Protein AF-0000000085151366 (afdb_homodimer)

Organism: Shewanella frigidimarina (strain NCIMB 400) (NCBI:txid318167)

Radius of gyration: 21.53 Å; Cα contacts (8 Å, |Δi|>4): 466; chains: 2; bounding box: 68×54×39 Å

Secondary structure (DSSP, 8-state):
--HHHHHHHHHHHHHHHHHHHH-TTT--HHHHHHHHT--HHHHHHH-SSHHHHHHHHHHHHIIIIITTS---TTS-HHHHHHHHHHHHHHHHHHHTSSSS----HHHHHHHH--TT-HHHHHHHHHHHHHHHHHHHHHHHHHHHTTSB--SS-HHHHHHHHHHHHHHHHHHHHHS--HHHHHHHHHHHHHHHB-/--HHHHHHHHHHHHHHHHHHHH-TTT--HHHHHHHHT--HHHHHHH-SSHHHHHHHHHHHHIIIIITTS---TTS-HHHHHHHHHHHHHHHHHHHTSSSS----HHHHHHHH--TT-HHHHHHHHHHHHHHHHHHHHHHHHHHHTTSB--SS-HHHHHHHHHHHHHHHHHHHTTS--HHHHHHHHHHHHHHHB-

InterPro domains:
  IPR001647 DNA-binding HTH domain, TetR-type [PF00440] (14-54)
  IPR001647 DNA-binding HTH domain, TetR-type [PR00455] (11-24)
  IPR001647 DNA-binding HTH domain, TetR-type [PR00455] (32-55)
  IPR001647 DNA-binding HTH domain, TetR-type [PS50977] (5-65)
  IPR009057 Homedomain-like superfamily [SSF46689] (4-67)
  IPR011075 Tetracyclin repressor-like, C-terminal domain [PF16925] (100-185)
  IPR036271 Tetracyclin repressor-like, C-terminal domain superfamily [SSF48498] (84-190)

Nearest PDB structures (foldseek):
  4yze-assembly1_A  TM=8.333E-01  e=7.511E-09  Escherichia coli K-12
  3bru-assembly1_B  TM=8.500E-01  e=2.120E-08  Cereibacter sphaeroides 2.4.1
  4l62-assembly1_C  TM=8.384E-01  e=2.715E-08  Pseudomonas aeruginosa PAO1
  3bhq-assembly1_B  TM=7.189E-01  e=2.827E-06  Mesorhizobium japonicum MAFF 303099
  3p9t-assembly1_B  TM=7.536E-01  e=2.253E-05  Stenotrophomonas maltophilia

Foldseek 3Di:
DDPLVVLLLLLLVLVLVCCLVPNLVRDDLVNSCVVSVHDSVSCCVVAVDSLRSLLVSVVSCCVVQPVVLFADPVDALVVSVVSNLVSVLVVLCVQLVDPARRFRSLLRNVVVDDPVRVSSVVSSVVSVVVQLVRQLVSQVRCVVVQFFDDPDRSSVLSVQLVVQLRVLSVVCNVPPDSVVSSVSNVVSVVVGTD/DDPLVVLLLLLLVLVLVCCQVPNLVRDDLVNSCVVSVHDSVSCCVVAVDSLRSLLVSVVSCCVVQPVVLFADPVDALVVSVVSNLVSVLVVLCVQQVDPARGFDSLLRNVVVDDPVRVSSVVSSVVSVVVQLVRQLVSQVRCVVVQFFDDPDRSSVLSVQLVVQLRVLSVVCNVPPDSVVSSVSNVVSVVVGTD

Structure (mmCIF, N/CA/C/O backbone):
data_AF-0000000085151366-model_v1
#
loop_
_entity.id
_entity.type
_entity.pdbx_description
1 polymer 'Transcriptional regulator, TetR family'
#
loop_
_atom_site.group_PDB
_atom_site.id
_atom_site.type_symbol
_atom_site.label_atom_id
_atom_site.label_alt_id
_atom_site.label_comp_id
_atom_site.label_asym_id
_atom_site.label_entity_id
_atom_site.label_seq_id
_atom_site.pdbx_PDB_ins_code
_atom_site.Cartn_x
_atom_site.Cartn_y
_atom_site.Cartn_z
_atom_site.occupancy
_atom_site.B_iso_or_equiv
_atom_site.auth_seq_id
_atom_site.auth_comp_id
_atom_site.auth_asym_id
_atom_site.auth_atom_id
_atom_site.pdbx_PDB_model_num
ATOM 1 N N . MET A 1 1 ? -36.375 9.797 -1.598 1 37.66 1 MET A N 1
ATOM 2 C CA . MET A 1 1 ? -34.969 9.773 -1.206 1 37.66 1 MET A CA 1
ATOM 3 C C . MET A 1 1 ? -34.656 10.898 -0.223 1 37.66 1 MET A C 1
ATOM 5 O O . MET A 1 1 ? -34.781 12.078 -0.563 1 37.66 1 MET A O 1
ATOM 9 N N . ASN A 1 2 ? -34.781 10.75 1.096 1 45.97 2 ASN A N 1
ATOM 10 C CA . ASN A 1 2 ? -34.812 11.773 2.131 1 45.97 2 ASN A CA 1
ATOM 11 C C . ASN A 1 2 ? -33.625 12.703 2.033 1 45.97 2 ASN A C 1
ATOM 13 O O . ASN A 1 2 ? -32.531 12.281 1.649 1 45.97 2 ASN A O 1
ATOM 17 N N . LYS A 1 3 ? -33.875 13.922 1.894 1 52.62 3 LYS A N 1
ATOM 18 C CA . LYS A 1 3 ? -33 15.055 1.733 1 52.62 3 LYS A CA 1
ATOM 19 C C . LYS A 1 3 ? -31.734 14.883 2.58 1 52.62 3 LYS A C 1
ATOM 21 O O . LYS A 1 3 ? -30.625 15.203 2.133 1 52.62 3 LYS A O 1
ATOM 26 N N . SER A 1 4 ? -32.031 14.297 3.771 1 59.06 4 SER A N 1
ATOM 27 C CA . SER A 1 4 ? -30.938 14.148 4.711 1 59.06 4 SER A CA 1
ATOM 28 C C . SER A 1 4 ? -29.922 13.125 4.207 1 59.06 4 SER A C 1
ATOM 30 O O . SER A 1 4 ? -28.703 13.367 4.266 1 59.06 4 SER A O 1
ATOM 32 N N . ALA A 1 5 ? -30.531 12.023 3.637 1 56.56 5 ALA A N 1
ATOM 33 C CA . ALA A 1 5 ? -29.625 10.992 3.125 1 56.56 5 ALA A CA 1
ATOM 34 C C . ALA A 1 5 ? -28.891 11.477 1.883 1 56.56 5 ALA A C 1
ATOM 36 O O . ALA A 1 5 ? -27.703 11.188 1.71 1 56.56 5 ALA A O 1
ATOM 37 N N . ALA A 1 6 ? -29.5 12.219 1.071 1 63.53 6 ALA A N 1
ATOM 38 C CA . ALA A 1 6 ? -28.906 12.781 -0.137 1 63.53 6 ALA A CA 1
ATOM 39 C C . ALA A 1 6 ? -27.781 13.758 0.21 1 63.53 6 ALA A C 1
ATOM 41 O O . ALA A 1 6 ? -26.734 13.75 -0.425 1 63.53 6 ALA A O 1
ATOM 42 N N . SER A 1 7 ? -27.984 14.305 1.433 1 78.44 7 SER A N 1
ATOM 43 C CA . SER A 1 7 ? -26.984 15.273 1.845 1 78.44 7 SER A CA 1
ATOM 44 C C . SER A 1 7 ? -25.75 14.586 2.406 1 78.44 7 SER A C 1
ATOM 46 O O . SER A 1 7 ? -24.625 14.938 2.055 1 78.44 7 SER A O 1
ATOM 48 N N . ARG A 1 8 ? -26.078 13.422 3.053 1 82.31 8 ARG A N 1
ATOM 49 C CA . ARG A 1 8 ? -24.969 12.688 3.645 1 82.31 8 ARG A CA 1
ATOM 50 C C . ARG A 1 8 ? -24.094 12.047 2.564 1 82.31 8 ARG A C 1
ATOM 52 O O . ARG A 1 8 ? -22.859 12.102 2.637 1 82.31 8 ARG A O 1
ATOM 59 N N . GLN A 1 9 ? -24.766 11.539 1.558 1 86.69 9 GLN A N 1
ATOM 60 C CA . GLN A 1 9 ? -24.047 10.906 0.455 1 86.69 9 GLN A CA 1
ATOM 61 C C . GLN A 1 9 ? -23.234 11.93 -0.325 1 86.69 9 GLN A C 1
ATOM 63 O O . GLN A 1 9 ? -22.094 11.648 -0.713 1 86.69 9 GLN A O 1
ATOM 68 N N . SER A 1 10 ? -23.812 13.016 -0.487 1 86.19 10 SER A N 1
ATOM 69 C CA . SER A 1 10 ? -23.109 14.078 -1.188 1 86.19 10 SER A CA 1
ATOM 70 C C . SER A 1 10 ? -21.875 14.531 -0.411 1 86.19 10 SER A C 1
ATOM 72 O O . SER A 1 10 ? -20.828 14.797 -1 1 86.19 10 SER A O 1
ATOM 74 N N . ILE A 1 11 ? -22.031 14.516 0.859 1 90.25 11 ILE A N 1
ATOM 75 C CA . ILE A 1 11 ? -20.922 14.922 1.711 1 90.25 11 ILE A CA 1
ATOM 76 C C . ILE A 1 11 ? -19.812 13.867 1.661 1 90.25 11 ILE A C 1
ATOM 78 O O . ILE A 1 11 ? -18.625 14.195 1.651 1 90.25 11 ILE A O 1
ATOM 82 N N . CYS A 1 12 ? -20.25 12.609 1.576 1 93.5 12 CYS A N 1
ATOM 83 C CA . CYS A 1 12 ? -19.281 11.516 1.528 1 93.5 12 CYS A CA 1
ATOM 84 C C . CYS A 1 12 ? -18.484 11.555 0.233 1 93.5 12 CYS A C 1
ATOM 86 O O . CYS A 1 12 ? -17.281 11.281 0.234 1 93.5 12 CYS A O 1
ATOM 88 N N . VAL A 1 13 ? -19.141 11.945 -0.838 1 92.44 13 VAL A N 1
ATOM 89 C CA . VAL A 1 13 ? -18.469 12.039 -2.127 1 92.44 13 VAL A CA 1
ATOM 90 C C . VAL A 1 13 ? -17.406 13.125 -2.068 1 92.44 13 VAL A C 1
ATOM 92 O O . VAL A 1 13 ? -16.281 12.938 -2.564 1 92.44 13 VAL A O 1
ATOM 95 N N . VAL A 1 14 ? -17.734 14.148 -1.452 1 92.12 14 VAL A N 1
ATOM 96 C CA . VAL A 1 14 ? -16.766 15.242 -1.273 1 92.12 14 VAL A CA 1
ATOM 97 C C . VAL A 1 14 ? -15.625 14.773 -0.376 1 92.12 14 VAL A C 1
ATOM 99 O O . VAL A 1 14 ? -14.461 15.055 -0.656 1 92.12 14 VAL A O 1
ATOM 102 N N . GLY A 1 15 ? -16 14.102 0.741 1 93.75 15 GLY A N 1
ATOM 103 C CA . GLY A 1 15 ? -14.984 13.555 1.626 1 93.75 15 GLY A CA 1
ATOM 104 C C . GLY A 1 15 ? -14.016 12.625 0.921 1 93.75 15 GLY A C 1
ATOM 105 O O . GLY A 1 15 ? -12.805 12.703 1.143 1 93.75 15 GLY A O 1
ATOM 106 N N . GLU A 1 16 ? -14.578 11.766 0.021 1 93.5 16 GLU A N 1
ATOM 107 C CA . GLU A 1 16 ? -13.734 10.867 -0.767 1 93.5 16 GLU A CA 1
ATOM 108 C C . GLU A 1 16 ? -12.703 11.641 -1.575 1 93.5 16 GLU A C 1
ATOM 110 O O . GLU A 1 16 ? -11.516 11.32 -1.539 1 93.5 16 GLU A O 1
ATOM 115 N N . LYS A 1 17 ? -13.156 12.633 -2.219 1 90.19 17 LYS A N 1
ATOM 116 C CA . LYS A 1 17 ? -12.289 13.445 -3.062 1 90.19 17 LYS A CA 1
ATOM 117 C C . LYS A 1 17 ? -11.227 14.164 -2.23 1 90.19 17 LYS A C 1
ATOM 119 O O . LYS A 1 17 ? -10.047 14.148 -2.578 1 90.19 17 LYS A O 1
ATOM 124 N N . LEU A 1 18 ? -11.609 14.766 -1.148 1 91.12 18 LEU A N 1
ATOM 125 C CA . LEU A 1 18 ? -10.703 15.547 -0.315 1 91.12 18 LEU A CA 1
ATOM 126 C C . LEU A 1 18 ? -9.648 14.656 0.326 1 91.12 18 LEU A C 1
ATOM 128 O O . LEU A 1 18 ? -8.461 15 0.336 1 91.12 18 LEU A O 1
ATOM 132 N N . PHE A 1 19 ? -10.117 13.492 0.87 1 91.75 19 PHE A N 1
ATOM 133 C CA . PHE A 1 19 ? -9.172 12.578 1.493 1 91.75 19 PHE A CA 1
ATOM 134 C C . PHE A 1 19 ? -8.219 12 0.458 1 91.75 19 PHE A C 1
ATOM 136 O O . PHE A 1 19 ? -7.043 11.766 0.756 1 91.75 19 PHE A O 1
ATOM 143 N N . ALA A 1 20 ? -8.648 11.781 -0.743 1 87.62 20 ALA A N 1
ATOM 144 C CA . ALA A 1 20 ? -7.801 11.242 -1.809 1 87.62 20 ALA A CA 1
ATOM 145 C C . ALA A 1 20 ? -6.77 12.273 -2.258 1 87.62 20 ALA A C 1
ATOM 147 O O . ALA A 1 20 ? -5.625 11.93 -2.562 1 87.62 20 ALA A O 1
ATOM 148 N N . LEU A 1 21 ? -7.082 13.516 -2.246 1 84.06 21 LEU A N 1
ATOM 149 C CA . LEU A 1 21 ? -6.234 14.57 -2.789 1 84.06 21 LEU A CA 1
ATOM 150 C C . LEU A 1 21 ? -5.262 15.086 -1.732 1 84.06 21 LEU A C 1
ATOM 152 O O . LEU A 1 21 ? -4.098 15.367 -2.039 1 84.06 21 LEU A O 1
ATOM 156 N N . HIS A 1 22 ? -5.781 15.133 -0.448 1 84.5 22 HIS A N 1
ATOM 157 C CA . HIS A 1 22 ? -4.992 15.875 0.532 1 84.5 22 HIS A CA 1
ATOM 158 C C . HIS A 1 22 ? -4.539 14.969 1.671 1 84.5 22 HIS A C 1
ATOM 160 O O . HIS A 1 22 ? -3.623 15.32 2.42 1 84.5 22 HIS A O 1
ATOM 166 N N . GLY A 1 23 ? -5.16 13.789 1.745 1 88.06 23 GLY A N 1
ATOM 167 C CA . GLY A 1 23 ? -4.91 12.961 2.912 1 88.06 23 GLY A CA 1
ATOM 168 C C . GLY A 1 23 ? -5.82 13.281 4.082 1 88.06 23 GLY A C 1
ATOM 169 O O . GLY A 1 23 ? -6.277 14.422 4.223 1 88.06 23 GLY A O 1
ATOM 170 N N . TYR A 1 24 ? -6 12.352 4.914 1 90.44 24 TYR A N 1
ATOM 171 C CA . TYR A 1 24 ? -6.891 12.469 6.066 1 90.44 24 TYR A CA 1
ATOM 172 C C . TYR A 1 24 ? -6.395 13.539 7.027 1 90.44 24 TYR A C 1
ATOM 174 O O . TYR A 1 24 ? -7.168 14.398 7.465 1 90.44 24 TYR A O 1
ATOM 182 N N . SER A 1 25 ? -5.156 13.539 7.332 1 87.12 25 SER A N 1
ATOM 183 C CA . SER A 1 25 ? -4.59 14.43 8.344 1 87.12 25 SER A CA 1
ATOM 184 C C . SER A 1 25 ? -4.703 15.891 7.918 1 87.12 25 SER A C 1
ATOM 186 O O . SER A 1 25 ? -4.988 16.766 8.742 1 87.12 25 SER A O 1
ATOM 188 N N . ALA A 1 26 ? -4.605 16.156 6.668 1 85.56 26 ALA A N 1
ATOM 189 C CA . ALA A 1 26 ? -4.547 17.531 6.168 1 85.56 26 ALA A CA 1
ATOM 190 C C . ALA A 1 26 ? -5.949 18.109 5.984 1 85.56 26 ALA A C 1
ATOM 192 O O . ALA A 1 26 ? -6.113 19.328 5.848 1 85.56 26 ALA A O 1
ATOM 193 N N . VAL A 1 27 ? -6.91 17.266 5.898 1 90.69 27 VAL A N 1
ATOM 194 C CA . VAL A 1 27 ? -8.273 17.719 5.652 1 90.69 27 VAL A CA 1
ATOM 195 C C . VAL A 1 27 ? -8.938 18.094 6.977 1 90.69 27 VAL A C 1
ATOM 197 O O . VAL A 1 27 ? -9.055 17.266 7.879 1 90.69 27 VAL A O 1
ATOM 200 N N . GLY A 1 28 ? -9.273 19.375 7.086 1 90.69 28 GLY A N 1
ATOM 201 C CA . GLY A 1 28 ? -10.023 19.844 8.242 1 90.69 28 GLY A CA 1
ATOM 202 C C . GLY A 1 28 ? -11.508 19.984 7.969 1 90.69 28 GLY A C 1
ATOM 203 O O . GLY A 1 28 ? -11.945 19.922 6.812 1 90.69 28 GLY A O 1
ATOM 204 N N . ILE A 1 29 ? -12.195 20.188 9.039 1 89.75 29 ILE A N 1
ATOM 205 C CA . ILE A 1 29 ? -13.648 20.281 8.945 1 89.75 29 ILE A CA 1
ATOM 206 C C . ILE A 1 29 ? -14.031 21.516 8.133 1 89.75 29 ILE A C 1
ATOM 208 O O . ILE A 1 29 ? -14.984 21.469 7.348 1 89.75 29 ILE A O 1
ATOM 212 N N . LYS A 1 30 ? -13.336 22.562 8.305 1 90.75 30 LYS A N 1
ATOM 213 C CA . LYS A 1 30 ? -13.625 23.781 7.57 1 90.75 30 LYS A CA 1
ATOM 214 C C . LYS A 1 30 ? -13.547 23.562 6.062 1 90.75 30 LYS A C 1
ATOM 216 O O . LYS A 1 30 ? -14.422 24 5.316 1 90.75 30 LYS A O 1
ATOM 221 N N . LEU A 1 31 ? -12.531 22.906 5.621 1 90.69 31 LEU A N 1
ATOM 222 C CA . LEU A 1 31 ? -12.367 22.625 4.199 1 90.69 31 LEU A CA 1
ATOM 223 C C . LEU A 1 31 ? -13.523 21.781 3.674 1 90.69 31 LEU A C 1
ATOM 225 O O . LEU A 1 31 ? -14.016 22.016 2.568 1 90.69 31 LEU A O 1
ATOM 229 N N . ILE A 1 32 ? -13.922 20.781 4.445 1 90.25 32 ILE A N 1
ATOM 230 C CA . ILE A 1 32 ? -15.039 19.906 4.074 1 90.25 32 ILE A CA 1
ATOM 231 C C . ILE A 1 32 ? -16.297 20.75 3.885 1 90.25 32 ILE A C 1
ATOM 233 O O . ILE A 1 32 ? -16.984 20.625 2.863 1 90.25 32 ILE A O 1
ATOM 237 N N . LEU A 1 33 ? -16.516 21.609 4.828 1 88.06 33 LEU A N 1
ATOM 238 C CA . LEU A 1 33 ? -17.719 22.438 4.812 1 88.06 33 LEU A CA 1
ATOM 239 C C . LEU A 1 33 ? -17.703 23.406 3.639 1 88.06 33 LEU A C 1
ATOM 241 O O . LEU A 1 33 ? -18.719 23.609 2.982 1 88.06 33 LEU A O 1
ATOM 245 N N . ASP A 1 34 ? -16.609 23.984 3.416 1 90.25 34 ASP A N 1
ATOM 246 C CA . ASP A 1 34 ? -16.453 24.922 2.311 1 90.25 34 ASP A CA 1
ATOM 247 C C . ASP A 1 34 ? -16.734 24.25 0.97 1 90.25 34 ASP A C 1
ATOM 249 O O . ASP A 1 34 ? -17.359 24.828 0.092 1 90.25 34 ASP A O 1
ATOM 253 N N . GLU A 1 35 ? -16.312 23.047 0.843 1 89.31 35 GLU A N 1
ATOM 254 C CA . GLU A 1 35 ? -16.453 22.328 -0.421 1 89.31 35 GLU A CA 1
ATOM 255 C C . GLU A 1 35 ? -17.891 21.844 -0.63 1 89.31 35 GLU A C 1
ATOM 257 O O . GLU A 1 35 ? -18.375 21.797 -1.763 1 89.31 35 GLU A O 1
ATOM 262 N N . VAL A 1 36 ? -18.438 21.391 0.413 1 84.19 36 VAL A N 1
ATOM 263 C CA . VAL A 1 36 ? -19.797 20.891 0.323 1 84.19 36 VAL A CA 1
ATOM 264 C C . VAL A 1 36 ? -20.781 22.062 0.206 1 84.19 36 VAL A C 1
ATOM 266 O O . VAL A 1 36 ? -21.859 21.922 -0.353 1 84.19 36 VAL A O 1
ATOM 269 N N . GLY A 1 37 ? -20.406 23.203 0.74 1 84.75 37 GLY A N 1
ATOM 270 C CA . GLY A 1 37 ? -21.25 24.375 0.703 1 84.75 37 GLY A CA 1
ATOM 271 C C . GLY A 1 37 ? -22.344 24.344 1.749 1 84.75 37 GLY A C 1
ATOM 272 O O . GLY A 1 37 ? -23.5 24.703 1.461 1 84.75 37 GLY A O 1
ATOM 273 N N . ILE A 1 38 ? -22.062 23.844 2.848 1 77.38 38 ILE A N 1
ATOM 274 C CA . ILE A 1 38 ? -23.047 23.812 3.928 1 77.38 38 ILE A CA 1
ATOM 275 C C . ILE A 1 38 ? -22.469 24.5 5.164 1 77.38 38 ILE A C 1
ATOM 277 O O . ILE A 1 38 ? -21.25 24.578 5.332 1 77.38 38 ILE A O 1
ATOM 281 N N . PRO A 1 39 ? -23.406 25.062 5.996 1 78.31 39 PRO A N 1
ATOM 282 C CA . PRO A 1 39 ? -22.938 25.688 7.234 1 78.31 39 PRO A CA 1
ATOM 283 C C . PRO A 1 39 ? -22.281 24.688 8.188 1 78.31 39 PRO A C 1
ATOM 285 O O . PRO A 1 39 ? -22.562 23.484 8.125 1 78.31 39 PRO A O 1
ATOM 288 N N . LYS A 1 40 ? -21.391 25.203 9.102 1 75.81 40 LYS A N 1
ATOM 289 C CA . LYS A 1 40 ? -20.641 24.406 10.07 1 75.81 40 LYS A CA 1
ATOM 290 C C . LYS A 1 40 ? -21.578 23.547 10.914 1 75.81 40 LYS A C 1
ATOM 292 O O . LYS A 1 40 ? -21.297 22.375 11.172 1 75.81 40 LYS A O 1
ATOM 297 N N . GLY A 1 41 ? -22.719 24.141 11.383 1 77.88 41 GLY A N 1
ATOM 298 C CA . GLY A 1 41 ? -23.672 23.406 12.203 1 77.88 41 GLY A CA 1
ATOM 299 C C . GLY A 1 41 ? -24.219 22.172 11.531 1 77.88 41 GLY A C 1
ATOM 300 O O . GLY A 1 41 ? -24.516 21.172 12.195 1 77.88 41 GLY A O 1
ATOM 301 N N . SER A 1 42 ? -24.156 22.141 10.344 1 80.88 42 SER A N 1
ATOM 302 C CA . SER A 1 42 ? -24.703 21.031 9.57 1 80.88 42 SER A CA 1
ATOM 303 C C . SER A 1 42 ? -23.781 19.812 9.633 1 80.88 42 SER A C 1
ATOM 305 O O . SER A 1 42 ? -24.266 18.672 9.711 1 80.88 42 SER A O 1
ATOM 307 N N . PHE A 1 43 ? -22.438 19.953 9.688 1 84.62 43 PHE A N 1
ATOM 308 C CA . PHE A 1 43 ? -21.5 18.844 9.758 1 84.62 43 PHE A CA 1
ATOM 309 C C . PHE A 1 43 ? -21.734 18.016 11.016 1 84.62 43 PHE A C 1
ATOM 311 O O . PHE A 1 43 ? -21.844 16.797 10.953 1 84.62 43 PHE A O 1
ATOM 318 N N . TYR A 1 44 ? -21.938 18.734 12.07 1 86.12 44 TYR A N 1
ATOM 319 C CA . TYR A 1 44 ? -22.031 18.062 13.359 1 86.12 44 TYR A CA 1
ATOM 320 C C . TYR A 1 44 ? -23.422 17.5 13.578 1 86.12 44 TYR A C 1
ATOM 322 O O . TYR A 1 44 ? -23.641 16.688 14.484 1 86.12 44 TYR A O 1
ATOM 330 N N . HIS A 1 45 ? -24.297 17.984 12.805 1 86.38 45 HIS A N 1
ATOM 331 C CA . HIS A 1 45 ? -25.609 17.344 12.773 1 86.38 45 HIS A CA 1
ATOM 332 C C . HIS A 1 45 ? -25.516 15.922 12.242 1 86.38 45 HIS A C 1
ATOM 334 O O . HIS A 1 45 ? -26.219 15.031 12.711 1 86.38 45 HIS A O 1
ATOM 340 N N . TYR A 1 46 ? -24.547 15.781 11.375 1 87.38 46 TYR A N 1
ATOM 341 C CA . TYR A 1 46 ? -24.453 14.492 10.695 1 87.38 46 TYR A CA 1
ATOM 342 C C . TYR A 1 46 ? -23.344 13.641 11.297 1 87.38 46 TYR A C 1
ATOM 344 O O . TYR A 1 46 ? -23.453 12.414 11.359 1 87.38 46 TYR A O 1
ATOM 352 N N . PHE A 1 47 ? -22.281 14.328 11.68 1 92.06 47 PHE A N 1
ATOM 353 C CA . PHE A 1 47 ? -21.094 13.602 12.117 1 92.06 47 PHE A CA 1
ATOM 354 C C . PHE A 1 47 ? -20.594 14.125 13.453 1 92.06 47 PHE A C 1
ATOM 356 O O . PHE A 1 47 ? -20.406 15.336 13.609 1 92.06 47 PHE A O 1
ATOM 363 N N . ALA A 1 48 ? -20.281 13.266 14.312 1 92.69 48 ALA A N 1
ATOM 364 C CA . ALA A 1 48 ? -19.875 13.625 15.672 1 92.69 48 ALA A CA 1
ATOM 365 C C . ALA A 1 48 ? -18.453 14.164 15.695 1 92.69 48 ALA A C 1
ATOM 367 O O . ALA A 1 48 ? -18.062 14.891 16.609 1 92.69 48 ALA A O 1
ATOM 368 N N . SER A 1 49 ? -17.719 13.773 14.711 1 93 49 SER A N 1
ATOM 369 C CA . SER A 1 49 ? -16.297 14.141 14.648 1 93 49 SER A CA 1
ATOM 370 C C . SER A 1 49 ? -15.742 13.938 13.25 1 93 49 SER A C 1
ATOM 372 O O . SER A 1 49 ? -16.391 13.344 12.391 1 93 49 SER A O 1
ATOM 374 N N . LYS A 1 50 ? -14.602 14.453 13.062 1 92.19 50 LYS A N 1
ATOM 375 C CA . LYS A 1 50 ? -13.891 14.188 11.812 1 92.19 50 LYS A CA 1
ATOM 376 C C . LYS A 1 50 ? -13.656 12.695 11.609 1 92.19 50 LYS A C 1
ATOM 378 O O . LYS A 1 50 ? -13.773 12.188 10.492 1 92.19 50 LYS A O 1
ATOM 383 N N . GLU A 1 51 ? -13.32 12.062 12.695 1 94.94 51 GLU A N 1
ATOM 384 C CA . GLU A 1 51 ? -13.094 10.625 12.641 1 94.94 51 GLU A CA 1
ATOM 385 C C . GLU A 1 51 ? -14.352 9.883 12.203 1 94.94 51 GLU A C 1
ATOM 387 O O . GLU A 1 51 ? -14.297 8.992 11.352 1 94.94 51 GLU A O 1
ATOM 392 N N . ALA A 1 52 ? -15.398 10.234 12.773 1 95.94 52 ALA A N 1
ATOM 393 C CA . ALA A 1 52 ? -16.672 9.617 12.406 1 95.94 52 ALA A CA 1
ATOM 394 C C . ALA A 1 52 ? -16.984 9.859 10.93 1 95.94 52 ALA A C 1
ATOM 396 O O . ALA A 1 52 ? -17.5 8.969 10.242 1 95.94 52 ALA A O 1
ATOM 397 N N . PHE A 1 53 ? -16.734 11.094 10.539 1 95.62 53 PHE A N 1
ATOM 398 C CA . PHE A 1 53 ? -16.922 11.438 9.133 1 95.62 53 PHE A CA 1
ATOM 399 C C . PHE A 1 53 ? -16.047 10.562 8.242 1 95.62 53 PHE A C 1
ATOM 401 O O . PHE A 1 53 ? -16.531 9.953 7.289 1 95.62 53 PHE A O 1
ATOM 408 N N . ALA A 1 54 ? -14.805 10.383 8.539 1 96.38 54 ALA A N 1
ATOM 409 C CA . ALA A 1 54 ? -13.867 9.578 7.75 1 96.38 54 ALA A CA 1
ATOM 410 C C . ALA A 1 54 ? -14.305 8.117 7.703 1 96.38 54 ALA A C 1
ATOM 412 O O . ALA A 1 54 ? -14.203 7.469 6.66 1 96.38 54 ALA A O 1
ATOM 413 N N . ALA A 1 55 ? -14.75 7.605 8.812 1 97.12 55 ALA A N 1
ATOM 414 C CA . ALA A 1 55 ? -15.258 6.238 8.859 1 97.12 55 ALA A CA 1
ATOM 415 C C . ALA A 1 55 ? -16.438 6.059 7.914 1 97.12 55 ALA A C 1
ATOM 417 O O . ALA A 1 55 ? -16.516 5.07 7.184 1 97.12 55 ALA A O 1
ATOM 418 N N . THR A 1 56 ? -17.266 7.047 7.965 1 97.19 56 THR A N 1
ATOM 419 C CA . THR A 1 56 ? -18.438 7.012 7.098 1 97.19 56 THR A CA 1
ATOM 420 C C . THR A 1 56 ? -18.031 7.086 5.629 1 97.19 56 THR A C 1
ATOM 422 O O . THR A 1 56 ? -18.594 6.387 4.785 1 97.19 56 THR A O 1
ATOM 425 N N . VAL A 1 57 ? -17.109 7.914 5.32 1 97.19 57 VAL A N 1
ATOM 426 C CA . VAL A 1 57 ? -16.594 8.047 3.965 1 97.19 57 VAL A CA 1
ATOM 427 C C . VAL A 1 57 ? -15.992 6.719 3.508 1 97.19 57 VAL A C 1
ATOM 429 O O . VAL A 1 57 ? -16.219 6.285 2.377 1 97.19 57 VAL A O 1
ATOM 432 N N . ALA A 1 58 ? -15.266 6.035 4.355 1 97.56 58 ALA A N 1
ATOM 433 C CA . ALA A 1 58 ? -14.672 4.738 4.039 1 97.56 58 ALA A CA 1
ATOM 434 C C . ALA A 1 58 ? -15.75 3.703 3.729 1 97.56 58 ALA A C 1
ATOM 436 O O . ALA A 1 58 ? -15.641 2.957 2.754 1 97.56 58 ALA A O 1
ATOM 437 N N . GLU A 1 59 ? -16.703 3.688 4.559 1 97.88 59 GLU A N 1
ATOM 438 C CA . GLU A 1 59 ? -17.812 2.762 4.348 1 97.88 59 GLU A CA 1
ATOM 439 C C . GLU A 1 59 ? -18.531 3.039 3.023 1 97.88 59 GLU A C 1
ATOM 441 O O . GLU A 1 59 ? -18.859 2.111 2.283 1 97.88 59 GLU A O 1
ATOM 446 N N . HIS A 1 60 ? -18.734 4.277 2.826 1 96.81 60 HIS A N 1
ATOM 447 C CA . HIS A 1 60 ? -19.375 4.676 1.574 1 96.81 60 HIS A CA 1
ATOM 448 C C . HIS A 1 60 ? -18.547 4.246 0.373 1 96.81 60 HIS A C 1
ATOM 450 O O . HIS A 1 60 ? -19.078 3.709 -0.6 1 96.81 60 HIS A O 1
ATOM 456 N N . TYR A 1 61 ? -17.297 4.492 0.422 1 96.5 61 TYR A N 1
ATOM 457 C CA . TYR A 1 61 ? -16.391 4.098 -0.639 1 96.5 61 TYR A CA 1
ATOM 458 C C . TYR A 1 61 ? -16.453 2.596 -0.89 1 96.5 61 TYR A C 1
ATOM 460 O O . TYR A 1 61 ? -16.578 2.156 -2.037 1 96.5 61 TYR A O 1
ATOM 468 N N . PHE A 1 62 ? -16.391 1.82 0.168 1 97.31 62 PHE A N 1
ATOM 469 C CA . PHE A 1 62 ? -16.469 0.368 0.051 1 97.31 62 PHE A CA 1
ATOM 470 C C . PHE A 1 62 ? -17.766 -0.06 -0.607 1 97.31 62 PHE A C 1
ATOM 472 O O . PHE A 1 62 ? -17.766 -0.856 -1.549 1 97.31 62 PHE A O 1
ATOM 479 N N . GLN A 1 63 ? -18.844 0.515 -0.158 1 96.5 63 GLN A N 1
ATOM 480 C CA . GLN A 1 63 ? -20.172 0.124 -0.612 1 96.5 63 GLN A CA 1
ATOM 481 C C . GLN A 1 63 ? -20.375 0.481 -2.08 1 96.5 63 GLN A C 1
ATOM 483 O O . GLN A 1 63 ? -21.031 -0.253 -2.816 1 96.5 63 GLN A O 1
ATOM 488 N N . GLN A 1 64 ? -19.781 1.56 -2.5 1 94.94 64 GLN A N 1
ATOM 489 C CA . GLN A 1 64 ? -20.047 2.062 -3.844 1 94.94 64 GLN A CA 1
ATOM 490 C C . GLN A 1 64 ? -19.047 1.507 -4.848 1 94.94 64 GLN A C 1
ATOM 492 O O . GLN A 1 64 ? -19.375 1.303 -6.02 1 94.94 64 GLN A O 1
ATOM 497 N N . ARG A 1 65 ? -17.875 1.244 -4.363 1 94.25 65 ARG A N 1
ATOM 498 C CA . ARG A 1 65 ? -16.812 0.965 -5.32 1 94.25 65 ARG A CA 1
ATOM 499 C C . ARG A 1 65 ? -16.359 -0.488 -5.227 1 94.25 65 ARG A C 1
ATOM 501 O O . ARG A 1 65 ? -15.992 -1.099 -6.234 1 94.25 65 ARG A O 1
ATOM 508 N N . ILE A 1 66 ? -16.422 -1.085 -4.078 1 95.69 66 ILE A N 1
ATOM 509 C CA . ILE A 1 66 ? -15.805 -2.393 -3.875 1 95.69 66 ILE A CA 1
ATOM 510 C C . ILE A 1 66 ? -16.891 -3.471 -3.836 1 95.69 66 ILE A C 1
ATOM 512 O O . ILE A 1 66 ? -16.812 -4.453 -4.582 1 95.69 66 ILE A O 1
ATOM 516 N N . GLN A 1 67 ? -17.859 -3.277 -3.049 1 95.31 67 GLN A N 1
ATOM 517 C CA . GLN A 1 67 ? -18.891 -4.273 -2.811 1 95.31 67 GLN A CA 1
ATOM 518 C C . GLN A 1 67 ? -19.578 -4.676 -4.113 1 95.31 67 GLN A C 1
ATOM 520 O O . GLN A 1 67 ? -19.938 -5.836 -4.297 1 95.31 67 GLN A O 1
ATOM 525 N N . PRO A 1 68 ? -19.703 -3.701 -5 1 93.81 68 PRO A N 1
ATOM 526 C CA . PRO A 1 68 ? -20.375 -4.082 -6.25 1 93.81 68 PRO A CA 1
ATOM 527 C C . PRO A 1 68 ? -19.531 -5.047 -7.086 1 93.81 68 PRO A C 1
ATOM 529 O O . PRO A 1 68 ? -20.047 -5.668 -8.023 1 93.81 68 PRO A O 1
ATOM 532 N N . ILE A 1 69 ? -18.219 -5.082 -6.836 1 92.12 69 ILE A N 1
ATOM 533 C CA . ILE A 1 69 ? -17.344 -6.035 -7.516 1 92.12 69 ILE A CA 1
ATOM 534 C C . ILE A 1 69 ? -17.422 -7.391 -6.812 1 92.12 69 ILE A C 1
ATOM 536 O O . ILE A 1 69 ? -16.531 -7.738 -6.031 1 92.12 69 ILE A O 1
ATOM 540 N N . ALA A 1 70 ? -18.531 -8.039 -6.77 1 87.88 70 ALA A N 1
ATOM 541 C CA . ALA A 1 70 ? -18.781 -9.305 -6.082 1 87.88 70 ALA A CA 1
ATOM 542 C C . ALA A 1 70 ? -19.234 -10.383 -7.066 1 87.88 70 ALA A C 1
ATOM 544 O O . ALA A 1 70 ? -19.609 -10.086 -8.203 1 87.88 70 ALA A O 1
ATOM 545 N N . ILE A 1 71 ? -19.109 -11.531 -6.551 1 89.88 71 ILE A N 1
ATOM 546 C CA . ILE A 1 71 ? -19.422 -12.648 -7.43 1 89.88 71 ILE A CA 1
ATOM 547 C C . ILE A 1 71 ? -20.922 -12.953 -7.379 1 89.88 71 ILE A C 1
ATOM 549 O O . ILE A 1 71 ? -21.594 -12.617 -6.398 1 89.88 71 ILE A O 1
ATOM 553 N N . ASP A 1 72 ? -21.391 -13.5 -8.516 1 92.19 72 ASP A N 1
ATOM 554 C CA . ASP A 1 72 ? -22.703 -14.148 -8.594 1 92.19 72 ASP A CA 1
ATOM 555 C C . ASP A 1 72 ? -22.578 -15.656 -8.43 1 92.19 72 ASP A C 1
ATOM 557 O O . ASP A 1 72 ? -22.031 -16.344 -9.305 1 92.19 72 ASP A O 1
ATOM 561 N N . PRO A 1 73 ? -23.062 -16.141 -7.32 1 87.38 73 PRO A N 1
ATOM 562 C CA . PRO A 1 73 ? -22.922 -17.578 -7.078 1 87.38 73 PRO A CA 1
ATOM 563 C C . PRO A 1 73 ? -23.578 -18.438 -8.164 1 87.38 73 PRO A C 1
ATOM 565 O O . PRO A 1 73 ? -23.281 -19.625 -8.289 1 87.38 73 PRO A O 1
ATOM 568 N N . GLY A 1 74 ? -24.516 -17.906 -8.898 1 90.44 74 GLY A N 1
ATOM 569 C CA . GLY A 1 74 ? -25.25 -18.641 -9.914 1 90.44 74 GLY A CA 1
ATOM 570 C C . GLY A 1 74 ? -24.516 -18.734 -11.234 1 90.44 74 GLY A C 1
ATOM 571 O O . GLY A 1 74 ? -24.984 -19.375 -12.172 1 90.44 74 GLY A O 1
ATOM 572 N N . VAL A 1 75 ? -23.469 -18.125 -11.328 1 93.75 75 VAL A N 1
ATOM 573 C CA . VAL A 1 75 ? -22.672 -18.094 -12.555 1 93.75 75 VAL A CA 1
ATOM 574 C C . VAL A 1 75 ? -21.359 -18.812 -12.352 1 93.75 75 VAL A C 1
ATOM 576 O O . VAL A 1 75 ? -20.906 -19 -11.211 1 93.75 75 VAL A O 1
ATOM 579 N N . ASN A 1 76 ? -20.797 -19.438 -13.438 1 94.81 76 ASN A N 1
ATOM 580 C CA . ASN A 1 76 ? -19.562 -20.203 -13.281 1 94.81 76 ASN A CA 1
ATOM 581 C C . ASN A 1 76 ? -18.375 -19.281 -13.016 1 94.81 76 ASN A C 1
ATOM 583 O O . ASN A 1 76 ? -18.469 -18.062 -13.164 1 94.81 76 ASN A O 1
ATOM 587 N N . PHE A 1 77 ? -17.234 -19.891 -12.656 1 95.88 77 PHE A N 1
ATOM 588 C CA . PHE A 1 77 ? -16.031 -19.172 -12.227 1 95.88 77 PHE A CA 1
ATOM 589 C C . PHE A 1 77 ? -15.531 -18.25 -13.328 1 95.88 77 PHE A C 1
ATOM 591 O O . PHE A 1 77 ? -15.227 -17.078 -13.07 1 95.88 77 PHE A O 1
ATOM 598 N N . LYS A 1 78 ? -15.469 -18.75 -14.516 1 95.75 78 LYS A N 1
ATOM 599 C CA . LYS A 1 78 ? -14.914 -17.969 -15.609 1 95.75 78 LYS A CA 1
ATOM 600 C C . LYS A 1 78 ? -15.711 -16.688 -15.828 1 95.75 78 LYS A C 1
ATOM 602 O O . LYS A 1 78 ? -15.141 -15.617 -16.031 1 95.75 78 LYS A O 1
ATOM 607 N N . ALA A 1 79 ? -16.984 -16.844 -15.781 1 96.81 79 ALA A N 1
ATOM 608 C CA . ALA A 1 79 ? -17.859 -15.68 -15.93 1 96.81 79 ALA A CA 1
ATOM 609 C C . ALA A 1 79 ? -17.703 -14.719 -14.758 1 96.81 79 ALA A C 1
ATOM 611 O O . ALA A 1 79 ? -17.609 -13.5 -14.945 1 96.81 79 ALA A O 1
ATOM 612 N N . ASN A 1 80 ? -17.672 -15.234 -13.562 1 97.31 80 ASN A N 1
ATOM 613 C CA . ASN A 1 80 ? -17.469 -14.406 -12.375 1 97.31 80 ASN A CA 1
ATOM 614 C C . ASN A 1 80 ? -16.125 -13.703 -12.398 1 97.31 80 ASN A C 1
ATOM 616 O O . ASN A 1 80 ? -16.016 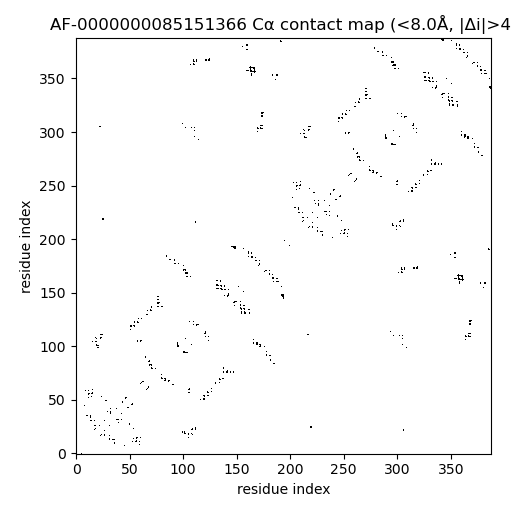-12.531 -12.055 1 97.31 80 ASN A O 1
ATOM 620 N N . LEU A 1 81 ? -15.109 -14.445 -12.812 1 96.75 81 LEU A N 1
ATOM 621 C CA . LEU A 1 81 ? -13.781 -13.852 -12.891 1 96.75 81 LEU A CA 1
ATOM 622 C C . LEU A 1 81 ? -13.773 -12.672 -13.859 1 96.75 81 LEU A C 1
ATOM 624 O O . LEU A 1 81 ? -13.219 -11.617 -13.547 1 96.75 81 LEU A O 1
ATOM 628 N N . SER A 1 82 ? -14.359 -12.875 -15 1 97 82 SER A N 1
ATOM 629 C CA . SER A 1 82 ? -14.445 -11.805 -15.984 1 97 82 SER A CA 1
ATOM 630 C C . SER A 1 82 ? -15.172 -10.586 -15.406 1 97 82 SER A C 1
ATOM 632 O O . SER A 1 82 ? -14.719 -9.453 -15.594 1 97 82 SER A O 1
ATOM 634 N N . THR A 1 83 ? -16.234 -10.836 -14.742 1 96.5 83 THR A N 1
ATOM 635 C CA . THR A 1 83 ? -17.016 -9.758 -14.141 1 96.5 83 THR A CA 1
ATOM 636 C C . THR A 1 83 ? -16.203 -9.016 -13.086 1 96.5 83 THR A C 1
ATOM 638 O O . THR A 1 83 ? -16.188 -7.785 -13.055 1 96.5 83 THR A O 1
ATOM 641 N N . VAL A 1 84 ? -15.508 -9.719 -12.258 1 96.94 84 VAL A N 1
ATOM 642 C CA . VAL A 1 84 ? -14.711 -9.141 -11.18 1 96.94 84 VAL A CA 1
ATOM 643 C C . VAL A 1 84 ? -13.562 -8.328 -11.766 1 96.94 84 VAL A C 1
ATOM 645 O O . VAL A 1 84 ? -13.352 -7.172 -11.383 1 96.94 84 VAL A O 1
ATOM 648 N N . LEU A 1 85 ? -12.82 -8.883 -12.719 1 97.44 85 LEU A N 1
ATOM 649 C CA . LEU A 1 85 ? -11.695 -8.172 -13.328 1 97.44 85 LEU A CA 1
ATOM 650 C C . LEU A 1 85 ? -12.18 -6.918 -14.055 1 97.44 85 LEU A C 1
ATOM 652 O O . LEU A 1 85 ? -11.539 -5.867 -13.984 1 97.44 85 LEU A O 1
ATOM 656 N N . ASN A 1 86 ? -13.312 -7.02 -14.719 1 97.62 86 ASN A N 1
ATOM 657 C CA . ASN A 1 86 ? -13.891 -5.852 -15.383 1 97.62 86 ASN A CA 1
ATOM 658 C C . ASN A 1 86 ? -14.273 -4.773 -14.375 1 97.62 86 ASN A C 1
ATOM 660 O O . ASN A 1 86 ? -14.109 -3.58 -14.641 1 97.62 86 ASN A O 1
ATOM 664 N N . GLY A 1 87 ? -14.812 -5.203 -13.281 1 97.62 87 GLY A N 1
ATOM 665 C CA . GLY A 1 87 ? -15.133 -4.262 -12.219 1 97.62 87 GLY A CA 1
ATOM 666 C C . GLY A 1 87 ? -13.922 -3.49 -11.719 1 97.62 87 GLY A C 1
ATOM 667 O O . GLY A 1 87 ? -13.969 -2.268 -11.586 1 97.62 87 GLY A O 1
ATOM 668 N N . TYR A 1 88 ? -12.836 -4.176 -11.508 1 97.69 88 TYR A N 1
ATOM 669 C CA . TYR A 1 88 ? -11.617 -3.52 -11.062 1 97.69 88 TYR A CA 1
ATOM 670 C C . TYR A 1 88 ? -11.039 -2.641 -12.164 1 97.69 88 TYR A C 1
ATOM 672 O O . TYR A 1 88 ? -10.477 -1.577 -11.891 1 97.69 88 TYR A O 1
ATOM 680 N N . HIS A 1 89 ? -11.125 -3.109 -13.383 1 97.81 89 HIS A N 1
ATOM 681 C CA . HIS A 1 89 ? -10.672 -2.283 -14.5 1 97.81 89 HIS A CA 1
ATOM 682 C C . HIS A 1 89 ? -11.461 -0.979 -14.57 1 97.81 89 HIS A C 1
ATOM 684 O O . HIS A 1 89 ? -10.883 0.086 -14.805 1 97.81 89 HIS A O 1
ATOM 690 N N . GLN A 1 90 ? -12.734 -1.031 -14.359 1 96.81 90 GLN A N 1
ATOM 691 C CA . GLN A 1 90 ? -13.555 0.172 -14.336 1 96.81 90 GLN A CA 1
ATOM 692 C C . GLN A 1 90 ? -13.164 1.082 -13.172 1 96.81 90 GLN A C 1
ATOM 694 O O . GLN A 1 90 ? -13.148 2.307 -13.32 1 96.81 90 GLN A O 1
ATOM 699 N N . LEU A 1 91 ? -12.945 0.468 -12.047 1 95.5 91 LEU A N 1
ATOM 700 C CA . LEU A 1 91 ? -12.492 1.241 -10.898 1 95.5 91 LEU A CA 1
ATOM 701 C C . LEU A 1 91 ? -11.188 1.969 -11.219 1 95.5 91 LEU A C 1
ATOM 703 O O . LEU A 1 91 ? -11.047 3.152 -10.906 1 95.5 91 LEU A O 1
ATOM 707 N N . ILE A 1 92 ? -10.266 1.304 -11.867 1 95.69 92 ILE A N 1
ATOM 708 C CA . ILE A 1 92 ? -9 1.91 -12.281 1 95.69 92 ILE A CA 1
ATOM 709 C C . ILE A 1 92 ? -9.273 3.078 -13.227 1 95.69 92 ILE A C 1
ATOM 711 O O . ILE A 1 92 ? -8.688 4.152 -13.078 1 95.69 92 ILE A O 1
ATOM 715 N N . ASP A 1 93 ? -10.188 2.867 -14.164 1 94.94 93 ASP A N 1
ATOM 716 C CA . ASP A 1 93 ? -10.555 3.945 -15.078 1 94.94 93 ASP A CA 1
ATOM 717 C C . ASP A 1 93 ? -11.039 5.176 -14.312 1 94.94 93 ASP A C 1
ATOM 719 O O . ASP A 1 93 ? -10.672 6.305 -14.641 1 94.94 93 ASP A O 1
ATOM 723 N N . GLU A 1 94 ? -11.773 4.945 -13.305 1 91.69 94 GLU A N 1
ATOM 724 C CA . GLU A 1 94 ? -12.32 6.039 -12.508 1 91.69 94 GLU A CA 1
ATOM 725 C C . GLU A 1 94 ? -11.227 6.727 -11.688 1 91.69 94 GLU A C 1
ATOM 727 O O . GLU A 1 94 ? -11.18 7.953 -11.617 1 91.69 94 GLU A O 1
ATOM 732 N N . LEU A 1 95 ? -10.398 5.941 -11.125 1 90 95 LEU A N 1
ATOM 733 C CA . LEU A 1 95 ? -9.352 6.465 -10.258 1 90 95 LEU A CA 1
ATOM 734 C C . LEU A 1 95 ? -8.32 7.25 -11.07 1 90 95 LEU A C 1
ATOM 736 O O . LEU A 1 95 ? -7.633 8.117 -10.531 1 90 95 LEU A O 1
ATOM 740 N N . PHE A 1 96 ? -8.234 6.984 -12.359 1 89.38 96 PHE A N 1
ATOM 741 C CA . PHE A 1 96 ? -7.262 7.633 -13.227 1 89.38 96 PHE A CA 1
ATOM 742 C C . PHE A 1 96 ? -7.918 8.727 -14.055 1 89.38 96 PHE A C 1
ATOM 744 O O . PHE A 1 96 ? -7.273 9.336 -14.914 1 89.38 96 PHE A O 1
ATOM 751 N N . SER A 1 97 ? -9.18 8.938 -13.922 1 85.75 97 SER A N 1
ATOM 752 C CA . SER A 1 97 ? -9.906 9.883 -14.758 1 85.75 97 SER A CA 1
ATOM 753 C C . SER A 1 97 ? -9.562 11.32 -14.406 1 85.75 97 SER A C 1
ATOM 755 O O . SER A 1 97 ? -9.688 12.219 -15.242 1 85.75 97 SER A O 1
ATOM 757 N N . GLY A 1 98 ? -9.117 11.625 -13.344 1 75.75 98 GLY A N 1
ATOM 758 C CA . GLY A 1 98 ? -8.773 12.984 -12.969 1 75.75 98 GLY A CA 1
ATOM 759 C C . GLY A 1 98 ? -7.324 13.344 -13.25 1 75.75 98 GLY A C 1
ATOM 760 O O . GLY A 1 98 ? -6.617 12.586 -13.93 1 75.75 98 GLY A O 1
ATOM 761 N N . SER A 1 99 ? -6.992 14.578 -12.922 1 66.62 99 SER A N 1
ATOM 762 C CA . SER A 1 99 ? -5.656 15.117 -13.164 1 66.62 99 SER A CA 1
ATOM 763 C C . SER A 1 99 ? -4.617 14.445 -12.281 1 66.62 99 SER A C 1
ATOM 765 O O . SER A 1 99 ? -3.432 14.414 -12.609 1 66.62 99 SER A O 1
ATOM 767 N N . GLU A 1 100 ? -5.113 13.961 -11.203 1 70.94 100 GLU A N 1
ATOM 768 C CA . GLU A 1 100 ? -4.137 13.281 -10.359 1 70.94 100 GLU A CA 1
ATOM 769 C C . GLU A 1 100 ? -4.652 11.922 -9.891 1 70.94 100 GLU A C 1
ATOM 771 O O . GLU A 1 100 ? -5.727 11.836 -9.297 1 70.94 100 GLU A O 1
ATOM 776 N N . PRO A 1 101 ? -3.869 10.961 -10.281 1 69.38 101 PRO A N 1
ATOM 777 C CA . PRO A 1 101 ? -4.273 9.648 -9.781 1 69.38 101 PRO A CA 1
ATOM 778 C C . PRO A 1 101 ? -4.32 9.586 -8.25 1 69.38 101 PRO A C 1
ATOM 780 O O . PRO A 1 101 ? -3.5 10.219 -7.582 1 69.38 101 PRO A O 1
ATOM 783 N N . ARG A 1 102 ? -5.363 9.008 -7.559 1 74.38 102 ARG A N 1
ATOM 784 C CA . ARG A 1 102 ? -5.691 9.07 -6.137 1 74.38 102 ARG A CA 1
ATOM 785 C C . ARG A 1 102 ? -5.41 7.734 -5.453 1 74.38 102 ARG A C 1
ATOM 787 O O . ARG A 1 102 ? -5.621 7.59 -4.246 1 74.38 102 ARG A O 1
ATOM 794 N N . GLY A 1 103 ? -4.793 6.852 -6.027 1 88.56 103 GLY A N 1
ATOM 795 C CA . GLY A 1 103 ? -4.68 5.527 -5.434 1 88.56 103 GLY A CA 1
ATOM 796 C C . GLY A 1 103 ? -5.992 5.012 -4.867 1 88.56 103 GLY A C 1
ATOM 797 O O . GLY A 1 103 ? -7.062 5.527 -5.199 1 88.56 103 GLY A O 1
ATOM 798 N N . CYS A 1 104 ? -6.027 3.943 -4.105 1 94.5 104 CYS A N 1
ATOM 799 C CA . CYS A 1 104 ? -7.195 3.398 -3.424 1 94.5 104 CYS A CA 1
ATOM 800 C C . CYS A 1 104 ? -7.438 4.121 -2.104 1 94.5 104 CYS A C 1
ATOM 802 O O . CYS A 1 104 ? -6.574 4.129 -1.226 1 94.5 104 CYS A O 1
ATOM 804 N N . LEU A 1 105 ? -8.594 4.723 -1.885 1 95 105 LEU A N 1
ATOM 805 C CA . LEU A 1 105 ? -8.891 5.52 -0.7 1 95 105 LEU A CA 1
ATOM 806 C C . LEU A 1 105 ? -8.703 4.699 0.57 1 95 105 LEU A C 1
ATOM 808 O O . LEU A 1 105 ? -8.172 5.199 1.565 1 95 105 LEU A O 1
ATOM 812 N N . MET A 1 106 ? -9.141 3.432 0.514 1 94.56 106 MET A N 1
ATOM 813 C CA . MET A 1 106 ? -9.008 2.584 1.696 1 94.56 106 MET A CA 1
ATOM 814 C C . MET A 1 106 ? -7.547 2.414 2.09 1 94.56 106 MET A C 1
ATOM 816 O O . MET A 1 106 ? -7.191 2.582 3.258 1 94.56 106 MET A O 1
ATOM 820 N N . GLY A 1 107 ? -6.715 2.121 1.104 1 94.69 107 GLY A N 1
ATOM 821 C CA . GLY A 1 107 ? -5.289 2.025 1.369 1 94.69 107 GLY A CA 1
ATOM 822 C C . GLY A 1 107 ? -4.691 3.316 1.897 1 94.69 107 GLY A C 1
ATOM 823 O O . GLY A 1 107 ? -3.889 3.297 2.834 1 94.69 107 GLY A O 1
ATOM 824 N N . ASN A 1 108 ? -5.137 4.434 1.348 1 93.5 108 ASN A N 1
ATOM 825 C CA . ASN A 1 108 ? -4.656 5.742 1.779 1 93.5 108 ASN A CA 1
ATOM 826 C C . ASN A 1 108 ? -5.008 6.016 3.24 1 93.5 108 ASN A C 1
ATOM 828 O O . ASN A 1 108 ? -4.184 6.527 3.996 1 93.5 108 ASN A O 1
ATOM 832 N N . LEU A 1 109 ? -6.227 5.699 3.633 1 94.06 109 LEU A N 1
ATOM 833 C CA . LEU A 1 109 ? -6.672 5.938 5 1 94.06 109 LEU A CA 1
ATOM 834 C C . LEU A 1 109 ? -5.938 5.023 5.98 1 94.06 109 LEU A C 1
ATOM 836 O O . LEU A 1 109 ? -5.68 5.41 7.121 1 94.06 109 LEU A O 1
ATOM 840 N N . MET A 1 110 ? -5.582 3.811 5.527 1 93 110 MET A N 1
ATOM 841 C CA . MET A 1 110 ? -4.871 2.867 6.391 1 93 110 MET A CA 1
ATOM 842 C C . MET A 1 110 ? -3.49 3.396 6.754 1 93 110 MET A C 1
ATOM 844 O O . MET A 1 110 ? -2.996 3.15 7.855 1 93 110 MET A O 1
ATOM 848 N N . VAL A 1 111 ? -2.869 4.102 5.863 1 89.69 111 VAL A N 1
ATOM 849 C CA . VAL A 1 111 ? -1.551 4.676 6.113 1 89.69 111 VAL A CA 1
ATOM 850 C C . VAL A 1 111 ? -1.645 5.727 7.215 1 89.69 111 VAL A C 1
ATOM 852 O O . VAL A 1 111 ? -0.739 5.848 8.047 1 89.69 111 VAL A O 1
ATOM 855 N N . GLU A 1 112 ? -2.742 6.43 7.242 1 84.94 112 GLU A N 1
ATOM 856 C CA . GLU A 1 112 ? -2.8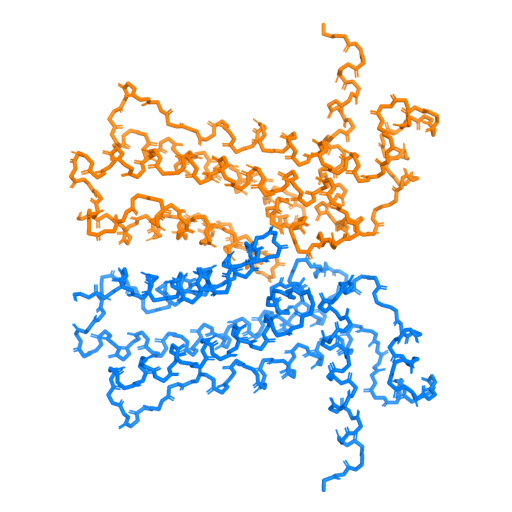46 7.598 8.109 1 84.94 112 GLU A CA 1
ATOM 857 C C . GLU A 1 112 ? -3.574 7.266 9.406 1 84.94 112 GLU A C 1
ATOM 859 O O . GLU A 1 112 ? -3.631 8.086 10.32 1 84.94 112 GLU A O 1
ATOM 864 N N . VAL A 1 113 ? -4.121 6.086 9.445 1 84.12 113 VAL A N 1
ATOM 865 C CA . VAL A 1 113 ? -4.879 5.734 10.641 1 84.12 113 VAL A CA 1
ATOM 866 C C . VAL A 1 113 ? -3.932 5.559 11.82 1 84.12 113 VAL A C 1
ATOM 868 O O . VAL A 1 113 ? -2.793 5.113 11.648 1 84.12 113 VAL A O 1
ATOM 871 N N . SER A 1 114 ? -4.227 6.199 12.945 1 73.44 114 SER A N 1
ATOM 872 C CA . SER A 1 114 ? -3.4 6.102 14.148 1 73.44 114 SER A CA 1
ATOM 873 C C . SER A 1 114 ? -4.199 5.551 15.328 1 73.44 114 SER A C 1
ATOM 875 O O . SER A 1 114 ? -5.402 5.305 15.203 1 73.44 114 SER A O 1
ATOM 877 N N . SER A 1 115 ? -3.393 5.176 16.297 1 69.12 115 SER A N 1
ATOM 878 C CA . SER A 1 115 ? -4.016 4.703 17.531 1 69.12 115 SER A CA 1
ATOM 879 C C . SER A 1 115 ? -4.938 5.762 18.125 1 69.12 115 SER A C 1
ATOM 881 O O . SER A 1 115 ? -5.77 5.453 18.984 1 69.12 115 SER A O 1
ATOM 883 N N . LEU A 1 116 ? -4.883 6.938 17.609 1 71.06 116 LEU A N 1
ATOM 884 C CA . LEU A 1 116 ? -5.723 8.016 18.109 1 71.06 116 LEU A CA 1
ATOM 885 C C . LEU A 1 116 ? -7.059 8.062 17.375 1 71.06 116 LEU A C 1
ATOM 887 O O . LEU A 1 116 ? -7.953 8.82 17.75 1 71.06 116 LEU A O 1
ATOM 891 N N . SER A 1 117 ? -7.223 7.215 16.469 1 87.38 117 SER A N 1
ATOM 892 C CA . SER A 1 117 ? -8.469 7.141 15.719 1 87.38 117 SER A CA 1
ATOM 893 C C . SER A 1 117 ? -9.062 5.734 15.773 1 87.38 117 SER A C 1
ATOM 895 O O . SER A 1 117 ? -9.18 5.07 14.734 1 87.38 117 SER A O 1
ATOM 897 N N . PRO A 1 118 ? -9.562 5.367 16.953 1 91.94 118 PRO A N 1
ATOM 898 C CA . PRO A 1 118 ? -9.977 3.971 17.125 1 91.94 118 PRO A CA 1
ATOM 899 C C . PRO A 1 118 ? -11.18 3.6 16.266 1 91.94 118 PRO A C 1
ATOM 901 O O . PRO A 1 118 ? -11.289 2.459 15.805 1 91.94 118 PRO A O 1
ATOM 904 N N . LEU A 1 119 ? -12.086 4.562 16.109 1 95.69 119 LEU A N 1
ATOM 905 C CA . LEU A 1 119 ? -13.266 4.277 15.289 1 95.69 119 LEU A CA 1
ATOM 906 C C . LEU A 1 119 ? -12.875 4.035 13.836 1 95.69 119 LEU A C 1
ATOM 908 O O . LEU A 1 119 ? -13.32 3.062 13.227 1 95.69 119 LEU A O 1
ATOM 912 N N . LEU A 1 120 ? -12.109 4.906 13.297 1 95.56 120 LEU A N 1
ATOM 913 C CA . LEU A 1 120 ? -11.641 4.746 11.922 1 95.56 120 LEU A CA 1
ATOM 914 C C . LEU A 1 120 ? -10.828 3.467 11.773 1 95.56 120 LEU A C 1
ATOM 916 O O . LEU A 1 120 ? -10.992 2.73 10.797 1 95.56 120 LEU A O 1
ATOM 920 N N . HIS A 1 121 ? -10 3.232 12.758 1 93.75 121 HIS A N 1
ATOM 921 C CA . HIS A 1 121 ? -9.195 2.012 12.781 1 93.75 121 HIS A CA 1
ATOM 922 C C . HIS A 1 121 ? -10.078 0.771 12.711 1 93.75 121 HIS A C 1
ATOM 924 O O . HIS A 1 121 ? -9.875 -0.097 11.859 1 93.75 121 HIS A O 1
ATOM 930 N N . GLN A 1 122 ? -11.031 0.677 13.5 1 95.81 122 GLN A N 1
ATOM 931 C CA . GLN A 1 122 ? -11.953 -0.455 13.555 1 95.81 122 GLN A CA 1
ATOM 932 C C . GLN A 1 122 ? -12.727 -0.591 12.242 1 95.81 122 GLN A C 1
ATOM 934 O O . GLN A 1 122 ? -12.898 -1.699 11.727 1 95.81 122 GLN A O 1
ATOM 939 N N . THR A 1 123 ? -13.164 0.524 11.742 1 97.44 123 THR A N 1
ATOM 940 C CA . THR A 1 123 ? -13.914 0.523 10.492 1 97.44 123 THR A CA 1
ATOM 941 C C . THR A 1 123 ? -13.07 -0.022 9.344 1 97.44 123 THR A C 1
ATOM 943 O O . THR A 1 123 ? -13.516 -0.895 8.594 1 97.44 123 THR A O 1
ATOM 946 N N . LEU A 1 124 ? -11.898 0.401 9.25 1 96.94 124 LEU A N 1
ATOM 947 C CA . LEU A 1 124 ? -11.008 -0.038 8.18 1 96.94 124 LEU A CA 1
ATOM 948 C C . LEU A 1 124 ? -10.695 -1.525 8.305 1 96.94 124 LEU A C 1
ATOM 950 O O . LEU A 1 124 ? -10.625 -2.238 7.301 1 96.94 124 LEU A O 1
ATOM 954 N N . ASN A 1 125 ? -10.523 -1.954 9.523 1 95.81 125 ASN A N 1
ATOM 955 C CA . ASN A 1 125 ? -10.281 -3.373 9.75 1 95.81 125 ASN A CA 1
ATOM 956 C C . ASN A 1 125 ? -11.477 -4.223 9.336 1 95.81 125 ASN A C 1
ATOM 958 O O . ASN A 1 125 ? -11.32 -5.266 8.703 1 95.81 125 ASN A O 1
ATOM 962 N N . GLN A 1 126 ? -12.602 -3.785 9.672 1 97.75 126 GLN A N 1
ATOM 963 C CA . GLN A 1 126 ? -13.82 -4.496 9.305 1 97.75 126 GLN A CA 1
ATOM 964 C C . GLN A 1 126 ? -13.992 -4.527 7.785 1 97.75 126 GLN A C 1
ATOM 966 O O . GLN A 1 126 ? -14.383 -5.551 7.223 1 97.75 126 GLN A O 1
ATOM 971 N N . LEU A 1 127 ? -13.773 -3.426 7.164 1 97.94 127 LEU A N 1
ATOM 972 C CA . LEU A 1 127 ? -13.898 -3.346 5.711 1 97.94 127 LEU A CA 1
ATOM 973 C C . LEU A 1 127 ? -12.859 -4.23 5.027 1 97.94 127 LEU A C 1
ATOM 975 O O . LEU A 1 127 ? -13.148 -4.836 3.992 1 97.94 127 LEU A O 1
ATOM 979 N N . TYR A 1 128 ? -11.695 -4.293 5.59 1 97.25 128 TYR A N 1
ATOM 980 C CA . TYR A 1 128 ? -10.695 -5.227 5.094 1 97.25 128 TYR A CA 1
ATOM 981 C C . TYR A 1 128 ? -11.211 -6.66 5.137 1 97.25 128 TYR A C 1
ATOM 983 O O . TYR A 1 128 ? -11.102 -7.391 4.152 1 97.25 128 TYR A O 1
ATOM 991 N N . ASP A 1 129 ? -11.766 -7.07 6.238 1 98 129 ASP A N 1
ATOM 992 C CA . ASP A 1 129 ? -12.281 -8.43 6.387 1 98 129 ASP A CA 1
ATOM 993 C C . ASP A 1 129 ? -13.367 -8.719 5.359 1 98 129 ASP A C 1
ATOM 995 O O . ASP A 1 129 ? -13.43 -9.812 4.797 1 98 129 ASP A O 1
ATOM 999 N N . GLN A 1 130 ? -14.164 -7.773 5.145 1 97.81 130 GLN A N 1
ATOM 1000 C CA . GLN A 1 130 ? -15.211 -7.934 4.145 1 97.81 130 GLN A CA 1
ATOM 1001 C C . GLN A 1 130 ? -14.625 -8.078 2.742 1 97.81 130 GLN A C 1
ATOM 1003 O O . GLN A 1 130 ? -15.094 -8.883 1.943 1 97.81 130 GLN A O 1
ATOM 1008 N N . TRP A 1 13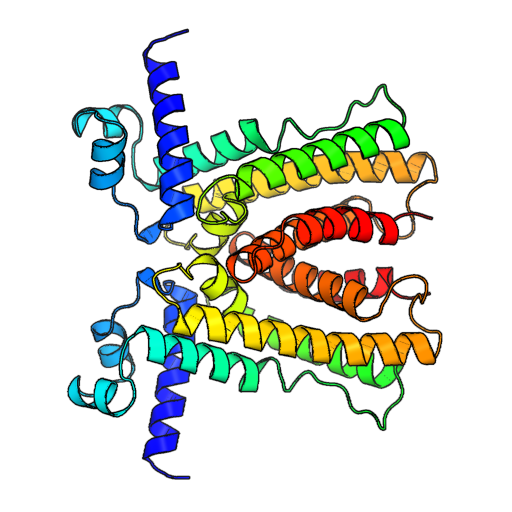1 ? -13.664 -7.273 2.441 1 97.81 131 TRP A N 1
ATOM 1009 C CA . TRP A 1 131 ? -12.977 -7.34 1.155 1 97.81 131 TRP A CA 1
ATOM 1010 C C . TRP A 1 131 ? -12.359 -8.719 0.941 1 97.81 131 TRP A C 1
ATOM 1012 O O . TRP A 1 131 ? -12.539 -9.328 -0.114 1 97.81 131 TRP A O 1
ATOM 1022 N N . ILE A 1 132 ? -11.734 -9.219 1.938 1 97.62 132 ILE A N 1
ATOM 1023 C CA . ILE A 1 132 ? -11.109 -10.539 1.867 1 97.62 132 ILE A CA 1
ATOM 1024 C C . ILE A 1 132 ? -12.172 -11.609 1.681 1 97.62 132 ILE A C 1
ATOM 1026 O O . ILE A 1 132 ? -11.977 -12.562 0.919 1 97.62 132 ILE A O 1
ATOM 1030 N N . ALA A 1 133 ? -13.25 -11.477 2.346 1 97.81 133 ALA A N 1
ATOM 1031 C CA . ALA A 1 133 ? -14.328 -12.445 2.205 1 97.81 133 ALA A CA 1
ATOM 1032 C C . ALA A 1 133 ? -14.844 -12.5 0.768 1 97.81 133 ALA A C 1
ATOM 1034 O O . ALA A 1 133 ? -15.07 -13.578 0.224 1 97.81 133 ALA A O 1
ATOM 1035 N N . LEU A 1 134 ? -15.031 -11.375 0.149 1 96.75 134 LEU A N 1
ATOM 1036 C CA . LEU A 1 134 ? -15.492 -11.305 -1.233 1 96.75 134 LEU A CA 1
ATOM 1037 C C . LEU A 1 134 ? -14.508 -11.992 -2.172 1 96.75 134 LEU A C 1
ATOM 1039 O O . LEU A 1 134 ? -14.898 -12.805 -3.008 1 96.75 134 LEU A O 1
ATOM 1043 N N . LEU A 1 135 ? -13.266 -11.688 -2.047 1 97.12 135 LEU A N 1
ATOM 1044 C CA . LEU A 1 135 ? -12.227 -12.25 -2.904 1 97.12 135 LEU A CA 1
ATOM 1045 C C . LEU A 1 135 ? -12.062 -13.742 -2.652 1 97.12 135 LEU A C 1
ATOM 1047 O O . LEU A 1 135 ? -11.828 -14.516 -3.586 1 97.12 135 LEU A O 1
ATOM 1051 N N . SER A 1 136 ? -12.172 -14.117 -1.366 1 97.94 136 SER A N 1
ATOM 1052 C CA . SER A 1 136 ? -12.078 -15.531 -1.015 1 97.94 136 SER A CA 1
ATOM 1053 C C . SER A 1 136 ? -13.188 -16.344 -1.677 1 97.94 136 SER A C 1
ATOM 1055 O O . SER A 1 136 ? -12.969 -17.469 -2.113 1 97.94 136 SER A O 1
ATOM 1057 N N . ALA A 1 137 ? -14.352 -15.797 -1.682 1 97.12 137 ALA A N 1
ATOM 1058 C CA . ALA A 1 137 ? -15.477 -16.484 -2.311 1 97.12 137 ALA A CA 1
ATOM 1059 C C . ALA A 1 137 ? -15.188 -16.766 -3.785 1 97.12 137 ALA A C 1
ATOM 1061 O O . ALA A 1 137 ? -15.461 -17.859 -4.281 1 97.12 137 ALA A O 1
ATOM 1062 N N . LEU A 1 138 ? -14.672 -15.766 -4.516 1 96.81 138 LEU A N 1
ATOM 1063 C CA . LEU A 1 138 ? -14.312 -15.945 -5.918 1 96.81 138 LEU A CA 1
ATOM 1064 C C . LEU A 1 138 ? -13.273 -17.047 -6.074 1 96.81 138 LEU A C 1
ATOM 1066 O O . LEU A 1 138 ? -13.43 -17.938 -6.914 1 96.81 138 LEU A O 1
ATOM 1070 N N . ILE A 1 139 ? -12.266 -17 -5.266 1 97.31 139 ILE A N 1
ATOM 1071 C CA . ILE A 1 139 ? -11.148 -17.938 -5.371 1 97.31 139 ILE A CA 1
ATOM 1072 C C . ILE A 1 139 ? -11.625 -19.344 -5.012 1 97.31 139 ILE A C 1
ATOM 1074 O O . ILE A 1 139 ? -11.25 -20.328 -5.668 1 97.31 139 ILE A O 1
ATOM 1078 N N . GLN A 1 140 ? -12.445 -19.391 -3.973 1 97.38 140 GLN A N 1
ATOM 1079 C CA . GLN A 1 140 ? -13 -20.688 -3.578 1 97.38 140 GLN A CA 1
ATOM 1080 C C . GLN A 1 140 ? -13.797 -21.312 -4.719 1 97.38 140 GLN A C 1
ATOM 1082 O O . GLN A 1 140 ? -13.695 -22.516 -4.961 1 97.38 140 GLN A O 1
ATOM 1087 N N . GLN A 1 141 ? -14.602 -20.562 -5.344 1 96.94 141 GLN A N 1
ATOM 1088 C CA . GLN A 1 141 ? -15.328 -21.047 -6.516 1 96.94 141 GLN A CA 1
ATOM 1089 C C . GLN A 1 141 ? -14.367 -21.594 -7.566 1 96.94 141 GLN A C 1
ATOM 1091 O O . GLN A 1 141 ? -14.594 -22.688 -8.117 1 96.94 141 GLN A O 1
ATOM 1096 N N . GLY A 1 142 ? -13.344 -20.812 -7.867 1 97.12 142 GLY A N 1
ATOM 1097 C CA . GLY A 1 142 ? -12.336 -21.25 -8.82 1 97.12 142 GLY A CA 1
ATOM 1098 C C . GLY A 1 142 ? -11.633 -22.531 -8.406 1 97.12 142 GLY A C 1
ATOM 1099 O O . GLY A 1 142 ? -11.305 -23.375 -9.258 1 97.12 142 GLY A O 1
ATOM 1100 N N . GLN A 1 143 ? -11.375 -22.688 -7.121 1 97.62 143 GLN A N 1
ATOM 1101 C CA . GLN A 1 143 ? -10.758 -23.906 -6.609 1 97.62 143 GLN A CA 1
ATOM 1102 C C . GLN A 1 143 ? -11.695 -25.109 -6.754 1 97.62 143 GLN A C 1
ATOM 1104 O O . GLN A 1 143 ? -11.281 -26.172 -7.195 1 97.62 143 GLN A O 1
ATOM 1109 N N . GLN A 1 144 ? -12.906 -24.891 -6.434 1 96.38 144 GLN A N 1
ATOM 1110 C CA . GLN A 1 144 ? -13.906 -25.953 -6.52 1 96.38 144 GLN A CA 1
ATOM 1111 C C . GLN A 1 144 ? -14.078 -26.438 -7.961 1 96.38 144 GLN A C 1
ATOM 1113 O O . GLN A 1 144 ? -14.328 -27.609 -8.203 1 96.38 144 GLN A O 1
ATOM 1118 N N . GLN A 1 145 ? -13.93 -25.578 -8.875 1 95.62 145 GLN A N 1
ATOM 1119 C CA . GLN A 1 145 ? -14.148 -25.891 -10.281 1 95.62 145 GLN A CA 1
ATOM 1120 C C . GLN A 1 145 ? -12.836 -26.266 -10.977 1 95.62 145 GLN A C 1
ATOM 1122 O O . GLN A 1 145 ? -12.805 -26.453 -12.188 1 95.62 145 GLN A O 1
ATOM 1127 N N . GLY A 1 146 ? -11.742 -26.25 -10.266 1 96.06 146 GLY A N 1
ATOM 1128 C CA . GLY A 1 146 ? -10.469 -26.75 -10.742 1 96.06 146 GLY A CA 1
ATOM 1129 C C . GLY A 1 146 ? -9.672 -25.734 -11.531 1 96.06 146 GLY A C 1
ATOM 1130 O O . GLY A 1 146 ? -8.703 -26.094 -12.211 1 96.06 146 GLY A O 1
ATOM 1131 N N . HIS A 1 147 ? -10.07 -24.453 -11.461 1 96.62 147 HIS A N 1
ATOM 1132 C CA . HIS A 1 147 ? -9.43 -23.406 -12.25 1 96.62 147 HIS A CA 1
ATOM 1133 C C . HIS A 1 147 ? -8.312 -22.719 -11.469 1 96.62 147 HIS A C 1
ATOM 1135 O O . HIS A 1 147 ? -7.445 -22.078 -12.055 1 96.62 147 HIS A O 1
ATOM 1141 N N . ILE A 1 148 ? -8.367 -22.828 -10.164 1 96.81 148 ILE A N 1
ATOM 1142 C CA . ILE A 1 148 ? -7.391 -22.188 -9.289 1 96.81 148 ILE A CA 1
ATOM 1143 C C . ILE A 1 148 ? -6.664 -23.234 -8.461 1 96.81 148 ILE A C 1
ATOM 1145 O O . ILE A 1 148 ? -7.262 -24.234 -8.047 1 96.81 148 ILE A O 1
ATOM 1149 N N . ARG A 1 149 ? -5.363 -22.969 -8.242 1 95.06 149 ARG A N 1
ATOM 1150 C CA . ARG A 1 149 ? -4.59 -23.875 -7.402 1 95.06 149 ARG A CA 1
ATOM 1151 C C . ARG A 1 149 ? -5.266 -24.078 -6.051 1 95.06 149 ARG A C 1
ATOM 1153 O O . ARG A 1 149 ? -5.863 -23.156 -5.5 1 95.06 149 ARG A O 1
ATOM 1160 N N . ALA A 1 150 ? -5.168 -25.344 -5.488 1 95.31 150 ALA A N 1
ATOM 1161 C CA . ALA A 1 150 ? -5.883 -25.672 -4.258 1 95.31 150 ALA A CA 1
ATOM 1162 C C . ALA A 1 150 ? -4.91 -26.062 -3.146 1 95.31 150 ALA A C 1
ATOM 1164 O O . ALA A 1 150 ? -5.332 -26.484 -2.064 1 95.31 150 ALA A O 1
ATOM 1165 N N . ASP A 1 151 ? -3.627 -25.859 -3.387 1 94.06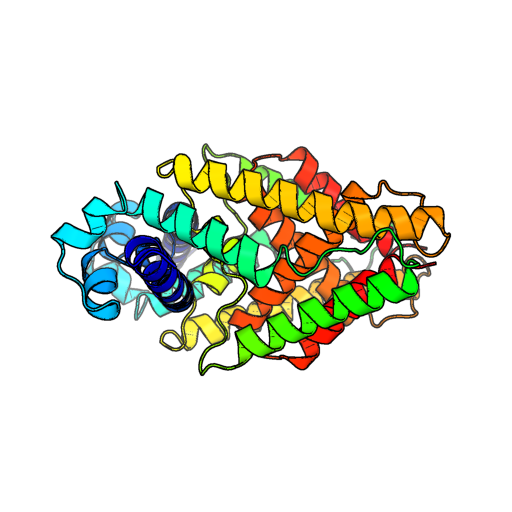 151 ASP A N 1
ATOM 1166 C CA . ASP A 1 151 ? -2.633 -26.219 -2.377 1 94.06 151 ASP A CA 1
ATOM 1167 C C . ASP A 1 151 ? -2.531 -25.125 -1.306 1 94.06 151 ASP A C 1
ATOM 1169 O O . ASP A 1 151 ? -1.923 -25.344 -0.255 1 94.06 151 ASP A O 1
ATOM 1173 N N . LEU A 1 152 ? -3.123 -23.984 -1.529 1 95.06 152 LEU A N 1
ATOM 1174 C CA . LEU A 1 152 ? -3.234 -22.906 -0.549 1 95.06 152 LEU A CA 1
ATOM 1175 C C . LEU A 1 152 ? -4.695 -22.562 -0.287 1 95.06 152 LEU A C 1
ATOM 1177 O O . LEU A 1 152 ? -5.527 -22.625 -1.194 1 95.06 152 LEU A O 1
ATOM 1181 N N . PRO A 1 153 ? -4.98 -22.172 0.992 1 96.75 153 PRO A N 1
ATOM 1182 C CA . PRO A 1 153 ? -6.355 -21.781 1.288 1 96.75 153 PRO A CA 1
ATOM 1183 C C . PRO A 1 153 ? -6.82 -20.578 0.455 1 96.75 153 PRO A C 1
ATOM 1185 O O . PRO A 1 153 ? -6.012 -19.703 0.123 1 96.75 153 PRO A O 1
ATOM 1188 N N . ALA A 1 154 ? -8.141 -20.547 0.164 1 97.88 154 ALA A N 1
ATOM 1189 C CA . ALA A 1 154 ? -8.719 -19.453 -0.611 1 97.88 154 ALA A CA 1
ATOM 1190 C C . ALA A 1 154 ? -8.445 -18.094 0.049 1 97.88 154 ALA A C 1
ATOM 1192 O O . ALA A 1 154 ? -8.164 -17.109 -0.635 1 97.88 154 ALA A O 1
ATOM 1193 N N . SER A 1 155 ? -8.469 -18.016 1.347 1 97.44 155 SER A N 1
ATOM 1194 C CA . SER A 1 155 ? -8.25 -16.781 2.078 1 97.44 155 SER A CA 1
ATOM 1195 C C . SER A 1 155 ? -6.82 -16.281 1.905 1 97.44 155 SER A C 1
ATOM 1197 O O . SER A 1 155 ? -6.582 -15.07 1.86 1 97.44 155 SER A O 1
ATOM 1199 N N . THR A 1 156 ? -5.895 -17.203 1.791 1 96.56 156 THR A N 1
ATOM 1200 C CA . THR A 1 156 ? -4.496 -16.844 1.563 1 96.56 156 THR A CA 1
ATOM 1201 C C . THR A 1 156 ? -4.316 -16.234 0.178 1 96.56 156 THR A C 1
ATOM 1203 O O . THR A 1 156 ? -3.707 -15.164 0.038 1 96.56 156 THR A O 1
ATOM 1206 N N . LEU A 1 157 ? -4.875 -16.891 -0.798 1 97.25 157 LEU A N 1
ATOM 1207 C CA . LEU A 1 157 ? -4.789 -16.391 -2.164 1 97.25 157 LEU A CA 1
ATOM 1208 C C . LEU A 1 157 ? -5.527 -15.062 -2.299 1 97.25 157 LEU A C 1
ATOM 1210 O O . LEU A 1 157 ? -5.082 -14.172 -3.023 1 97.25 157 LEU A O 1
ATOM 1214 N N . ALA A 1 158 ? -6.633 -14.914 -1.579 1 97.56 158 ALA A N 1
ATOM 1215 C CA . ALA A 1 158 ? -7.375 -13.656 -1.551 1 97.56 158 ALA A CA 1
ATOM 1216 C C . ALA A 1 158 ? -6.523 -12.531 -0.97 1 97.56 158 ALA A C 1
ATOM 1218 O O . ALA A 1 158 ? -6.531 -11.406 -1.484 1 97.56 158 ALA A O 1
ATOM 1219 N N . SER A 1 159 ? -5.785 -12.82 0.049 1 96.81 159 SER A N 1
ATOM 1220 C CA . SER A 1 159 ? -4.906 -11.844 0.671 1 96.81 159 SER A CA 1
ATOM 1221 C C . SER A 1 159 ? -3.803 -11.406 -0.288 1 96.81 159 SER A C 1
ATOM 1223 O O . SER A 1 159 ? -3.434 -10.227 -0.321 1 96.81 159 SER A O 1
ATOM 1225 N N . VAL A 1 160 ? -3.303 -12.32 -1.048 1 96.69 160 VAL A N 1
ATOM 1226 C CA . VAL A 1 160 ? -2.283 -11.992 -2.039 1 96.69 160 VAL A CA 1
ATOM 1227 C C . VAL A 1 160 ? -2.873 -11.07 -3.098 1 96.69 160 VAL A C 1
ATOM 1229 O O . VAL A 1 160 ? -2.25 -10.07 -3.479 1 96.69 160 VAL A O 1
ATOM 1232 N N . PHE A 1 161 ? -4.059 -11.391 -3.553 1 97.38 161 PHE A N 1
ATOM 1233 C CA . PHE A 1 161 ? -4.707 -10.555 -4.555 1 97.38 161 PHE A CA 1
ATOM 1234 C C . PHE A 1 161 ? -4.957 -9.156 -4.008 1 97.38 161 PHE A C 1
ATOM 1236 O O . PHE A 1 161 ? -4.676 -8.156 -4.68 1 97.38 161 PHE A O 1
ATOM 1243 N N . TRP A 1 162 ? -5.457 -9.086 -2.811 1 97.94 162 TRP A N 1
ATOM 1244 C CA . TRP A 1 162 ? -5.703 -7.801 -2.168 1 97.94 162 TRP A CA 1
ATOM 1245 C C . TRP A 1 162 ? -4.414 -7 -2.041 1 97.94 162 TRP A C 1
ATOM 1247 O O . TRP A 1 162 ? -4.383 -5.809 -2.369 1 97.94 162 TRP A O 1
ATOM 1257 N N . SER A 1 163 ? -3.396 -7.633 -1.55 1 97.69 163 SER A N 1
ATOM 1258 C CA . SER A 1 163 ? -2.107 -6.969 -1.385 1 97.69 163 SER A CA 1
ATOM 1259 C C . SER A 1 163 ? -1.571 -6.465 -2.721 1 97.69 163 SER A C 1
ATOM 1261 O O . SER A 1 163 ? -1.029 -5.359 -2.799 1 97.69 163 SER A O 1
ATOM 1263 N N . ASN A 1 164 ? -1.723 -7.258 -3.691 1 97.62 164 ASN A N 1
ATOM 1264 C CA . ASN A 1 164 ? -1.276 -6.844 -5.016 1 97.62 164 ASN A CA 1
ATOM 1265 C C . ASN A 1 164 ? -2.057 -5.633 -5.516 1 97.62 164 ASN A C 1
ATOM 1267 O O . ASN A 1 164 ? -1.478 -4.719 -6.105 1 97.62 164 ASN A O 1
ATOM 1271 N N . TRP A 1 165 ? -3.354 -5.633 -5.324 1 97.81 165 TRP A N 1
ATOM 1272 C CA . TRP A 1 165 ? -4.176 -4.48 -5.68 1 97.81 165 TRP A CA 1
ATOM 1273 C C . TRP A 1 165 ? -3.686 -3.223 -4.973 1 97.81 165 TRP A C 1
ATOM 1275 O O . TRP A 1 165 ? -3.459 -2.193 -5.609 1 97.81 165 TRP A O 1
ATOM 1285 N N . GLN A 1 166 ? -3.5 -3.328 -3.719 1 97.25 166 GLN A N 1
ATOM 1286 C CA . GLN A 1 166 ? -3.076 -2.164 -2.949 1 97.25 166 GLN A CA 1
ATOM 1287 C C . GLN A 1 166 ? -1.688 -1.698 -3.377 1 97.25 166 GLN A C 1
ATOM 1289 O O . GLN A 1 166 ? -1.448 -0.498 -3.527 1 97.25 166 GLN A O 1
ATOM 1294 N N . GLY A 1 167 ? -0.782 -2.656 -3.521 1 97 167 GLY A N 1
ATOM 1295 C CA . GLY A 1 167 ? 0.544 -2.291 -3.992 1 97 167 GLY A CA 1
ATOM 1296 C C . GLY A 1 167 ? 0.532 -1.635 -5.359 1 97 167 GLY A C 1
ATOM 1297 O O . GLY A 1 167 ? 1.287 -0.693 -5.609 1 97 167 GLY A O 1
ATOM 1298 N N . THR A 1 168 ? -0.293 -2.121 -6.246 1 96.44 168 THR A N 1
ATOM 1299 C CA . THR A 1 168 ? -0.452 -1.538 -7.574 1 96.44 168 THR A CA 1
ATOM 1300 C C . THR A 1 168 ? -0.956 -0.101 -7.477 1 96.44 168 THR A C 1
ATOM 1302 O O . THR A 1 168 ? -0.458 0.785 -8.172 1 96.44 168 THR A O 1
ATOM 1305 N N . MET A 1 169 ? -1.918 0.126 -6.633 1 95 169 MET A N 1
ATOM 1306 C CA . MET A 1 169 ? -2.449 1.472 -6.438 1 95 169 MET A CA 1
ATOM 1307 C C . MET A 1 169 ? -1.385 2.398 -5.859 1 95 169 MET A C 1
ATOM 1309 O O . MET A 1 169 ? -1.298 3.566 -6.238 1 95 169 MET A O 1
ATOM 1313 N N . LEU A 1 170 ? -0.624 1.896 -4.953 1 93.44 170 LEU A N 1
ATOM 1314 C CA . LEU A 1 170 ? 0.473 2.674 -4.387 1 93.44 170 LEU A CA 1
ATOM 1315 C C . LEU A 1 170 ? 1.475 3.066 -5.469 1 93.44 170 LEU A C 1
ATOM 1317 O O . LEU A 1 170 ? 1.894 4.223 -5.539 1 93.44 170 LEU A O 1
ATOM 1321 N N . ARG A 1 171 ? 1.845 2.113 -6.277 1 93.06 171 ARG A N 1
ATOM 1322 C CA . ARG A 1 171 ? 2.77 2.391 -7.371 1 93.06 171 ARG A CA 1
ATOM 1323 C C . ARG A 1 171 ? 2.225 3.486 -8.281 1 93.06 171 ARG A C 1
ATOM 1325 O O . ARG A 1 171 ? 2.979 4.344 -8.75 1 93.06 171 ARG A O 1
ATOM 1332 N N . CYS A 1 172 ? 0.956 3.5 -8.5 1 91.19 172 CYS A N 1
ATOM 1333 C CA . CYS A 1 172 ? 0.328 4.434 -9.43 1 91.19 172 CYS A CA 1
ATOM 1334 C C . CYS A 1 172 ? 0.399 5.859 -8.898 1 91.19 172 CYS A C 1
ATOM 1336 O O . CYS A 1 172 ? 0.221 6.816 -9.656 1 91.19 172 CYS A O 1
ATOM 1338 N N . GLN A 1 173 ? 0.631 5.977 -7.648 1 88.69 173 GLN A N 1
ATOM 1339 C CA . GLN A 1 173 ? 0.757 7.312 -7.078 1 88.69 173 GLN A CA 1
ATOM 1340 C C . GLN A 1 173 ? 2.062 7.977 -7.508 1 88.69 173 GLN A C 1
ATOM 1342 O O . GLN A 1 173 ? 2.166 9.203 -7.523 1 88.69 173 GLN A O 1
ATOM 1347 N N . ILE A 1 174 ? 3.012 7.164 -7.852 1 90.5 174 ILE A N 1
ATOM 1348 C CA . ILE A 1 174 ? 4.285 7.766 -8.234 1 90.5 174 ILE A CA 1
ATOM 1349 C C . ILE A 1 174 ? 4.543 7.516 -9.719 1 90.5 174 ILE A C 1
ATOM 1351 O O . ILE A 1 174 ? 5.406 8.156 -10.32 1 90.5 174 ILE A O 1
ATOM 1355 N N . LYS A 1 175 ? 3.908 6.586 -10.266 1 88.69 175 LYS A N 1
ATOM 1356 C CA . LYS A 1 175 ? 3.992 6.285 -11.688 1 88.69 175 LYS A CA 1
ATOM 1357 C C . LYS A 1 175 ? 2.617 5.969 -12.266 1 88.69 175 LYS A C 1
ATOM 1359 O O . LYS A 1 175 ? 2.141 4.836 -12.172 1 88.69 175 LYS A O 1
ATOM 1364 N N . VAL A 1 176 ? 2.094 7 -12.922 1 87.12 176 VAL A N 1
ATOM 1365 C CA . VAL A 1 176 ? 0.746 6.852 -13.461 1 87.12 176 VAL A CA 1
ATOM 1366 C C . VAL A 1 176 ? 0.785 5.996 -14.727 1 87.12 176 VAL A C 1
ATOM 1368 O O . VAL A 1 176 ? 1.27 6.441 -15.773 1 87.12 176 VAL A O 1
ATOM 1371 N N . ASP A 1 177 ? 0.323 4.848 -14.594 1 90.44 177 ASP A N 1
ATOM 1372 C CA . ASP A 1 177 ? 0.251 3.898 -15.703 1 90.44 177 ASP A CA 1
ATOM 1373 C C . ASP A 1 177 ? -0.985 3.01 -15.586 1 90.44 177 ASP A C 1
ATOM 1375 O O . ASP A 1 177 ? -0.923 1.925 -15 1 90.44 177 ASP A O 1
ATOM 1379 N N . LYS A 1 178 ? -2.031 3.568 -16.203 1 92.94 178 LYS A N 1
ATOM 1380 C CA . LYS A 1 178 ? -3.338 2.92 -16.125 1 92.94 178 LYS A CA 1
ATOM 1381 C C . LYS A 1 178 ? -3.279 1.5 -16.688 1 92.94 178 LYS A C 1
ATOM 1383 O O . LYS A 1 178 ? -3.803 0.567 -16.078 1 92.94 178 LYS A O 1
ATOM 1388 N N . MET A 1 179 ? -2.668 1.293 -17.766 1 95 179 MET A N 1
ATOM 1389 C CA . MET A 1 179 ? -2.604 -0.012 -18.422 1 95 179 MET A CA 1
ATOM 1390 C C . MET A 1 179 ? -1.771 -0.99 -17.594 1 95 179 MET A C 1
ATOM 1392 O O . MET A 1 179 ? -2.115 -2.168 -17.484 1 95 179 MET A O 1
ATOM 1396 N N . ALA A 1 180 ? -0.712 -0.503 -17.047 1 94.62 180 ALA A N 1
ATOM 1397 C CA . ALA A 1 180 ? 0.097 -1.355 -16.172 1 94.62 180 ALA A CA 1
ATOM 1398 C C . ALA A 1 180 ? -0.704 -1.818 -14.961 1 94.62 180 ALA A C 1
ATOM 1400 O O . ALA A 1 180 ? -0.564 -2.961 -14.516 1 94.62 180 ALA A O 1
ATOM 1401 N N . ALA A 1 181 ? -1.537 -0.933 -14.438 1 96.06 181 ALA A N 1
ATOM 1402 C CA . ALA A 1 181 ? -2.373 -1.293 -13.289 1 96.06 181 ALA A CA 1
ATOM 1403 C C . ALA A 1 181 ? -3.359 -2.398 -13.664 1 96.06 181 ALA A C 1
ATOM 1405 O O . ALA A 1 181 ? -3.521 -3.367 -12.914 1 96.06 181 ALA A O 1
ATOM 1406 N N . LYS A 1 182 ? -3.973 -2.242 -14.789 1 97.5 182 LYS A N 1
ATOM 1407 C CA . LYS A 1 182 ? -4.922 -3.248 -15.266 1 97.5 182 LYS A CA 1
ATOM 1408 C C . LYS A 1 182 ? -4.227 -4.582 -15.516 1 97.5 182 LYS A C 1
ATOM 1410 O O . LYS A 1 182 ? -4.734 -5.637 -15.125 1 97.5 182 LYS A O 1
ATOM 1415 N N . ARG A 1 183 ? -3.051 -4.566 -16.047 1 96.94 183 ARG A N 1
ATOM 1416 C CA . ARG A 1 183 ? -2.291 -5.781 -16.328 1 96.94 183 ARG A CA 1
ATOM 1417 C C . ARG A 1 183 ? -1.893 -6.484 -15.031 1 96.94 183 ARG A C 1
ATOM 1419 O O . ARG A 1 183 ? -1.871 -7.715 -14.977 1 96.94 183 ARG A O 1
ATOM 1426 N N . ALA A 1 184 ? -1.576 -5.691 -14.07 1 96.62 184 ALA A N 1
ATOM 1427 C CA . ALA A 1 184 ? -1.134 -6.254 -12.797 1 96.62 184 ALA A CA 1
ATOM 1428 C C . ALA A 1 184 ? -2.201 -7.164 -12.195 1 96.62 184 ALA A C 1
ATOM 1430 O O . ALA A 1 184 ? -1.884 -8.219 -11.641 1 96.62 184 ALA A O 1
ATOM 1431 N N . LEU A 1 185 ? -3.441 -6.82 -12.305 1 96.5 185 LEU A N 1
ATOM 1432 C CA . LEU A 1 185 ? -4.531 -7.621 -11.758 1 96.5 185 LEU A CA 1
ATOM 1433 C C . LEU A 1 185 ? -4.645 -8.953 -12.492 1 96.5 185 LEU A C 1
ATOM 1435 O O . LEU A 1 185 ? -4.793 -10.008 -11.859 1 96.5 185 LEU A O 1
ATOM 1439 N N . VAL A 1 186 ? -4.559 -8.867 -13.773 1 96.25 186 VAL A N 1
ATOM 1440 C CA . VAL A 1 186 ? -4.66 -10.062 -14.602 1 96.25 186 VAL A CA 1
ATOM 1441 C C . VAL A 1 186 ? -3.484 -10.992 -14.312 1 96.25 186 VAL A C 1
ATOM 1443 O O . VAL A 1 186 ? -3.664 -12.203 -14.148 1 96.25 186 VAL A O 1
ATOM 1446 N N . GLN A 1 187 ? -2.342 -10.422 -14.219 1 95.31 187 GLN A N 1
ATOM 1447 C CA . GLN A 1 187 ? -1.134 -11.203 -13.984 1 95.31 187 GLN A CA 1
ATOM 1448 C C . GLN A 1 187 ? -1.158 -11.859 -12.602 1 95.31 187 GLN A C 1
ATOM 1450 O O . GLN A 1 187 ? -0.717 -12.992 -12.445 1 95.31 187 GLN A O 1
ATOM 1455 N N . CYS A 1 188 ? -1.627 -11.125 -11.609 1 96.12 188 CYS A N 1
ATOM 1456 C CA . CYS A 1 188 ? -1.771 -11.711 -10.289 1 96.12 188 CYS A CA 1
ATOM 1457 C C . CYS A 1 188 ? -2.689 -12.93 -10.32 1 96.12 188 CYS A C 1
ATOM 1459 O O . CYS A 1 188 ? -2.357 -13.984 -9.773 1 96.12 188 CYS A O 1
ATOM 1461 N N . MET A 1 189 ? -3.807 -12.797 -11 1 95.12 189 MET A N 1
ATOM 1462 C CA . MET A 1 189 ? -4.742 -13.906 -11.117 1 95.12 189 MET A CA 1
ATOM 1463 C C . MET A 1 189 ? -4.125 -15.062 -11.898 1 95.12 189 MET A C 1
ATOM 1465 O O . MET A 1 189 ? -4.328 -16.234 -11.555 1 95.12 189 MET A O 1
ATOM 1469 N N . GLN A 1 190 ? -3.365 -14.758 -12.883 1 93 190 GLN A N 1
ATOM 1470 C CA . GLN A 1 190 ? -2.703 -15.773 -13.688 1 93 190 GLN A CA 1
ATOM 1471 C C . GLN A 1 190 ? -1.788 -16.641 -12.828 1 93 190 GLN A C 1
ATOM 1473 O O . GLN A 1 190 ? -1.652 -17.844 -13.07 1 93 190 GLN A O 1
ATOM 1478 N N . MET A 1 191 ? -1.238 -16.078 -11.844 1 92.69 191 MET A N 1
ATOM 1479 C CA . MET A 1 191 ? -0.318 -16.812 -10.977 1 92.69 191 MET A CA 1
ATOM 1480 C C . MET A 1 191 ? -1.07 -17.797 -10.094 1 92.69 191 MET A C 1
ATOM 1482 O O . MET A 1 191 ? -0.473 -18.719 -9.539 1 92.69 191 MET A O 1
ATOM 1486 N N . MET A 1 192 ? -2.326 -17.594 -9.953 1 94.19 192 MET A N 1
ATOM 1487 C CA . MET A 1 192 ? -3.135 -18.453 -9.094 1 94.19 192 MET A CA 1
ATOM 1488 C C . MET A 1 192 ? -3.812 -19.562 -9.906 1 94.19 192 MET A C 1
ATOM 1490 O O . MET A 1 192 ? -4.293 -20.547 -9.344 1 94.19 192 MET A O 1
ATOM 1494 N N . THR A 1 193 ? -3.906 -19.281 -11.172 1 88.56 193 THR A N 1
ATOM 1495 C CA . THR A 1 193 ? -4.641 -20.219 -12.023 1 88.56 193 THR A CA 1
ATOM 1496 C C . THR A 1 193 ? -3.775 -21.422 -12.391 1 88.56 193 THR A C 1
ATOM 1498 O O . THR A 1 193 ? -2.545 -21.328 -12.383 1 88.56 193 THR A O 1
ATOM 1501 N N . ARG A 1 194 ? -4.426 -22.609 -12.664 1 79.5 194 ARG A N 1
ATOM 1502 C CA . ARG A 1 194 ? -3.775 -23.844 -13.078 1 79.5 194 ARG A CA 1
ATOM 1503 C C . ARG A 1 194 ? -3.65 -23.922 -14.594 1 79.5 194 ARG A C 1
ATOM 1505 O O . ARG A 1 194 ? -4.477 -23.359 -15.32 1 79.5 194 ARG A O 1
ATOM 1512 N N . MET B 1 1 ? 34.938 9.906 10.586 1 38 1 MET B N 1
ATOM 1513 C CA . MET B 1 1 ? 33.5 9.961 10.219 1 38 1 MET B CA 1
ATOM 1514 C C . MET B 1 1 ? 32.969 11.375 10.398 1 38 1 MET B C 1
ATOM 1516 O O . MET B 1 1 ? 32.938 11.898 11.516 1 38 1 MET B O 1
ATOM 1520 N N . ASN B 1 2 ? 33 12.305 9.438 1 46.22 2 ASN B N 1
ATOM 1521 C CA . ASN B 1 2 ? 32.812 13.75 9.531 1 46.22 2 ASN B CA 1
ATOM 1522 C C . ASN B 1 2 ? 31.5 14.102 10.211 1 46.22 2 ASN B C 1
ATOM 1524 O O . ASN B 1 2 ? 30.5 13.406 10.023 1 46.22 2 ASN B O 1
ATOM 1528 N N . LYS B 1 3 ? 31.625 14.781 11.25 1 52.16 3 LYS B N 1
ATOM 1529 C CA . LYS B 1 3 ? 30.594 15.266 12.156 1 52.16 3 LYS B CA 1
ATOM 1530 C C . LYS B 1 3 ? 29.312 15.641 11.398 1 52.16 3 LYS B C 1
ATOM 1532 O O . LYS B 1 3 ? 28.203 15.352 11.852 1 52.16 3 LYS B O 1
ATOM 1537 N N . SER B 1 4 ? 29.625 16.203 10.203 1 59.28 4 SER B N 1
ATOM 1538 C CA . SER B 1 4 ? 28.5 16.672 9.406 1 59.28 4 SER B CA 1
ATOM 1539 C C . SER B 1 4 ? 27.656 15.508 8.891 1 59.28 4 SER B C 1
ATOM 1541 O O . SER B 1 4 ? 26.438 15.539 8.961 1 59.28 4 SER B O 1
ATOM 1543 N N . ALA B 1 5 ? 28.453 14.453 8.438 1 56.84 5 ALA B N 1
ATOM 1544 C CA . ALA B 1 5 ? 27.734 13.289 7.926 1 56.84 5 ALA B CA 1
ATOM 1545 C C . ALA B 1 5 ? 27.016 12.547 9.047 1 56.84 5 ALA B C 1
ATOM 1547 O O . ALA B 1 5 ? 25.891 12.078 8.867 1 56.84 5 ALA B O 1
ATOM 1548 N N . ALA B 1 6 ? 27.562 12.477 10.164 1 63.94 6 ALA B N 1
ATOM 1549 C CA . ALA B 1 6 ? 26.984 11.836 11.328 1 63.94 6 ALA B CA 1
ATOM 1550 C C . ALA B 1 6 ? 25.719 12.562 11.789 1 63.94 6 ALA B C 1
ATOM 1552 O O . ALA B 1 6 ? 24.719 11.938 12.125 1 63.94 6 ALA B O 1
ATOM 1553 N N . SER B 1 7 ? 25.781 13.875 11.43 1 79.06 7 SER B N 1
ATOM 1554 C CA . SER B 1 7 ? 24.625 14.672 11.844 1 79.06 7 SER B CA 1
ATOM 1555 C C . SER B 1 7 ? 23.453 14.492 10.883 1 79.06 7 SER B C 1
ATOM 1557 O O . SER B 1 7 ? 22.312 14.305 11.312 1 79.06 7 SER B O 1
ATOM 1559 N N . ARG B 1 8 ? 23.906 14.305 9.609 1 82.75 8 ARG B N 1
ATOM 1560 C CA . ARG B 1 8 ? 22.859 14.141 8.594 1 82.75 8 ARG B CA 1
ATOM 1561 C C . ARG B 1 8 ? 22.156 12.797 8.758 1 82.75 8 ARG B C 1
ATOM 1563 O O . ARG B 1 8 ? 20.922 12.727 8.672 1 82.75 8 ARG B O 1
ATOM 1570 N N . GLN B 1 9 ? 22.953 11.789 9.055 1 87.19 9 GLN B N 1
ATOM 1571 C CA . GLN B 1 9 ? 22.391 10.453 9.242 1 87.19 9 GLN B CA 1
ATOM 1572 C C . GLN B 1 9 ? 21.5 10.406 10.477 1 87.19 9 GLN B C 1
ATOM 1574 O O . GLN B 1 9 ? 20.422 9.781 10.445 1 87.19 9 GLN B O 1
ATOM 1579 N N . SER B 1 10 ? 21.938 11.039 11.438 1 86.62 10 SER B N 1
ATOM 1580 C CA . SER B 1 10 ? 21.141 11.094 12.664 1 86.62 10 SER B CA 1
ATOM 1581 C C . SER B 1 10 ? 19.812 11.805 12.422 1 86.62 10 SER B C 1
ATOM 1583 O O . SER B 1 10 ? 18.781 11.383 12.945 1 86.62 10 SER B O 1
ATOM 1585 N N . ILE B 1 11 ? 19.891 12.789 11.602 1 90.44 11 ILE B N 1
ATOM 1586 C CA . ILE B 1 11 ? 18.688 13.547 11.289 1 90.44 11 ILE B CA 1
ATOM 1587 C C . ILE B 1 11 ? 17.734 12.688 10.453 1 90.44 11 ILE B C 1
ATOM 1589 O O . ILE B 1 11 ? 16.516 12.727 10.648 1 90.44 11 ILE B O 1
ATOM 1593 N N . CYS B 1 12 ? 18.328 11.883 9.586 1 93.56 12 CYS B N 1
ATOM 1594 C CA . CYS B 1 12 ? 17.516 11.023 8.734 1 93.56 12 CYS B CA 1
ATOM 1595 C C . CYS B 1 12 ? 16.797 9.953 9.555 1 93.56 12 CYS B C 1
ATOM 1597 O O . CYS B 1 12 ? 15.648 9.625 9.273 1 93.56 12 CYS B O 1
ATOM 1599 N N . VAL B 1 13 ? 17.484 9.477 10.578 1 92.56 13 VAL B N 1
ATOM 1600 C CA . VAL B 1 13 ? 16.875 8.469 11.438 1 92.56 13 VAL B CA 1
ATOM 1601 C C . VAL B 1 13 ? 15.68 9.055 12.172 1 92.56 13 VAL B C 1
ATOM 1603 O O . VAL B 1 13 ? 14.633 8.414 12.281 1 92.56 13 VAL B O 1
ATOM 1606 N N . VAL B 1 14 ? 15.828 10.227 12.57 1 92.38 14 VAL B N 1
ATOM 1607 C CA . VAL B 1 14 ? 14.734 10.93 13.234 1 92.38 14 VAL B CA 1
ATOM 1608 C C . VAL B 1 14 ? 13.602 11.172 12.234 1 92.38 14 VAL B C 1
ATOM 1610 O O . VAL B 1 14 ? 12.43 10.977 12.562 1 92.38 14 VAL B O 1
ATOM 1613 N N . GLY B 1 15 ? 13.984 11.633 11.016 1 93.94 15 GLY B N 1
ATOM 1614 C CA . GLY B 1 15 ? 12.992 11.828 9.969 1 93.94 15 GLY B CA 1
ATOM 1615 C C . GLY B 1 15 ? 12.195 10.578 9.664 1 93.94 15 GLY B C 1
ATOM 1616 O O . GLY B 1 15 ? 10.977 10.633 9.516 1 93.94 15 GLY B O 1
ATOM 1617 N N . GLU B 1 16 ? 12.914 9.422 9.625 1 93.62 16 GLU B N 1
ATOM 1618 C CA . GLU B 1 16 ? 12.25 8.141 9.398 1 93.62 16 GLU B CA 1
ATOM 1619 C C . GLU B 1 16 ? 11.172 7.879 10.453 1 93.62 16 GLU B C 1
ATOM 1621 O O . GLU B 1 16 ? 10.031 7.551 10.117 1 93.62 16 GLU B O 1
ATOM 1626 N N . LYS B 1 17 ? 11.547 8.078 11.648 1 90.19 17 LYS B N 1
ATOM 1627 C CA . LYS B 1 17 ? 10.625 7.836 12.766 1 90.19 17 LYS B CA 1
ATOM 1628 C C . LYS B 1 17 ? 9.438 8.789 12.711 1 90.19 17 LYS B C 1
ATOM 1630 O O . LYS B 1 17 ? 8.289 8.367 12.867 1 90.19 17 LYS B O 1
ATOM 1635 N N . LEU B 1 18 ? 9.68 10.047 12.492 1 91.25 18 LEU B N 1
ATOM 1636 C CA . LEU B 1 18 ? 8.633 11.062 12.5 1 91.25 18 LEU B CA 1
ATOM 1637 C C . LEU B 1 18 ? 7.656 10.852 11.344 1 91.25 18 LEU B C 1
ATOM 1639 O O . LEU B 1 18 ? 6.441 10.922 11.531 1 91.25 18 LEU B O 1
ATOM 1643 N N . PHE B 1 19 ? 8.242 10.586 10.148 1 91.81 19 PHE B N 1
ATOM 1644 C CA . PHE B 1 19 ? 7.383 10.359 8.992 1 91.81 19 PHE B CA 1
ATOM 1645 C C . PHE B 1 19 ? 6.57 9.086 9.164 1 91.81 19 PHE B C 1
ATOM 1647 O O . PHE B 1 19 ? 5.418 9.008 8.727 1 91.81 19 PHE B O 1
ATOM 1654 N N . ALA B 1 20 ? 7.098 8.078 9.797 1 87.69 20 ALA B N 1
ATOM 1655 C CA . ALA B 1 20 ? 6.391 6.82 10.031 1 87.69 20 ALA B CA 1
ATOM 1656 C C . ALA B 1 20 ? 5.266 7.004 11.047 1 87.69 20 ALA B C 1
ATOM 1658 O O . ALA B 1 20 ? 4.195 6.402 10.914 1 87.69 20 ALA B O 1
ATOM 1659 N N . LEU B 1 21 ? 5.414 7.844 12 1 84.06 21 LEU B N 1
ATOM 1660 C CA . LEU B 1 21 ? 4.473 7.996 13.102 1 84.06 21 LEU B CA 1
ATOM 1661 C C . LEU B 1 21 ? 3.381 9 12.75 1 84.06 21 LEU B C 1
ATOM 1663 O O . LEU B 1 21 ? 2.215 8.805 13.102 1 84.06 21 LEU B O 1
ATOM 1667 N N . HIS B 1 22 ? 3.816 10.078 12 1 84.5 22 HIS B N 1
ATOM 1668 C CA . HIS B 1 22 ? 2.887 11.195 11.891 1 84.5 22 HIS B CA 1
ATOM 1669 C C . HIS B 1 22 ? 2.479 11.43 10.438 1 84.5 22 HIS B C 1
ATOM 1671 O O . HIS B 1 22 ? 1.486 12.117 10.172 1 84.5 22 HIS B O 1
ATOM 1677 N N . GLY B 1 23 ? 3.234 10.828 9.508 1 88.12 23 GLY B N 1
ATOM 1678 C CA . GLY B 1 23 ? 3.021 11.156 8.109 1 88.12 23 GLY B CA 1
ATOM 1679 C C . GLY B 1 23 ? 3.82 12.367 7.656 1 88.12 23 GLY B C 1
ATOM 1680 O O . GLY B 1 23 ? 4.129 13.25 8.453 1 88.12 23 GLY B O 1
ATOM 1681 N N . TYR B 1 24 ? 4.062 12.414 6.422 1 90.44 24 TYR B N 1
ATOM 1682 C CA . TYR B 1 24 ? 4.863 13.477 5.82 1 90.44 24 TYR B CA 1
ATOM 1683 C C . TYR B 1 24 ? 4.188 14.836 5.992 1 90.44 24 TYR B C 1
ATOM 1685 O O . TYR B 1 24 ? 4.824 15.805 6.41 1 90.44 24 TYR B O 1
ATOM 1693 N N . SER B 1 25 ? 2.947 14.914 5.727 1 87.25 25 SER B N 1
ATOM 1694 C CA . SER B 1 25 ? 2.223 16.188 5.723 1 87.25 25 SER B CA 1
ATOM 1695 C C . SER B 1 25 ? 2.18 16.797 7.113 1 87.25 25 SER B C 1
ATOM 1697 O O . SER B 1 25 ? 2.307 18.016 7.266 1 87.25 25 SER B O 1
ATOM 1699 N N . ALA B 1 26 ? 2.121 16.016 8.109 1 85.62 26 ALA B N 1
ATOM 1700 C CA . ALA B 1 26 ? 1.92 16.5 9.477 1 85.62 26 ALA B CA 1
ATOM 1701 C C . ALA B 1 26 ? 3.246 16.891 10.117 1 85.62 26 ALA B C 1
ATOM 1703 O O . ALA B 1 26 ? 3.266 17.578 11.141 1 85.62 26 ALA B O 1
ATOM 1704 N N . VAL B 1 27 ? 4.301 16.422 9.586 1 90.75 27 VAL B N 1
ATOM 1705 C CA . VAL B 1 27 ? 5.609 16.688 10.172 1 90.75 27 VAL B CA 1
ATOM 1706 C C . VAL B 1 27 ? 6.145 18.016 9.648 1 90.75 27 VAL B C 1
ATOM 1708 O O . VAL B 1 27 ? 6.316 18.203 8.445 1 90.75 27 VAL B O 1
ATOM 1711 N N . GLY B 1 28 ? 6.312 18.953 10.578 1 90.81 28 GLY B N 1
ATOM 1712 C CA . GLY B 1 28 ? 6.934 20.219 10.242 1 90.81 28 GLY B CA 1
ATOM 1713 C C . GLY B 1 28 ? 8.406 20.281 10.609 1 90.81 28 GLY B C 1
ATOM 1714 O O . GLY B 1 28 ? 8.906 19.438 11.336 1 90.81 28 GLY B O 1
ATOM 1715 N N . ILE B 1 29 ? 9 21.312 10.117 1 90 29 ILE B N 1
ATOM 1716 C CA . ILE B 1 29 ? 10.43 21.5 10.336 1 9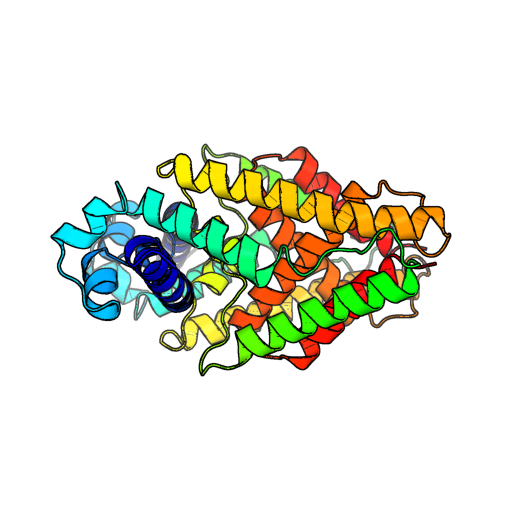0 29 ILE B CA 1
ATOM 1717 C C . ILE B 1 29 ? 10.703 21.703 11.82 1 90 29 ILE B C 1
ATOM 1719 O O . ILE B 1 29 ? 11.695 21.203 12.359 1 90 29 ILE B O 1
ATOM 1723 N N . LYS B 1 30 ? 9.875 22.422 12.453 1 91 30 LYS B N 1
ATOM 1724 C CA . LYS B 1 30 ? 10.047 22.672 13.883 1 91 30 LYS B CA 1
ATOM 1725 C C . LYS B 1 30 ? 10.078 21.375 14.68 1 91 30 LYS B C 1
ATOM 1727 O O . LYS B 1 30 ? 10.93 21.188 15.547 1 91 30 LYS B O 1
ATOM 1732 N N . LEU B 1 31 ? 9.188 20.5 14.406 1 90.94 31 LEU B N 1
ATOM 1733 C CA . LEU B 1 31 ? 9.141 19.219 15.102 1 90.94 31 LEU B CA 1
ATOM 1734 C C . LEU B 1 31 ? 10.422 18.422 14.867 1 90.94 31 LEU B C 1
ATOM 1736 O O . LEU B 1 31 ? 10.945 17.797 15.797 1 90.94 31 LEU B O 1
ATOM 1740 N N . ILE B 1 32 ? 10.906 18.406 13.625 1 90.56 32 ILE B N 1
ATOM 1741 C CA . ILE B 1 32 ? 12.141 17.719 13.273 1 90.56 32 ILE B CA 1
ATOM 1742 C C . ILE B 1 32 ? 13.297 18.266 14.109 1 90.56 32 ILE B C 1
ATOM 1744 O O . ILE B 1 32 ? 14.039 17.5 14.727 1 90.56 32 ILE B O 1
ATOM 1748 N N . LEU B 1 33 ? 13.344 19.547 14.172 1 88.31 33 LEU B N 1
ATOM 1749 C CA . LEU B 1 33 ? 14.438 20.203 14.883 1 88.31 33 LEU B CA 1
ATOM 1750 C C . LEU B 1 33 ? 14.359 19.938 16.375 1 88.31 33 LEU B C 1
ATOM 1752 O O . LEU B 1 33 ? 15.375 19.703 17.031 1 88.31 33 LEU B O 1
ATOM 1756 N N . ASP B 1 34 ? 13.211 20 16.891 1 90.56 34 ASP B N 1
ATOM 1757 C CA . ASP B 1 34 ? 13 19.734 18.312 1 90.56 34 ASP B CA 1
ATOM 1758 C C . ASP B 1 34 ? 13.438 18.328 18.672 1 90.56 34 ASP B C 1
ATOM 1760 O O . ASP B 1 34 ? 14.031 18.109 19.734 1 90.56 34 ASP B O 1
ATOM 1764 N N . GLU B 1 35 ? 13.203 17.422 17.828 1 89.44 35 GLU B N 1
ATOM 1765 C CA . GLU B 1 35 ? 13.508 16.016 18.109 1 89.44 35 GLU B CA 1
ATOM 1766 C C . GLU B 1 35 ? 15 15.742 17.969 1 89.44 35 GLU B C 1
ATOM 1768 O O . GLU B 1 35 ? 15.547 14.898 18.688 1 89.44 35 GLU B O 1
ATOM 1773 N N . VAL B 1 36 ? 15.547 16.328 16.984 1 84.56 36 VAL B N 1
ATOM 1774 C CA . VAL B 1 36 ? 16.969 16.109 16.75 1 84.56 36 VAL B CA 1
ATOM 1775 C C . VAL B 1 36 ? 17.781 16.906 17.781 1 84.56 36 VAL B C 1
ATOM 1777 O O . VAL B 1 36 ? 18.922 16.531 18.094 1 84.56 36 VAL B O 1
ATOM 1780 N N . GLY B 1 37 ? 17.219 17.969 18.266 1 84.88 37 GLY B N 1
ATOM 1781 C CA . GLY B 1 37 ? 17.906 18.812 19.25 1 84.88 37 GLY B CA 1
ATOM 1782 C C . GLY B 1 37 ? 18.938 19.734 18.609 1 84.88 37 GLY B C 1
ATOM 1783 O O . GLY B 1 37 ? 20.031 19.891 19.141 1 84.88 37 GLY B O 1
ATOM 1784 N N . ILE B 1 38 ? 18.641 20.219 17.5 1 77.56 38 ILE B N 1
ATOM 1785 C CA . ILE B 1 38 ? 19.547 21.156 16.844 1 77.56 38 ILE B CA 1
ATOM 1786 C C . ILE B 1 38 ? 18.812 22.453 16.547 1 77.56 38 ILE B C 1
ATOM 1788 O O . ILE B 1 38 ? 17.578 22.469 16.422 1 77.56 38 ILE B O 1
ATOM 1792 N N . PRO B 1 39 ? 19.594 23.562 16.469 1 78.38 39 PRO B N 1
ATOM 1793 C CA . PRO B 1 39 ? 18.969 24.844 16.125 1 78.38 39 PRO B CA 1
ATOM 1794 C C . PRO B 1 39 ? 18.391 24.859 14.727 1 78.38 39 PRO B C 1
ATOM 1796 O O . PRO B 1 39 ? 18.797 24.078 13.867 1 78.38 39 PRO B O 1
ATOM 1799 N N . LYS B 1 40 ? 17.391 25.766 14.477 1 75.62 40 LYS B N 1
ATOM 1800 C CA . LYS B 1 40 ? 16.672 25.906 13.203 1 75.62 40 LYS B CA 1
ATOM 1801 C C . LYS B 1 40 ? 17.656 26.125 12.047 1 75.62 40 LYS B C 1
ATOM 1803 O O . LYS B 1 40 ? 17.484 25.547 10.977 1 75.62 40 LYS B O 1
ATOM 1808 N N . GLY B 1 41 ? 18.688 27 12.234 1 78.56 41 GLY B N 1
ATOM 1809 C CA . GLY B 1 41 ? 19.656 27.297 11.195 1 78.56 41 GLY B CA 1
ATOM 1810 C C . GLY B 1 41 ? 20.391 26.062 10.703 1 78.56 41 GLY B C 1
ATOM 1811 O O . GLY B 1 41 ? 20.75 25.984 9.523 1 78.56 41 GLY B O 1
ATOM 1812 N N . SER B 1 42 ? 20.391 25.109 11.438 1 81.19 42 SER B N 1
ATOM 1813 C CA . SER B 1 42 ? 21.125 23.891 11.117 1 81.19 42 SER B CA 1
ATOM 1814 C C . SER B 1 42 ? 20.375 23.062 10.086 1 81.19 42 SER B C 1
ATOM 1816 O O . SER B 1 42 ? 20.984 22.453 9.203 1 81.19 42 SER B O 1
ATOM 1818 N N . PHE B 1 43 ? 19.031 23.016 10.086 1 84.81 43 PHE B N 1
ATOM 1819 C CA . PHE B 1 43 ? 18.25 22.234 9.133 1 84.81 43 PHE B CA 1
ATOM 1820 C C . PHE B 1 43 ? 18.516 22.688 7.707 1 84.81 43 PHE B C 1
ATOM 1822 O O . PHE B 1 43 ? 18.797 21.875 6.824 1 84.81 43 PHE B O 1
ATOM 1829 N N . TYR B 1 44 ? 18.547 23.984 7.566 1 86.44 44 TYR B N 1
ATOM 1830 C CA . TYR B 1 44 ? 18.656 24.547 6.227 1 86.44 44 TYR B CA 1
ATOM 1831 C C . TYR B 1 44 ? 20.109 24.531 5.742 1 86.44 44 TYR B C 1
ATOM 1833 O O . TYR B 1 44 ? 20.375 24.719 4.555 1 86.44 44 TYR B O 1
ATOM 1841 N N . HIS B 1 45 ? 20.953 24.359 6.676 1 86.5 45 HIS B N 1
ATOM 1842 C CA . HIS B 1 45 ? 22.328 24.094 6.297 1 86.5 45 HIS B CA 1
ATOM 1843 C C . HIS B 1 45 ? 22.469 22.766 5.562 1 86.5 45 HIS B C 1
ATOM 1845 O O . HIS B 1 45 ? 23.25 22.641 4.625 1 86.5 45 HIS B O 1
ATOM 1851 N N . TYR B 1 46 ? 21.578 21.891 5.953 1 87.44 46 TYR B N 1
ATOM 1852 C CA . TYR B 1 46 ? 21.688 20.547 5.414 1 87.44 46 TYR B CA 1
ATOM 1853 C C . TYR B 1 46 ? 20.672 20.312 4.301 1 87.44 46 TYR B C 1
ATOM 1855 O O . TYR B 1 46 ? 20.953 19.594 3.334 1 87.44 46 TYR B O 1
ATOM 1863 N N . PHE B 1 47 ? 19.516 20.906 4.512 1 92.12 47 PHE B N 1
ATOM 1864 C CA . PHE B 1 47 ? 18.422 20.609 3.592 1 92.12 47 PHE B CA 1
ATOM 1865 C C . PHE B 1 47 ? 17.766 21.891 3.096 1 92.12 47 PHE B C 1
ATOM 1867 O O . PHE B 1 47 ? 17.406 22.766 3.893 1 92.12 47 PHE B O 1
ATOM 1874 N N . ALA B 1 48 ? 17.531 21.969 1.871 1 92.75 48 ALA B N 1
ATOM 1875 C CA . ALA B 1 48 ? 17 23.172 1.239 1 92.75 48 ALA B CA 1
ATOM 1876 C C . ALA B 1 48 ? 15.523 23.344 1.546 1 92.75 48 ALA B C 1
ATOM 1878 O O . ALA B 1 48 ? 14.992 24.469 1.481 1 92.75 48 ALA B O 1
ATOM 1879 N N . SER B 1 49 ? 14.898 22.266 1.824 1 93.12 49 SER B N 1
ATOM 1880 C CA . SER B 1 49 ? 13.461 22.266 2.061 1 93.12 49 SER B CA 1
ATOM 1881 C C . SER B 1 49 ? 13.008 21 2.783 1 93.12 49 SER B C 1
ATOM 1883 O O . SER B 1 49 ? 13.789 20.062 2.928 1 93.12 49 SER B O 1
ATOM 1885 N N . LYS B 1 50 ? 11.828 21.047 3.23 1 92.31 50 LYS B N 1
ATOM 1886 C CA . LYS B 1 50 ? 11.234 19.844 3.805 1 92.31 50 LYS B CA 1
ATOM 1887 C C . LYS B 1 50 ? 11.203 18.719 2.785 1 92.31 50 LYS B C 1
ATOM 1889 O O . LYS B 1 50 ? 11.445 17.547 3.133 1 92.31 50 LYS B O 1
ATOM 1894 N N . GLU B 1 51 ? 10.883 19.094 1.579 1 95 51 GLU B N 1
ATOM 1895 C CA . GLU B 1 51 ? 10.844 18.094 0.509 1 95 51 GLU B CA 1
ATOM 1896 C C . GLU B 1 51 ? 12.211 17.453 0.301 1 95 51 GLU B C 1
ATOM 1898 O O . GLU B 1 51 ? 12.32 16.234 0.172 1 95 51 GLU B O 1
ATOM 1903 N N . ALA B 1 52 ? 13.172 18.25 0.258 1 96 52 ALA B N 1
ATOM 1904 C CA . ALA B 1 52 ? 14.531 17.734 0.103 1 96 52 ALA B CA 1
ATOM 1905 C C . ALA B 1 52 ? 14.906 16.812 1.26 1 96 52 ALA B C 1
ATOM 1907 O O . ALA B 1 52 ? 15.562 15.797 1.058 1 96 52 ALA B O 1
ATOM 1908 N N . PHE B 1 53 ? 14.516 17.266 2.441 1 95.69 53 PHE B N 1
ATOM 1909 C CA . PHE B 1 53 ? 14.734 16.438 3.619 1 95.69 53 PHE B CA 1
ATOM 1910 C C . PHE B 1 53 ? 14.031 15.094 3.479 1 95.69 53 PHE B C 1
ATOM 1912 O O . PHE B 1 53 ? 14.641 14.039 3.66 1 95.69 53 PHE B O 1
ATOM 1919 N N . ALA B 1 54 ? 12.812 15.047 3.076 1 96.44 54 ALA B N 1
ATOM 1920 C CA . ALA B 1 54 ? 12.031 13.82 2.922 1 96.44 54 ALA B CA 1
ATOM 1921 C C . ALA B 1 54 ? 12.648 12.906 1.866 1 96.44 54 ALA B C 1
ATOM 1923 O O . ALA B 1 54 ? 12.695 11.688 2.041 1 96.44 54 ALA B O 1
ATOM 1924 N N . ALA B 1 55 ? 13.086 13.484 0.789 1 97.19 55 ALA B N 1
ATOM 1925 C CA . ALA B 1 55 ? 13.758 12.711 -0.253 1 97.19 55 ALA B CA 1
ATOM 1926 C C . ALA B 1 55 ? 15.016 12.031 0.291 1 97.19 55 ALA B C 1
ATOM 1928 O O . ALA B 1 55 ? 15.258 10.852 0.016 1 97.19 55 ALA B O 1
ATOM 1929 N N . THR B 1 56 ? 15.711 12.805 1.057 1 97.25 56 THR B N 1
ATOM 1930 C CA . THR B 1 56 ? 16.922 12.273 1.658 1 97.25 56 THR B CA 1
ATOM 1931 C C . THR B 1 56 ? 16.594 11.148 2.643 1 97.25 56 THR B C 1
ATOM 1933 O O . THR B 1 56 ? 17.297 10.141 2.693 1 97.25 56 THR B O 1
ATOM 1936 N N . VAL B 1 57 ? 15.602 11.32 3.412 1 97.31 57 VAL B N 1
ATOM 1937 C CA . VAL B 1 57 ? 15.148 10.312 4.363 1 97.31 57 VAL B CA 1
ATOM 1938 C C . VAL B 1 57 ? 14.75 9.039 3.611 1 97.31 57 VAL B C 1
ATOM 1940 O O . VAL B 1 57 ? 15.102 7.934 4.027 1 97.31 57 VAL B O 1
ATOM 1943 N N . ALA B 1 58 ? 14.062 9.156 2.5 1 97.56 58 ALA B N 1
ATOM 1944 C CA . ALA B 1 58 ? 13.664 8.016 1.685 1 97.56 58 ALA B CA 1
AT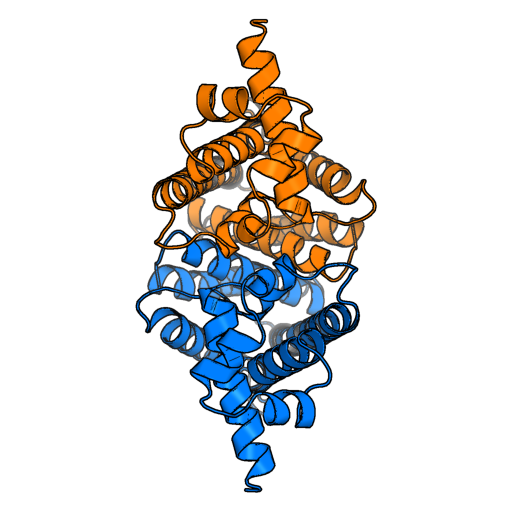OM 1945 C C . ALA B 1 58 ? 14.883 7.262 1.161 1 97.56 58 ALA B C 1
ATOM 1947 O O . ALA B 1 58 ? 14.922 6.027 1.217 1 97.56 58 ALA B O 1
ATOM 1948 N N . GLU B 1 59 ? 15.781 8.008 0.665 1 97.94 59 GLU B N 1
ATOM 1949 C CA . GLU B 1 59 ? 17.016 7.398 0.162 1 97.94 59 GLU B CA 1
ATOM 1950 C C . GLU B 1 59 ? 17.75 6.656 1.271 1 97.94 59 GLU B C 1
ATOM 1952 O O . GLU B 1 59 ? 18.234 5.543 1.063 1 97.94 59 GLU B O 1
ATOM 1957 N N . HIS B 1 60 ? 17.828 7.324 2.355 1 96.94 60 HIS B N 1
ATOM 1958 C CA . HIS B 1 60 ? 18.469 6.707 3.504 1 96.94 60 HIS B CA 1
ATOM 1959 C C . HIS B 1 60 ? 17.781 5.414 3.908 1 96.94 60 HIS B C 1
ATOM 1961 O O . HIS B 1 60 ? 18.438 4.402 4.164 1 96.94 60 HIS B O 1
ATOM 1967 N N . TYR B 1 61 ? 16.516 5.449 3.994 1 96.56 61 TYR B N 1
ATOM 1968 C CA . TYR B 1 61 ? 15.727 4.273 4.324 1 96.56 61 TYR B CA 1
ATOM 1969 C C . TYR B 1 61 ? 16 3.133 3.352 1 96.56 61 TYR B C 1
ATOM 1971 O O . TYR B 1 61 ? 16.234 1.997 3.766 1 96.56 61 TYR B O 1
ATOM 1979 N N . PHE B 1 62 ? 15.969 3.43 2.074 1 97.31 62 PHE B N 1
ATOM 1980 C CA . PHE B 1 62 ? 16.234 2.428 1.049 1 97.31 62 PHE B CA 1
ATOM 1981 C C . PHE B 1 62 ? 17.609 1.819 1.226 1 97.31 62 PHE B C 1
ATOM 1983 O O . PHE B 1 62 ? 17.766 0.597 1.225 1 97.31 62 PHE B O 1
ATOM 1990 N N . GLN B 1 63 ? 18.578 2.672 1.438 1 96.5 63 GLN B N 1
ATOM 1991 C CA . GLN B 1 63 ? 19.984 2.248 1.512 1 96.5 63 GLN B CA 1
ATOM 1992 C C . GLN B 1 63 ? 20.234 1.388 2.746 1 96.5 63 GLN B C 1
ATOM 1994 O O . GLN B 1 63 ? 21.016 0.446 2.703 1 96.5 63 GLN B O 1
ATOM 1999 N N . GLN B 1 64 ? 19.531 1.679 3.799 1 94.94 64 GLN B N 1
ATOM 2000 C CA . GLN B 1 64 ? 19.812 1.013 5.066 1 94.94 64 GLN B CA 1
ATOM 2001 C C . GLN B 1 64 ? 18.938 -0.237 5.234 1 94.94 64 GLN B C 1
ATOM 2003 O O . GLN B 1 64 ? 19.375 -1.214 5.852 1 94.94 64 GLN B O 1
ATOM 2008 N N . ARG B 1 65 ? 17.781 -0.173 4.648 1 94.25 65 ARG B N 1
ATOM 2009 C CA . ARG B 1 65 ? 16.828 -1.216 4.996 1 94.25 65 ARG B CA 1
ATOM 2010 C C . ARG B 1 65 ? 16.547 -2.127 3.805 1 94.25 65 ARG B C 1
ATOM 2012 O O . ARG B 1 65 ? 16.328 -3.326 3.973 1 94.25 65 ARG B O 1
ATOM 2019 N N . ILE B 1 66 ? 16.625 -1.627 2.619 1 95.62 66 ILE B N 1
ATOM 2020 C CA . ILE B 1 66 ? 16.156 -2.381 1.457 1 95.62 66 ILE B CA 1
ATOM 2021 C C . ILE B 1 66 ? 17.359 -2.9 0.671 1 95.62 66 ILE B C 1
ATOM 2023 O O . ILE B 1 66 ? 17.469 -4.098 0.402 1 95.62 66 ILE B O 1
ATOM 2027 N N . GLN B 1 67 ? 18.25 -2.057 0.364 1 95.25 67 GLN B N 1
ATOM 2028 C CA . GLN B 1 67 ? 19.391 -2.373 -0.494 1 95.25 67 GLN B CA 1
ATOM 2029 C C . GLN B 1 67 ? 20.203 -3.529 0.077 1 95.25 67 GLN B C 1
ATOM 2031 O O . GLN B 1 67 ? 20.719 -4.359 -0.671 1 95.25 67 GLN B O 1
ATOM 2036 N N . PRO B 1 68 ? 20.281 -3.568 1.395 1 93.81 68 PRO B N 1
ATOM 2037 C CA . PRO B 1 68 ? 21.062 -4.676 1.946 1 93.81 68 PRO B CA 1
ATOM 2038 C C . PRO B 1 68 ? 20.406 -6.035 1.716 1 93.81 68 PRO B C 1
ATOM 2040 O O . PRO B 1 68 ? 21.047 -7.074 1.871 1 93.81 68 PRO B O 1
ATOM 2043 N N . ILE B 1 69 ? 19.094 -6.043 1.459 1 91.69 69 ILE B N 1
ATOM 2044 C CA . ILE B 1 69 ? 18.391 -7.281 1.126 1 91.69 69 ILE B CA 1
ATOM 2045 C C . ILE B 1 69 ? 18.609 -7.613 -0.348 1 91.69 69 ILE B C 1
ATOM 2047 O O . ILE B 1 69 ? 17.75 -7.336 -1.187 1 91.69 69 ILE B O 1
ATOM 2051 N N . ALA B 1 70 ? 19.797 -7.859 -0.79 1 86.94 70 ALA B N 1
ATOM 2052 C CA . ALA B 1 70 ? 20.172 -8.109 -2.178 1 86.94 70 ALA B CA 1
ATOM 2053 C C . ALA B 1 70 ? 20.781 -9.5 -2.338 1 86.94 70 ALA B C 1
ATOM 2055 O O . ALA B 1 70 ? 21.172 -10.125 -1.353 1 86.94 70 ALA B O 1
ATOM 2056 N N . ILE B 1 71 ? 20.797 -9.82 -3.555 1 89.25 71 ILE B N 1
ATOM 2057 C CA . ILE B 1 71 ? 21.281 -11.172 -3.83 1 89.25 71 ILE B CA 1
ATOM 2058 C C . ILE B 1 71 ? 22.797 -11.141 -4.016 1 89.25 71 ILE B C 1
ATOM 2060 O O . ILE B 1 71 ? 23.359 -10.094 -4.352 1 89.25 71 ILE B O 1
ATOM 2064 N N . ASP B 1 72 ? 23.391 -12.297 -3.678 1 91.75 72 ASP B N 1
ATOM 2065 C CA . ASP B 1 72 ? 24.766 -12.609 -4.051 1 91.75 72 ASP B CA 1
ATOM 2066 C C . ASP B 1 72 ? 24.812 -13.469 -5.312 1 91.75 72 ASP B C 1
ATOM 2068 O O . ASP B 1 72 ? 24.422 -14.633 -5.293 1 91.75 72 ASP B O 1
ATOM 2072 N N . PRO B 1 73 ? 25.297 -12.875 -6.371 1 87 73 PRO B N 1
ATOM 2073 C CA . PRO B 1 73 ? 25.297 -13.625 -7.629 1 87 73 PRO B CA 1
ATOM 2074 C C . PRO B 1 73 ? 26.125 -14.906 -7.539 1 87 73 PRO B C 1
ATOM 2076 O O . PRO B 1 73 ? 25.984 -15.797 -8.375 1 87 73 PRO B O 1
ATOM 2079 N N . GLY B 1 74 ? 27.047 -15.008 -6.609 1 90.25 74 GLY B N 1
ATOM 2080 C CA . GLY B 1 74 ? 27.938 -16.156 -6.48 1 90.25 74 GLY B CA 1
ATOM 2081 C C . GLY B 1 74 ? 27.297 -17.312 -5.734 1 90.25 74 GLY B C 1
ATOM 2082 O O . GLY B 1 74 ? 27.906 -18.375 -5.598 1 90.25 74 GLY B O 1
ATOM 2083 N N . VAL B 1 75 ? 26.188 -17.141 -5.273 1 93.62 75 VAL B N 1
ATOM 2084 C CA . VAL B 1 75 ? 25.469 -18.141 -4.488 1 93.62 75 VAL B CA 1
ATOM 2085 C C . VAL B 1 75 ? 24.234 -18.625 -5.25 1 93.62 75 VAL B C 1
ATOM 2087 O O . VAL B 1 75 ? 23.75 -17.922 -6.145 1 93.62 75 VAL B O 1
ATOM 2090 N N . ASN B 1 76 ? 23.828 -19.906 -5.051 1 94.75 76 ASN B N 1
ATOM 2091 C CA . ASN B 1 76 ? 22.688 -20.438 -5.797 1 94.75 76 ASN B CA 1
ATOM 2092 C C . ASN B 1 76 ? 21.391 -19.797 -5.344 1 94.75 76 ASN B C 1
ATOM 2094 O O . ASN B 1 76 ? 21.344 -19.109 -4.32 1 94.75 76 ASN B O 1
ATOM 2098 N N . PHE B 1 77 ? 20.297 -20.047 -6.102 1 95.75 77 PHE B N 1
ATOM 2099 C CA . PHE B 1 77 ? 19 -19.422 -5.906 1 95.75 77 PHE B CA 1
ATOM 2100 C C . PHE B 1 77 ? 18.453 -19.719 -4.52 1 95.75 77 PHE B C 1
ATOM 2102 O O . PHE B 1 77 ? 17.984 -18.812 -3.816 1 95.75 77 PHE B O 1
ATOM 2109 N N . LYS B 1 78 ? 18.531 -20.953 -4.137 1 95.62 78 LYS B N 1
ATOM 2110 C CA . LYS B 1 78 ? 17.938 -21.344 -2.859 1 95.62 78 LYS B CA 1
ATOM 2111 C C . LYS B 1 78 ? 18.594 -20.594 -1.698 1 95.62 78 LYS B C 1
ATOM 2113 O O . LYS B 1 78 ? 17.891 -20.141 -0.789 1 95.62 78 LYS B O 1
ATOM 2118 N N . ALA B 1 79 ? 19.875 -20.5 -1.771 1 96.69 79 ALA B N 1
ATOM 2119 C CA . ALA B 1 79 ? 20.609 -19.75 -0.743 1 96.69 79 ALA B CA 1
ATOM 2120 C C . ALA B 1 79 ? 20.25 -18.266 -0.781 1 96.69 79 ALA B C 1
ATOM 2122 O O . ALA B 1 79 ? 20.016 -17.656 0.262 1 96.69 79 ALA B O 1
ATOM 2123 N N . ASN B 1 80 ? 20.203 -17.703 -1.956 1 97.19 80 ASN B N 1
ATOM 2124 C CA . ASN B 1 80 ? 19.844 -16.297 -2.105 1 97.19 80 ASN B CA 1
ATOM 2125 C C . ASN B 1 80 ? 18.422 -16.047 -1.638 1 97.19 80 ASN B C 1
ATOM 2127 O O . ASN B 1 80 ? 18.156 -15.039 -0.973 1 97.19 80 ASN B O 1
ATOM 2131 N N . LEU B 1 81 ? 17.531 -16.969 -1.992 1 96.69 81 LEU B N 1
ATOM 2132 C CA . LEU B 1 81 ? 16.141 -16.812 -1.564 1 96.69 81 LEU B CA 1
ATOM 2133 C C . LEU B 1 81 ? 16.047 -16.797 -0.043 1 96.69 81 LEU B C 1
ATOM 2135 O O . LEU B 1 81 ? 15.352 -15.953 0.527 1 96.69 81 LEU B O 1
ATOM 2139 N N . SER B 1 82 ? 16.719 -17.719 0.579 1 96.88 82 SER B N 1
ATOM 2140 C CA . SER B 1 82 ? 16.734 -17.766 2.037 1 96.88 82 SER B CA 1
ATOM 2141 C C . SER B 1 82 ? 17.25 -16.453 2.631 1 96.88 82 SER B C 1
ATOM 2143 O O . SER B 1 82 ? 16.688 -15.938 3.59 1 96.88 82 SER B O 1
ATOM 2145 N N . THR B 1 83 ? 18.312 -15.969 2.062 1 96.38 83 THR B N 1
ATOM 2146 C CA . THR B 1 83 ? 18.906 -14.727 2.533 1 96.38 83 THR B CA 1
ATOM 2147 C C . THR B 1 83 ? 17.938 -13.555 2.365 1 96.38 83 THR B C 1
ATOM 2149 O O . THR B 1 83 ? 17.766 -12.75 3.281 1 96.38 83 THR B O 1
ATOM 2152 N N . VAL B 1 84 ? 17.297 -13.469 1.264 1 96.88 84 VAL B N 1
ATOM 2153 C CA . VAL B 1 84 ? 16.359 -12.391 0.958 1 96.88 84 VAL B CA 1
ATOM 2154 C C . VAL B 1 84 ? 15.156 -12.461 1.892 1 96.88 84 VAL B C 1
ATOM 2156 O O . VAL B 1 84 ? 14.781 -11.461 2.51 1 96.88 84 VAL B O 1
ATOM 2159 N N . LEU B 1 85 ? 14.547 -13.633 2.047 1 97.38 85 LEU B N 1
ATOM 2160 C CA . LEU B 1 85 ? 13.391 -13.781 2.916 1 97.38 85 LEU B CA 1
ATOM 2161 C C . LEU B 1 85 ? 13.75 -13.484 4.367 1 97.38 85 LEU B C 1
ATOM 2163 O O . LEU B 1 85 ? 12.984 -12.836 5.082 1 97.38 85 LEU B O 1
ATOM 2167 N N . ASN B 1 86 ? 14.922 -13.898 4.781 1 97.5 86 ASN B N 1
ATOM 2168 C CA . ASN B 1 86 ? 15.383 -13.586 6.129 1 97.5 86 ASN B CA 1
ATOM 2169 C C . ASN B 1 86 ? 15.57 -12.086 6.324 1 97.5 86 ASN B C 1
ATOM 2171 O O . ASN B 1 86 ? 15.273 -11.547 7.395 1 97.5 86 ASN B O 1
ATOM 2175 N N . GLY B 1 87 ? 16.094 -11.461 5.32 1 97.56 87 GLY B N 1
ATOM 2176 C CA . GLY B 1 87 ? 16.234 -10.008 5.371 1 97.56 87 GLY B CA 1
ATOM 2177 C C . GLY B 1 87 ? 14.898 -9.297 5.566 1 97.56 87 GLY B C 1
ATOM 2178 O O . GLY B 1 87 ? 14.789 -8.406 6.41 1 97.56 87 GLY B O 1
ATOM 2179 N N . TYR B 1 88 ? 13.898 -9.703 4.836 1 97.69 88 TYR B N 1
ATOM 2180 C CA . TYR B 1 88 ? 12.578 -9.102 4.977 1 97.69 88 TYR B CA 1
ATOM 2181 C C . TYR B 1 88 ? 11.953 -9.461 6.324 1 97.69 88 TYR B C 1
ATOM 2183 O O . TYR B 1 88 ? 11.25 -8.648 6.922 1 97.69 88 TYR B O 1
ATOM 2191 N N . HIS B 1 89 ? 12.18 -10.672 6.766 1 97.75 89 HIS B N 1
ATOM 2192 C CA . HIS B 1 89 ? 11.695 -11.055 8.086 1 97.75 89 HIS B CA 1
ATOM 2193 C C . HIS B 1 89 ? 12.305 -10.172 9.172 1 97.75 89 HIS B C 1
ATOM 2195 O O . HIS B 1 89 ? 11.617 -9.742 10.094 1 97.75 89 HIS B O 1
ATOM 2201 N N . GLN B 1 90 ? 13.562 -9.891 9.07 1 96.75 90 GLN B N 1
ATOM 2202 C CA . GLN B 1 90 ? 14.219 -9 10.016 1 96.75 90 GLN B CA 1
ATOM 2203 C C . GLN B 1 90 ? 13.648 -7.586 9.938 1 96.75 90 GLN B C 1
ATOM 2205 O O . GLN B 1 90 ? 13.484 -6.918 10.953 1 96.75 90 GLN B O 1
ATOM 2210 N N . LEU B 1 91 ? 13.445 -7.148 8.727 1 95.44 91 LEU B N 1
ATOM 2211 C CA . LEU B 1 91 ? 12.828 -5.84 8.547 1 95.44 91 LEU B CA 1
ATOM 2212 C C . LEU B 1 91 ? 11.469 -5.781 9.227 1 95.44 91 LEU B C 1
ATOM 2214 O O . LEU B 1 91 ? 11.156 -4.805 9.914 1 95.44 91 LEU B O 1
ATOM 2218 N N . ILE B 1 92 ? 10.672 -6.82 9.086 1 95.69 92 ILE B N 1
ATOM 2219 C CA . ILE B 1 92 ? 9.375 -6.906 9.742 1 95.69 92 ILE B CA 1
ATOM 2220 C C . ILE B 1 92 ? 9.555 -6.84 11.258 1 95.69 92 ILE B C 1
ATOM 2222 O O . ILE B 1 92 ? 8.828 -6.121 11.945 1 95.69 92 ILE B O 1
ATOM 2226 N N . ASP B 1 93 ? 10.531 -7.57 11.75 1 94.94 93 ASP B N 1
ATOM 2227 C CA . ASP B 1 93 ? 10.812 -7.531 13.188 1 94.94 93 ASP B CA 1
ATOM 2228 C C . ASP B 1 93 ? 11.094 -6.102 13.648 1 94.94 93 ASP B C 1
ATOM 2230 O O . ASP B 1 93 ? 10.609 -5.68 14.703 1 94.94 93 ASP B O 1
ATOM 2234 N N . GLU B 1 94 ? 11.797 -5.391 12.859 1 91.69 94 GLU B N 1
ATOM 2235 C CA . GLU B 1 94 ? 12.148 -4.016 13.203 1 91.69 94 GLU B CA 1
ATOM 2236 C C . GLU B 1 94 ? 10.938 -3.096 13.133 1 91.69 94 GLU B C 1
ATOM 2238 O O . GLU B 1 94 ? 10.727 -2.264 14.023 1 91.69 94 GLU B O 1
ATOM 2243 N N . LEU B 1 95 ? 10.18 -3.27 12.125 1 90.06 95 LEU B N 1
ATOM 2244 C CA . LEU B 1 95 ? 9.031 -2.406 11.898 1 90.06 95 LEU B CA 1
ATOM 2245 C C . LEU B 1 95 ? 7.953 -2.648 12.953 1 90.06 95 LEU B C 1
ATOM 2247 O O . LEU B 1 95 ? 7.133 -1.77 13.227 1 90.06 95 LEU B O 1
ATOM 2251 N N . PHE B 1 96 ? 7.977 -3.805 13.586 1 89.19 96 PHE B N 1
ATOM 2252 C CA . PHE B 1 96 ? 6.973 -4.172 14.578 1 89.19 96 PHE B CA 1
ATOM 2253 C C . PHE B 1 96 ? 7.531 -4.039 15.992 1 89.19 96 PHE B C 1
ATOM 2255 O O . PHE B 1 96 ? 6.867 -4.414 16.953 1 89.19 96 PHE B O 1
ATOM 2262 N N . SER B 1 97 ? 8.727 -3.639 16.141 1 85.75 97 SER B N 1
ATOM 2263 C CA . SER B 1 97 ? 9.383 -3.59 17.438 1 85.75 97 SER B CA 1
ATOM 2264 C C . SER B 1 97 ? 8.812 -2.465 18.297 1 85.75 97 SER B C 1
ATOM 2266 O O . SER B 1 97 ? 8.867 -2.527 19.531 1 85.75 97 SER B O 1
ATOM 2268 N N . GLY B 1 98 ? 8.273 -1.521 17.828 1 75.69 98 GLY B N 1
ATOM 2269 C CA . GLY B 1 98 ? 7.723 -0.423 18.609 1 75.69 98 GLY B CA 1
ATOM 2270 C C . GLY B 1 98 ? 6.262 -0.622 18.969 1 75.69 98 GLY B C 1
ATOM 2271 O O . GLY B 1 98 ? 5.715 -1.711 18.781 1 75.69 98 GLY B O 1
ATOM 2272 N N . SER B 1 99 ? 5.746 0.353 19.719 1 66.62 99 SER B N 1
ATOM 2273 C CA . SER B 1 99 ? 4.375 0.32 20.203 1 66.62 99 SER B CA 1
ATOM 2274 C C . SER B 1 99 ? 3.377 0.431 19.062 1 66.62 99 SER B C 1
ATOM 2276 O O . SER B 1 99 ? 2.229 0.001 19.188 1 66.62 99 SER B O 1
ATOM 2278 N N . GLU B 1 100 ? 3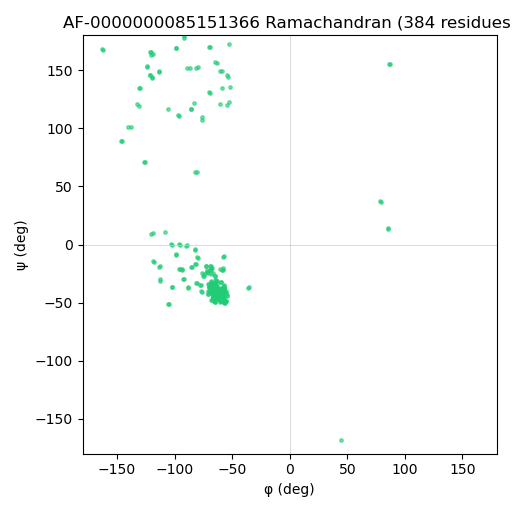.869 1.012 18.047 1 71.19 100 GLU B N 1
ATOM 2279 C CA . GLU B 1 100 ? 2.943 1.09 16.922 1 71.19 100 GLU B CA 1
ATOM 2280 C C . GLU B 1 100 ? 3.604 0.61 15.633 1 71.19 100 GLU B C 1
ATOM 2282 O O . GLU B 1 100 ? 4.703 1.049 15.297 1 71.19 100 GLU B O 1
ATOM 2287 N N . PRO B 1 101 ? 2.93 -0.478 15.125 1 67.69 101 PRO B N 1
ATOM 2288 C CA . PRO B 1 101 ? 3.479 -0.9 13.828 1 67.69 101 PRO B CA 1
ATOM 2289 C C . PRO B 1 101 ? 3.578 0.248 12.828 1 67.69 101 PRO B C 1
ATOM 2291 O O . PRO B 1 101 ? 2.727 1.141 12.82 1 67.69 101 PRO B O 1
ATOM 2294 N N . ARG B 1 102 ? 4.77 0.207 12.211 1 78.5 102 ARG B N 1
ATOM 2295 C CA . ARG B 1 102 ? 5.07 1.167 11.148 1 78.5 102 ARG B CA 1
ATOM 2296 C C . ARG B 1 102 ? 5.016 0.505 9.781 1 78.5 102 ARG B C 1
ATOM 2298 O O . ARG B 1 102 ? 5.309 -0.685 9.641 1 78.5 102 ARG B O 1
ATOM 2305 N N . GLY B 1 103 ? 4.098 0.912 8.883 1 88.5 103 GLY B N 1
ATOM 2306 C CA . GLY B 1 103 ? 4.145 0.458 7.5 1 88.5 103 GLY B CA 1
ATOM 2307 C C . GLY B 1 103 ? 5.492 0.685 6.848 1 88.5 103 GLY B C 1
ATOM 2308 O O . GLY B 1 103 ? 6.484 0.962 7.527 1 88.5 103 GLY B O 1
ATOM 2309 N N . CYS B 1 104 ? 5.703 0.24 5.77 1 94.38 104 CYS B N 1
ATOM 2310 C CA . CYS B 1 104 ? 6.895 0.561 4.988 1 94.38 104 CYS B CA 1
ATOM 2311 C C . CYS B 1 104 ? 6.965 2.055 4.695 1 94.38 104 CYS B C 1
ATOM 2313 O O . CYS B 1 104 ? 6.062 2.613 4.07 1 94.38 104 CYS B O 1
ATOM 2315 N N . LEU B 1 105 ? 8.016 2.734 5.121 1 95.06 105 LEU B N 1
ATOM 2316 C CA . LEU B 1 105 ? 8.133 4.184 4.984 1 95.06 105 LEU B CA 1
ATOM 2317 C C . LEU B 1 105 ? 7.973 4.605 3.529 1 95.06 105 LEU B C 1
ATOM 2319 O O . LEU B 1 105 ? 7.324 5.613 3.238 1 95.06 105 LEU B O 1
ATOM 2323 N N . MET B 1 106 ? 8.57 3.807 2.631 1 94.75 106 MET B N 1
ATOM 2324 C CA . MET B 1 106 ? 8.484 4.152 1.216 1 94.75 106 MET B CA 1
ATOM 2325 C C . MET B 1 106 ? 7.031 4.152 0.747 1 94.75 106 MET B C 1
ATOM 2327 O O . MET B 1 106 ? 6.586 5.105 0.101 1 94.75 106 MET B O 1
ATOM 2331 N N . GLY B 1 107 ? 6.305 3.111 1.118 1 94.75 107 GLY B N 1
ATOM 2332 C CA . GLY B 1 107 ? 4.891 3.068 0.79 1 94.75 107 GLY B CA 1
ATOM 2333 C C . GLY B 1 107 ? 4.102 4.215 1.397 1 94.75 107 GLY B C 1
ATOM 2334 O O . GLY B 1 107 ? 3.254 4.812 0.733 1 94.75 107 GLY B O 1
ATOM 2335 N N . ASN B 1 108 ? 4.438 4.562 2.625 1 93.5 108 ASN B N 1
ATOM 2336 C CA . ASN B 1 108 ? 3.77 5.66 3.314 1 93.5 108 ASN B CA 1
ATOM 2337 C C . ASN B 1 108 ? 3.994 6.992 2.6 1 93.5 108 ASN B C 1
ATOM 2339 O O . ASN B 1 108 ? 3.066 7.789 2.453 1 93.5 108 ASN B O 1
ATOM 2343 N N . LEU B 1 109 ? 5.219 7.25 2.178 1 94 109 LEU B N 1
ATOM 2344 C CA . LEU B 1 109 ? 5.547 8.5 1.503 1 94 109 LEU B CA 1
ATOM 2345 C C . LEU B 1 109 ? 4.879 8.57 0.133 1 94 109 LEU B C 1
ATOM 2347 O O . LEU B 1 109 ? 4.504 9.648 -0.326 1 94 109 LEU B O 1
ATOM 2351 N N . MET B 1 110 ? 4.703 7.41 -0.518 1 93.06 110 MET B N 1
ATOM 2352 C CA . MET B 1 110 ? 4.066 7.371 -1.831 1 93.06 110 MET B CA 1
ATOM 2353 C C . MET B 1 110 ? 2.605 7.805 -1.74 1 93.06 110 MET B C 1
ATOM 2355 O O . MET B 1 110 ? 2.08 8.422 -2.666 1 93.06 110 MET B O 1
ATOM 2359 N N . VAL B 1 111 ? 1.954 7.5 -0.665 1 89.81 111 VAL B N 1
ATOM 2360 C CA . VAL B 1 111 ? 0.561 7.883 -0.46 1 89.81 111 VAL B CA 1
ATOM 2361 C C . VAL B 1 111 ? 0.45 9.398 -0.368 1 89.81 111 VAL B C 1
ATOM 2363 O O . VAL B 1 111 ? -0.515 9.992 -0.862 1 89.81 111 VAL B O 1
ATOM 2366 N N . GLU B 1 112 ? 1.45 10.008 0.219 1 85.19 112 GLU B N 1
ATOM 2367 C CA . GLU B 1 112 ? 1.344 11.422 0.56 1 85.19 112 GLU B CA 1
ATOM 2368 C C . GLU B 1 112 ? 2.029 12.297 -0.487 1 85.19 112 GLU B C 1
ATOM 2370 O O . GLU B 1 112 ? 1.926 13.523 -0.444 1 85.19 112 GLU B O 1
ATOM 2375 N N . VAL B 1 113 ? 2.717 11.648 -1.379 1 84.25 113 VAL B N 1
ATOM 2376 C CA . VAL B 1 113 ? 3.439 12.438 -2.373 1 84.25 113 VAL B CA 1
ATOM 2377 C C . VAL B 1 113 ? 2.449 13.102 -3.326 1 84.25 113 VAL B C 1
ATOM 2379 O O . VAL B 1 113 ? 1.386 12.547 -3.613 1 84.25 113 VAL B O 1
ATOM 2382 N N . SER B 1 114 ? 2.602 14.398 -3.559 1 73.88 114 SER B N 1
ATOM 2383 C CA . SER B 1 114 ? 1.722 15.148 -4.453 1 73.88 114 SER B CA 1
ATOM 2384 C C . SER B 1 114 ? 2.508 15.789 -5.59 1 73.88 114 SER B C 1
ATOM 2386 O O . SER B 1 114 ? 3.736 15.695 -5.633 1 73.88 114 SER B O 1
ATOM 2388 N N . SER B 1 115 ? 1.707 16.203 -6.539 1 69.88 115 SER B N 1
ATOM 2389 C CA . SER B 1 115 ? 2.305 16.922 -7.66 1 69.88 115 SER B CA 1
ATOM 2390 C C . SER B 1 115 ? 3.057 18.156 -7.184 1 69.88 115 SER B C 1
ATOM 2392 O O . SER B 1 115 ? 3.867 18.719 -7.926 1 69.88 115 SER B O 1
ATOM 2394 N N . LEU B 1 116 ? 2.879 18.5 -5.957 1 71.56 116 LEU B N 1
ATOM 2395 C CA . LEU B 1 116 ? 3.543 19.672 -5.41 1 71.56 116 LEU B CA 1
ATOM 2396 C C . LEU B 1 116 ? 4.906 19.312 -4.832 1 71.56 116 LEU B C 1
ATOM 2398 O O . LEU B 1 116 ? 5.68 20.188 -4.449 1 71.56 116 LEU B O 1
ATOM 2402 N N . SER B 1 117 ? 5.246 18.109 -4.895 1 87.38 117 SER B N 1
ATOM 2403 C CA . SER B 1 117 ? 6.539 17.641 -4.398 1 87.38 117 SER B CA 1
ATOM 2404 C C . SER B 1 117 ? 7.289 16.859 -5.469 1 87.38 117 SER B C 1
ATOM 2406 O O . SER B 1 117 ? 7.555 15.656 -5.301 1 87.38 117 SER B O 1
ATOM 2408 N N . PRO B 1 118 ? 7.754 17.578 -6.484 1 92 118 PRO B N 1
ATOM 2409 C CA . PRO B 1 118 ? 8.328 16.875 -7.637 1 92 118 PRO B CA 1
ATOM 2410 C C . PRO B 1 118 ? 9.617 16.141 -7.297 1 92 118 PRO B C 1
ATOM 2412 O O . PRO B 1 118 ? 9.898 15.086 -7.859 1 92 118 PRO B O 1
ATOM 2415 N N . LEU B 1 119 ? 10.398 16.766 -6.406 1 95.75 119 LEU B N 1
ATOM 2416 C CA . LEU B 1 119 ? 11.656 16.109 -6.027 1 95.75 119 LEU B CA 1
ATOM 2417 C C . LEU B 1 119 ? 11.391 14.797 -5.293 1 95.75 119 LEU B C 1
ATOM 2419 O O . LEU B 1 119 ? 11.992 13.773 -5.609 1 95.75 119 LEU B O 1
ATOM 2423 N N . LEU B 1 120 ? 10.555 14.844 -4.332 1 95.62 120 LEU B N 1
ATOM 2424 C CA . LEU B 1 120 ? 10.195 13.633 -3.592 1 95.62 120 LEU B CA 1
ATOM 2425 C C . LEU B 1 120 ? 9.562 12.602 -4.516 1 95.62 120 LEU B C 1
ATOM 2427 O O . LEU B 1 120 ? 9.875 11.414 -4.434 1 95.62 120 LEU B O 1
ATOM 2431 N N . HIS B 1 121 ? 8.711 13.086 -5.375 1 93.81 121 HIS B N 1
ATOM 2432 C CA . HIS B 1 121 ? 8.078 12.227 -6.363 1 93.81 121 HIS B CA 1
ATOM 2433 C C . HIS B 1 121 ? 9.117 11.5 -7.215 1 93.81 121 HIS B C 1
ATOM 2435 O O . HIS B 1 121 ? 9.078 10.273 -7.336 1 93.81 121 HIS B O 1
ATOM 2441 N N . GLN B 1 122 ? 10.016 12.164 -7.734 1 95.94 122 GLN B N 1
ATOM 2442 C CA . GLN B 1 122 ? 11.07 11.602 -8.57 1 95.94 122 GLN B CA 1
ATOM 2443 C C . GLN B 1 122 ? 11.93 10.617 -7.785 1 95.94 122 GLN B C 1
ATOM 2445 O O . GLN B 1 122 ? 12.273 9.547 -8.289 1 95.94 122 GLN B O 1
ATOM 2450 N N . THR B 1 123 ? 12.25 11 -6.586 1 97.5 123 THR B N 1
ATOM 2451 C CA . THR B 1 123 ? 13.078 10.148 -5.734 1 97.5 123 THR B CA 1
ATOM 2452 C C . THR B 1 123 ? 12.375 8.82 -5.461 1 97.5 123 THR B C 1
ATOM 2454 O O . THR B 1 123 ? 12.969 7.754 -5.613 1 97.5 123 THR B O 1
ATOM 2457 N N . LEU B 1 124 ? 11.172 8.875 -5.141 1 97 124 LEU B N 1
ATOM 2458 C CA . LEU B 1 124 ? 10.406 7.664 -4.84 1 97 124 LEU B CA 1
ATOM 2459 C C . LEU B 1 124 ? 10.281 6.777 -6.074 1 97 124 LEU B C 1
ATOM 2461 O O . LEU B 1 124 ? 10.367 5.551 -5.973 1 97 124 LEU B O 1
ATOM 2465 N N . ASN B 1 125 ? 10.094 7.406 -7.199 1 95.81 125 ASN B N 1
ATOM 2466 C CA . ASN B 1 125 ? 10.016 6.652 -8.445 1 95.81 125 ASN B CA 1
ATOM 2467 C C . ASN B 1 125 ? 11.336 5.949 -8.75 1 95.81 125 ASN B C 1
ATOM 2469 O O . ASN B 1 125 ? 11.344 4.781 -9.148 1 95.81 125 ASN B O 1
ATOM 2473 N N . GLN B 1 126 ? 12.375 6.625 -8.57 1 97.75 126 GLN B N 1
ATOM 2474 C CA . GLN B 1 126 ? 13.688 6.043 -8.797 1 97.75 126 GLN B CA 1
ATOM 2475 C C . GLN B 1 126 ? 13.953 4.891 -7.828 1 97.75 126 GLN B C 1
ATOM 2477 O O . GLN B 1 126 ? 14.508 3.859 -8.219 1 97.75 126 GLN B O 1
ATOM 2482 N N . LEU B 1 127 ? 13.633 5.082 -6.602 1 97.94 127 LEU B N 1
ATOM 2483 C CA . LEU B 1 127 ? 13.828 4.047 -5.594 1 97.94 127 LEU B CA 1
ATOM 2484 C C . LEU B 1 127 ? 12.961 2.83 -5.887 1 97.94 127 LEU B C 1
ATOM 2486 O O . LEU B 1 127 ? 13.375 1.691 -5.664 1 97.94 127 LEU B O 1
ATOM 2490 N N . TYR B 1 128 ? 11.781 3.074 -6.375 1 97.31 128 TYR B N 1
ATOM 2491 C CA . TYR B 1 128 ? 10.938 1.976 -6.824 1 97.31 128 TYR B CA 1
ATOM 2492 C C . TYR B 1 128 ? 11.625 1.16 -7.91 1 97.31 128 TYR B C 1
ATOM 2494 O O . TYR B 1 128 ? 11.672 -0.07 -7.836 1 97.31 128 TYR B O 1
ATOM 2502 N N . ASP B 1 129 ? 12.164 1.813 -8.898 1 98 129 ASP B N 1
ATOM 2503 C CA . ASP B 1 129 ? 12.836 1.126 -9.992 1 98 129 ASP B CA 1
ATOM 2504 C C . ASP B 1 129 ? 14.016 0.298 -9.484 1 98 129 ASP B C 1
ATOM 2506 O O . ASP B 1 129 ? 14.242 -0.818 -9.953 1 98 129 ASP B O 1
ATOM 2510 N N . GLN B 1 130 ? 14.688 0.829 -8.578 1 97.75 130 GLN B N 1
ATOM 2511 C CA . GLN B 1 130 ? 15.805 0.099 -7.992 1 97.75 130 GLN B CA 1
ATOM 2512 C C . GLN B 1 130 ? 15.328 -1.132 -7.23 1 97.75 130 GLN B C 1
ATOM 2514 O O . GLN B 1 130 ? 15.945 -2.195 -7.301 1 97.75 130 GLN B O 1
ATOM 2519 N N . TRP B 1 131 ? 14.289 -0.971 -6.488 1 97.81 131 TRP B N 1
ATOM 2520 C CA . TRP B 1 131 ? 13.695 -2.082 -5.75 1 97.81 131 TRP B CA 1
ATOM 2521 C C . TRP B 1 131 ? 13.266 -3.199 -6.699 1 97.81 131 TRP B C 1
ATOM 2523 O O . TRP B 1 131 ? 13.586 -4.367 -6.473 1 97.81 131 TRP B O 1
ATOM 2533 N N . ILE B 1 132 ? 12.656 -2.836 -7.766 1 97.56 132 ILE B N 1
ATOM 2534 C CA . ILE B 1 132 ? 12.211 -3.805 -8.758 1 97.56 132 ILE B CA 1
ATOM 2535 C C . ILE B 1 132 ? 13.414 -4.492 -9.391 1 97.56 132 ILE B C 1
ATOM 2537 O O . ILE B 1 132 ? 13.391 -5.703 -9.633 1 97.56 132 ILE B O 1
ATOM 2541 N N . ALA B 1 133 ? 14.43 -3.756 -9.648 1 97.75 133 ALA B N 1
ATOM 2542 C CA . ALA B 1 133 ? 15.633 -4.34 -10.234 1 97.75 133 ALA B CA 1
ATOM 2543 C C . ALA B 1 133 ? 16.234 -5.402 -9.32 1 97.75 133 ALA B C 1
ATOM 2545 O O . ALA B 1 133 ? 16.625 -6.477 -9.773 1 97.75 133 ALA B O 1
ATOM 2546 N N . LEU B 1 134 ? 16.312 -5.141 -8.055 1 96.62 134 LEU B N 1
ATOM 2547 C CA . LEU B 1 134 ? 16.828 -6.086 -7.082 1 96.62 134 LEU B CA 1
ATOM 2548 C C . LEU B 1 134 ? 16 -7.363 -7.055 1 96.62 134 LEU B C 1
ATOM 2550 O O . LEU B 1 134 ? 16.547 -8.469 -7.117 1 96.62 134 LEU B O 1
ATOM 2554 N N . LEU B 1 135 ? 14.727 -7.242 -6.969 1 97 135 LEU B N 1
ATOM 2555 C CA . LEU B 1 135 ? 13.828 -8.391 -6.906 1 97 135 LEU B CA 1
ATOM 2556 C C . LEU B 1 135 ? 13.844 -9.164 -8.219 1 97 135 LEU B C 1
ATOM 2558 O O . LEU B 1 135 ? 13.766 -10.398 -8.219 1 97 135 LEU B O 1
ATOM 2562 N N . SER B 1 136 ? 13.922 -8.398 -9.328 1 97.81 136 SER B N 1
ATOM 2563 C CA . SER B 1 136 ? 13.992 -9.039 -10.633 1 97.81 136 SER B CA 1
ATOM 2564 C C . SER B 1 136 ? 15.234 -9.922 -10.758 1 97.81 136 SER B C 1
ATOM 2566 O O . SER B 1 136 ? 15.18 -11 -11.352 1 97.81 136 SER B O 1
ATOM 2568 N N . ALA B 1 137 ? 16.312 -9.438 -10.273 1 97.06 137 ALA B N 1
ATOM 2569 C CA . ALA B 1 137 ? 17.547 -10.211 -10.328 1 97.06 137 ALA B CA 1
ATOM 2570 C C . ALA B 1 137 ? 17.391 -11.547 -9.602 1 97.06 137 ALA B C 1
ATOM 2572 O O . ALA B 1 137 ? 17.828 -12.586 -10.102 1 97.06 137 ALA B O 1
ATOM 2573 N N . LEU B 1 138 ? 16.797 -11.531 -8.414 1 96.75 138 LEU B N 1
ATOM 2574 C CA . LEU B 1 138 ? 16.531 -12.758 -7.66 1 96.75 138 LEU B CA 1
ATOM 2575 C C . LEU B 1 138 ? 15.656 -13.711 -8.453 1 96.75 138 LEU B C 1
ATOM 2577 O O . LEU B 1 138 ? 15.969 -14.898 -8.578 1 96.75 138 LEU B O 1
ATOM 2581 N N . ILE B 1 139 ? 14.602 -13.188 -9 1 97.25 139 ILE B N 1
ATOM 2582 C CA . ILE B 1 139 ? 13.625 -14.008 -9.711 1 97.25 139 ILE B CA 1
ATOM 2583 C C . ILE B 1 139 ? 14.258 -14.57 -10.984 1 97.25 139 ILE B C 1
ATOM 2585 O O . ILE B 1 139 ? 14.047 -15.742 -11.32 1 97.25 139 ILE B O 1
ATOM 2589 N N . GLN B 1 140 ? 15.016 -13.719 -11.641 1 97.25 140 GLN B N 1
ATOM 2590 C CA . GLN B 1 140 ? 15.703 -14.164 -12.844 1 97.25 140 GLN B CA 1
ATOM 2591 C C . GLN B 1 140 ? 16.641 -15.336 -12.539 1 97.25 140 GLN B C 1
ATOM 2593 O O . GLN B 1 140 ? 16.703 -16.297 -13.305 1 97.25 140 GLN B O 1
ATOM 2598 N N . GLN B 1 141 ? 17.375 -15.234 -11.508 1 96.88 141 GLN B N 1
ATOM 2599 C CA . GLN B 1 141 ? 18.234 -16.344 -11.078 1 96.88 141 GLN B CA 1
ATOM 2600 C C . GLN B 1 141 ? 17.406 -17.609 -10.875 1 96.88 141 GLN B C 1
ATOM 2602 O O . GLN B 1 141 ? 17.797 -18.688 -11.328 1 96.88 141 GLN B O 1
ATOM 2607 N N . GLY B 1 142 ? 16.312 -17.469 -10.148 1 97.06 142 GLY B N 1
ATOM 2608 C CA . GLY B 1 142 ? 15.422 -18.594 -9.922 1 97.06 142 GLY B CA 1
ATOM 2609 C C . GLY B 1 142 ? 14.867 -19.188 -11.203 1 97.06 142 GLY B C 1
ATOM 2610 O O . GLY B 1 142 ? 14.703 -20.406 -11.312 1 97.06 142 GLY B O 1
ATOM 2611 N N . GLN B 1 143 ? 14.555 -18.344 -12.164 1 97.62 143 GLN B N 1
ATOM 2612 C CA . GLN B 1 143 ? 14.07 -18.812 -13.461 1 97.62 143 GLN B CA 1
ATOM 2613 C C . GLN B 1 143 ? 15.164 -19.562 -14.219 1 97.62 143 GLN B C 1
ATOM 2615 O O . GLN B 1 143 ? 14.914 -20.625 -14.773 1 97.62 143 GLN B O 1
ATOM 2620 N N . GLN B 1 144 ? 16.312 -19.031 -14.195 1 96.31 144 GLN B N 1
ATOM 2621 C CA . GLN B 1 144 ? 17.438 -19.641 -14.883 1 96.31 144 GLN B CA 1
ATOM 2622 C C . GLN B 1 144 ? 17.766 -21.016 -14.297 1 96.31 144 GLN B C 1
ATOM 2624 O O . GLN B 1 144 ? 18.172 -21.922 -15.023 1 96.31 144 GLN B O 1
ATOM 2629 N N . GLN B 1 145 ? 17.547 -21.188 -13.07 1 95.56 145 GLN B N 1
ATOM 2630 C CA . GLN B 1 145 ? 17.891 -22.438 -12.383 1 95.56 145 GLN B CA 1
ATOM 2631 C C . GLN B 1 145 ? 16.688 -23.359 -12.297 1 95.56 145 GLN B C 1
ATOM 2633 O O . GLN B 1 145 ? 16.75 -24.406 -11.664 1 95.56 145 GLN B O 1
ATOM 2638 N N . GLY B 1 146 ? 15.555 -22.953 -12.82 1 96 146 GLY B N 1
ATOM 2639 C CA . GLY B 1 146 ? 14.391 -23.797 -12.977 1 96 146 GLY B CA 1
ATOM 2640 C C . GLY B 1 146 ? 13.516 -23.859 -11.742 1 96 146 GLY B C 1
ATOM 2641 O O . GLY B 1 146 ? 12.633 -24.703 -11.633 1 96 146 GLY B O 1
ATOM 2642 N N . HIS B 1 147 ? 13.734 -22.938 -10.781 1 96.62 147 HIS B N 1
ATOM 2643 C CA . HIS B 1 147 ? 13.016 -22.953 -9.516 1 96.62 147 HIS B CA 1
ATOM 2644 C C . HIS B 1 147 ? 11.773 -22.062 -9.578 1 96.62 147 HIS B C 1
ATOM 2646 O O . HIS B 1 147 ? 10.859 -22.203 -8.766 1 96.62 147 HIS B O 1
ATOM 2652 N N . ILE B 1 148 ? 11.773 -21.125 -10.492 1 96.81 148 ILE B N 1
ATOM 2653 C CA . ILE B 1 148 ? 10.672 -20.172 -10.617 1 96.81 148 ILE B CA 1
ATOM 2654 C C . ILE B 1 148 ? 10.039 -20.297 -12 1 96.81 148 ILE B C 1
ATOM 2656 O O . ILE B 1 148 ? 10.734 -20.547 -12.992 1 96.81 148 ILE B O 1
ATOM 2660 N N . ARG B 1 149 ? 8.711 -20.125 -12.016 1 95 149 ARG B N 1
ATOM 2661 C CA . ARG B 1 149 ? 8.008 -20.172 -13.297 1 95 149 ARG B CA 1
ATOM 2662 C C . ARG B 1 149 ? 8.625 -19.172 -14.281 1 95 149 ARG B C 1
ATOM 2664 O O . ARG B 1 149 ? 9.055 -18.094 -13.891 1 95 149 ARG B O 1
ATOM 2671 N N . ALA B 1 150 ? 8.641 -19.547 -15.617 1 95.31 150 ALA B N 1
ATOM 2672 C CA . ALA B 1 150 ? 9.32 -18.734 -16.609 1 95.31 150 ALA B CA 1
ATOM 2673 C C . ALA B 1 150 ? 8.336 -18.266 -17.688 1 95.31 150 ALA B C 1
ATOM 2675 O O . ALA B 1 150 ? 8.742 -17.641 -18.672 1 95.31 150 ALA B O 1
ATOM 2676 N N . ASP B 1 151 ? 7.066 -18.484 -17.469 1 94.06 151 ASP B N 1
ATOM 2677 C CA . ASP B 1 151 ? 6.066 -18.062 -18.438 1 94.06 151 ASP B CA 1
ATOM 2678 C C . ASP B 1 151 ? 5.762 -16.578 -18.312 1 94.06 151 ASP B C 1
ATOM 2680 O O . ASP B 1 151 ? 5.113 -15.992 -19.188 1 94.06 151 ASP B O 1
ATOM 2684 N N . LEU B 1 152 ? 6.215 -15.938 -17.25 1 95 152 LEU B N 1
ATOM 2685 C CA . LEU B 1 152 ? 6.129 -14.492 -17.062 1 95 152 LEU B CA 1
ATOM 2686 C C . LEU B 1 152 ? 7.512 -13.883 -16.875 1 95 152 LEU B C 1
ATOM 2688 O O . LEU B 1 152 ? 8.398 -14.516 -16.297 1 95 152 LEU B O 1
ATOM 2692 N N . PRO B 1 153 ? 7.668 -12.633 -17.406 1 96.75 153 PRO B N 1
ATOM 2693 C CA . PRO B 1 153 ? 8.961 -11.977 -17.203 1 96.75 153 PRO B CA 1
ATOM 2694 C C . PRO B 1 153 ? 9.32 -11.797 -15.734 1 96.75 153 PRO B C 1
ATOM 2696 O O . PRO B 1 153 ? 8.43 -11.602 -14.898 1 96.75 153 PRO B O 1
ATOM 2699 N N . ALA B 1 154 ? 10.641 -11.828 -15.445 1 97.88 154 ALA B N 1
ATOM 2700 C CA . ALA B 1 154 ? 11.125 -11.648 -14.078 1 97.88 154 ALA B CA 1
ATOM 2701 C C . ALA B 1 154 ? 10.641 -10.328 -13.492 1 97.88 154 ALA B C 1
ATOM 2703 O O . ALA B 1 154 ? 10.281 -10.258 -12.312 1 97.88 154 ALA B O 1
ATOM 2704 N N . SER B 1 155 ? 10.57 -9.289 -14.266 1 97.5 155 SER B N 1
ATOM 2705 C CA . SER B 1 155 ? 10.156 -7.965 -13.805 1 97.5 155 SER B CA 1
ATOM 2706 C C . SER B 1 155 ? 8.688 -7.961 -13.391 1 97.5 155 SER B C 1
ATOM 2708 O O . SER B 1 155 ? 8.297 -7.258 -12.461 1 97.5 155 SER B O 1
ATOM 2710 N N . THR B 1 156 ? 7.898 -8.758 -14.078 1 96.56 156 THR B N 1
ATOM 2711 C CA . THR B 1 156 ? 6.484 -8.875 -13.734 1 96.56 156 THR B CA 1
ATOM 2712 C C . THR B 1 156 ? 6.312 -9.562 -12.383 1 96.56 156 THR B C 1
ATOM 2714 O O . THR B 1 156 ? 5.582 -9.07 -11.523 1 96.56 156 THR B O 1
ATOM 2717 N N . LEU B 1 157 ? 7.004 -10.664 -12.234 1 97.31 157 LEU B N 1
ATOM 2718 C CA . LEU B 1 157 ? 6.938 -11.391 -10.969 1 97.31 157 LEU B CA 1
ATOM 2719 C C . LEU B 1 157 ? 7.508 -10.555 -9.828 1 97.31 157 LEU B C 1
ATOM 2721 O O . LEU B 1 157 ? 7 -10.602 -8.711 1 97.31 157 LEU B O 1
ATOM 2725 N N . ALA B 1 158 ? 8.539 -9.773 -10.117 1 97.56 158 ALA B N 1
ATOM 2726 C CA . ALA B 1 158 ? 9.117 -8.859 -9.133 1 97.56 158 ALA B CA 1
ATOM 2727 C C . ALA B 1 158 ? 8.094 -7.809 -8.703 1 97.56 158 ALA B C 1
ATOM 2729 O O . ALA B 1 158 ? 7.992 -7.488 -7.516 1 97.56 158 ALA B O 1
ATOM 2730 N N . SER B 1 159 ? 7.344 -7.312 -9.625 1 96.88 159 SER B N 1
ATOM 2731 C CA . SER B 1 159 ? 6.309 -6.328 -9.328 1 96.88 159 SER B CA 1
ATOM 2732 C C . SER B 1 159 ? 5.219 -6.918 -8.438 1 96.88 159 SER B C 1
ATOM 2734 O O . SER B 1 159 ? 4.711 -6.242 -7.543 1 96.88 159 SER B O 1
ATOM 2736 N N . VAL B 1 160 ? 4.887 -8.141 -8.688 1 96.75 160 VAL B N 1
ATOM 2737 C CA . VAL B 1 160 ? 3.895 -8.82 -7.855 1 96.75 160 VAL B CA 1
ATOM 2738 C C . VAL B 1 160 ? 4.426 -8.953 -6.43 1 96.75 160 VAL B C 1
ATOM 2740 O O . VAL B 1 160 ? 3.703 -8.688 -5.465 1 96.75 160 VAL B O 1
ATOM 2743 N N . PHE B 1 161 ? 5.664 -9.352 -6.312 1 97.38 161 PHE B N 1
ATOM 2744 C CA . PHE B 1 161 ? 6.262 -9.5 -4.988 1 97.38 161 PHE B CA 1
ATOM 2745 C C . PHE B 1 161 ? 6.297 -8.164 -4.262 1 97.38 161 PHE B C 1
ATOM 2747 O O . PHE B 1 161 ? 5.934 -8.078 -3.086 1 97.38 161 PHE B O 1
ATOM 2754 N N . TRP B 1 162 ? 6.711 -7.148 -4.953 1 98 162 TRP B N 1
ATOM 2755 C CA . TRP B 1 162 ? 6.754 -5.809 -4.375 1 98 162 TRP B CA 1
ATOM 2756 C C . TRP B 1 162 ? 5.367 -5.367 -3.926 1 98 162 TRP B C 1
ATOM 2758 O O . TRP B 1 162 ? 5.199 -4.867 -2.811 1 98 162 TRP B O 1
ATOM 2768 N N . SER B 1 163 ? 4.414 -5.531 -4.785 1 97.75 163 SER B N 1
ATOM 2769 C CA . SER B 1 163 ? 3.043 -5.145 -4.465 1 97.75 163 SER B CA 1
ATOM 2770 C C . SER B 1 163 ? 2.525 -5.906 -3.248 1 97.75 163 SER B C 1
ATOM 2772 O O . SER B 1 163 ? 1.853 -5.336 -2.389 1 97.75 163 SER B O 1
ATOM 2774 N N . ASN B 1 164 ? 2.832 -7.133 -3.223 1 97.62 164 ASN B N 1
ATOM 2775 C CA . ASN B 1 164 ? 2.418 -7.938 -2.078 1 97.62 164 ASN B CA 1
ATOM 2776 C C . ASN B 1 164 ? 3.061 -7.441 -0.785 1 97.62 164 ASN B C 1
ATOM 2778 O O . ASN B 1 164 ? 2.404 -7.379 0.255 1 97.62 164 ASN B O 1
ATOM 2782 N N . TRP B 1 165 ? 4.332 -7.137 -0.824 1 97.81 165 TRP B N 1
ATOM 2783 C CA . TRP B 1 165 ? 5.02 -6.57 0.331 1 97.81 165 TRP B CA 1
ATOM 2784 C C . TRP B 1 165 ? 4.332 -5.293 0.804 1 97.81 165 TRP B C 1
ATOM 2786 O O . TRP B 1 165 ? 4.012 -5.156 1.986 1 97.81 165 TRP B O 1
ATOM 2796 N N . GLN B 1 166 ? 4.09 -4.426 -0.1 1 97.25 166 GLN B N 1
ATOM 2797 C CA . GLN B 1 166 ? 3.479 -3.152 0.266 1 97.25 166 GLN B CA 1
ATOM 2798 C C . GLN B 1 166 ? 2.068 -3.355 0.812 1 97.25 166 GLN B C 1
ATOM 2800 O O . GLN B 1 166 ? 1.688 -2.74 1.811 1 97.25 166 GLN B O 1
ATOM 2805 N N . GLY B 1 167 ? 1.307 -4.184 0.119 1 97.06 167 GLY B N 1
ATOM 2806 C CA . GLY B 1 167 ? -0.027 -4.473 0.619 1 97.06 167 GLY B CA 1
ATOM 2807 C C . GLY B 1 167 ? -0.023 -5.098 2.002 1 97.06 167 GLY B C 1
ATOM 2808 O O . GLY B 1 167 ? -0.877 -4.785 2.834 1 97.06 167 GLY B O 1
ATOM 2809 N N . THR B 1 168 ? 0.908 -5.98 2.256 1 96.38 168 THR B N 1
ATOM 2810 C CA . THR B 1 168 ? 1.062 -6.602 3.564 1 96.38 168 THR B CA 1
ATOM 2811 C C . THR B 1 168 ? 1.374 -5.555 4.629 1 96.38 168 THR B C 1
ATOM 2813 O O . THR B 1 168 ? 0.803 -5.582 5.723 1 96.38 168 THR B O 1
ATOM 2816 N N . MET B 1 169 ? 2.266 -4.648 4.312 1 95 169 MET B N 1
ATOM 2817 C CA . MET B 1 169 ? 2.613 -3.582 5.246 1 95 169 MET B CA 1
ATOM 2818 C C . MET B 1 169 ? 1.412 -2.68 5.516 1 95 169 MET B C 1
ATOM 2820 O O . MET B 1 169 ? 1.199 -2.242 6.648 1 95 169 MET B O 1
ATOM 2824 N N . LEU B 1 170 ? 0.675 -2.4 4.508 1 93.38 170 LEU B N 1
ATOM 2825 C CA . LEU B 1 170 ? -0.537 -1.604 4.66 1 93.38 170 LEU B CA 1
ATOM 2826 C C . LEU B 1 170 ? -1.527 -2.293 5.594 1 93.38 170 LEU B C 1
ATOM 2828 O O . LEU B 1 170 ? -2.08 -1.662 6.496 1 93.38 170 LEU B O 1
ATOM 2832 N N . ARG B 1 171 ? -1.734 -3.564 5.367 1 93.06 171 ARG B N 1
ATOM 2833 C CA . ARG B 1 171 ? -2.635 -4.332 6.223 1 93.06 171 ARG B CA 1
ATOM 2834 C C . ARG B 1 171 ? -2.188 -4.273 7.68 1 93.06 171 ARG B C 1
ATOM 2836 O O . ARG B 1 171 ? -3.018 -4.176 8.586 1 93.06 171 ARG B O 1
ATOM 2843 N N . CYS B 1 172 ? -0.935 -4.281 7.91 1 91.12 172 CYS B N 1
ATOM 2844 C CA . CYS B 1 172 ? -0.384 -4.332 9.258 1 91.12 172 CYS B CA 1
ATOM 2845 C C . CYS B 1 172 ? -0.653 -3.031 10.008 1 91.12 172 CYS B C 1
ATOM 2847 O O . CYS B 1 172 ? -0.549 -2.986 11.234 1 91.12 172 CYS B O 1
ATOM 2849 N N . GLN B 1 173 ? -0.958 -2.033 9.281 1 88.62 173 GLN B N 1
ATOM 2850 C CA . GLN B 1 173 ? -1.277 -0.766 9.93 1 88.62 173 GLN B CA 1
ATOM 2851 C C . GLN B 1 173 ? -2.623 -0.839 10.648 1 88.62 173 GLN B C 1
ATOM 2853 O O . GLN B 1 173 ? -2.871 -0.089 11.594 1 88.62 173 GLN B O 1
ATOM 2858 N N . ILE B 1 174 ? -3.453 -1.726 10.195 1 90.5 174 ILE B N 1
ATOM 2859 C CA . ILE B 1 174 ? -4.762 -1.796 10.836 1 90.5 174 ILE B CA 1
ATOM 2860 C C . ILE B 1 174 ? -4.902 -3.117 11.586 1 90.5 174 ILE B C 1
ATOM 2862 O O . ILE B 1 174 ? -5.809 -3.279 12.406 1 90.5 174 ILE B O 1
ATOM 2866 N N . LYS B 1 175 ? -4.125 -4.039 11.289 1 88.62 175 LYS B N 1
ATOM 2867 C CA . LYS B 1 175 ? -4.086 -5.324 11.984 1 88.62 175 LYS B CA 1
ATOM 2868 C C . LYS B 1 175 ? -2.65 -5.805 12.164 1 88.62 175 LYS B C 1
ATOM 2870 O O . LYS B 1 175 ? -2.068 -6.402 11.258 1 88.62 175 LYS B O 1
ATOM 2875 N N . VAL B 1 176 ? -2.207 -5.586 13.375 1 86.94 176 VAL B N 1
ATOM 2876 C CA . VAL B 1 176 ? -0.818 -5.934 13.664 1 86.94 176 VAL B CA 1
ATOM 2877 C C . VAL B 1 176 ? -0.684 -7.445 13.82 1 86.94 176 VAL B C 1
ATOM 2879 O O . VAL B 1 176 ? -1.184 -8.016 14.797 1 86.94 176 VAL B O 1
ATOM 2882 N N . ASP B 1 177 ? -0.07 -8.031 12.898 1 90.31 177 ASP B N 1
ATOM 2883 C CA . ASP B 1 177 ? 0.192 -9.461 12.898 1 90.31 177 ASP B CA 1
ATOM 2884 C C . ASP B 1 177 ? 1.521 -9.781 12.219 1 90.31 177 ASP B C 1
ATOM 2886 O O . ASP B 1 177 ? 1.562 -10.039 11.016 1 90.31 177 ASP B O 1
ATOM 2890 N N . LYS B 1 178 ? 2.52 -9.75 13.102 1 92.81 178 LYS B N 1
ATOM 2891 C CA . LYS B 1 178 ? 3.889 -9.938 12.633 1 92.81 178 LYS B CA 1
ATOM 2892 C C . LYS B 1 178 ? 4.043 -11.273 11.914 1 92.81 178 LYS B C 1
ATOM 2894 O O . LYS B 1 178 ? 4.641 -11.336 10.836 1 92.81 178 LYS B O 1
ATOM 2899 N N . MET B 1 179 ? 3.533 -12.297 12.438 1 94.81 179 MET B N 1
ATOM 2900 C CA . MET B 1 179 ? 3.672 -13.633 11.859 1 94.81 179 MET B CA 1
ATOM 2901 C C . MET B 1 179 ? 2.922 -13.734 10.539 1 94.81 179 MET B C 1
ATOM 2903 O O . MET B 1 179 ? 3.408 -14.359 9.594 1 94.81 179 MET B O 1
ATOM 2907 N N . ALA B 1 180 ? 1.777 -13.141 10.492 1 94.44 180 ALA B N 1
ATOM 2908 C CA . ALA B 1 180 ? 1.031 -13.133 9.234 1 94.44 180 ALA B CA 1
ATOM 2909 C C . ALA B 1 180 ? 1.806 -12.398 8.148 1 94.44 180 ALA B C 1
ATOM 2911 O O . ALA B 1 180 ? 1.787 -12.805 6.984 1 94.44 180 ALA B O 1
ATOM 2912 N N . ALA B 1 181 ? 2.488 -11.328 8.516 1 96 181 ALA B N 1
ATOM 2913 C CA . ALA B 1 181 ? 3.291 -10.578 7.555 1 96 181 ALA B CA 1
ATOM 2914 C C . ALA B 1 181 ? 4.434 -11.438 7.008 1 96 181 ALA B C 1
ATOM 2916 O O . ALA B 1 181 ? 4.672 -11.461 5.801 1 96 181 ALA B O 1
ATOM 2917 N N . LYS B 1 182 ? 5.082 -12.117 7.895 1 97.44 182 LYS B N 1
ATOM 2918 C CA . LYS B 1 182 ? 6.18 -12.992 7.492 1 97.44 182 LYS B CA 1
ATOM 2919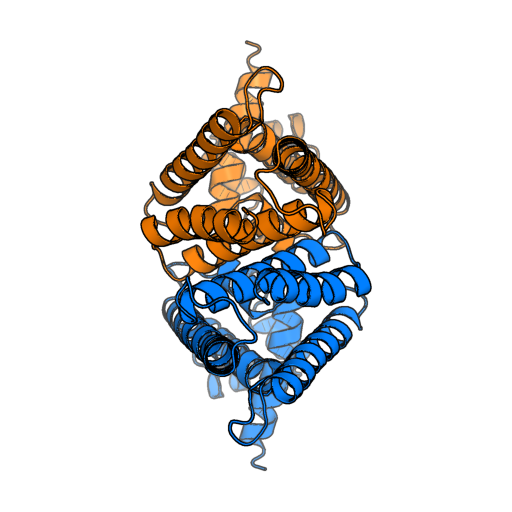 C C . LYS B 1 182 ? 5.684 -14.117 6.598 1 97.44 182 LYS B C 1
ATOM 2921 O O . LYS B 1 182 ? 6.301 -14.43 5.574 1 97.44 182 LYS B O 1
ATOM 2926 N N . ARG B 1 183 ? 4.547 -14.672 6.883 1 96.94 183 ARG B N 1
ATOM 2927 C CA . ARG B 1 183 ? 3.969 -15.75 6.094 1 96.94 183 ARG B CA 1
ATOM 2928 C C . ARG B 1 183 ? 3.582 -15.266 4.699 1 96.94 183 ARG B C 1
ATOM 2930 O O . ARG B 1 183 ? 3.713 -16 3.721 1 96.94 183 ARG B O 1
ATOM 2937 N N . ALA B 1 184 ? 3.111 -14.062 4.668 1 96.56 184 ALA B N 1
ATOM 2938 C CA . ALA B 1 184 ? 2.666 -13.508 3.393 1 96.56 184 ALA B CA 1
ATOM 2939 C C . ALA B 1 184 ? 3.803 -13.492 2.373 1 96.56 184 ALA B C 1
ATOM 2941 O O . ALA B 1 184 ? 3.588 -13.773 1.191 1 96.56 184 ALA B O 1
ATOM 2942 N N . LEU B 1 185 ? 4.996 -13.203 2.779 1 96.5 185 LEU B N 1
ATOM 2943 C CA . LEU B 1 185 ? 6.145 -13.164 1.883 1 96.5 185 LEU B CA 1
ATOM 2944 C C . LEU B 1 185 ? 6.469 -14.555 1.348 1 96.5 185 LEU B C 1
ATOM 2946 O O . LEU B 1 185 ? 6.711 -14.719 0.15 1 96.5 185 LEU B O 1
ATOM 2950 N N . VAL B 1 186 ? 6.457 -15.477 2.24 1 96.25 186 VAL B N 1
ATOM 2951 C CA . VAL B 1 186 ? 6.758 -16.859 1.87 1 96.25 186 VAL B CA 1
ATOM 2952 C C . VAL B 1 186 ? 5.691 -17.375 0.908 1 96.25 186 VAL B C 1
ATOM 2954 O O . VAL B 1 186 ? 6.016 -18 -0.109 1 96.25 186 VAL B O 1
ATOM 2957 N N . GLN B 1 187 ? 4.484 -17.078 1.213 1 95.38 187 GLN B N 1
ATOM 2958 C CA . GLN B 1 187 ? 3.373 -17.562 0.395 1 95.38 187 GLN B CA 1
ATOM 2959 C C . GLN B 1 187 ? 3.395 -16.922 -0.99 1 95.38 187 GLN B C 1
ATOM 2961 O O . GLN B 1 187 ? 3.092 -17.578 -1.988 1 95.38 187 GLN B O 1
ATOM 2966 N N . CYS B 1 188 ? 3.709 -15.648 -1.047 1 96.12 188 CYS B N 1
ATOM 2967 C CA . CYS B 1 188 ? 3.846 -14.992 -2.344 1 96.12 188 CYS B CA 1
ATOM 2968 C C . CYS B 1 188 ? 4.91 -15.672 -3.191 1 96.12 188 CYS B C 1
ATOM 2970 O O . CYS B 1 188 ? 4.684 -15.969 -4.367 1 96.12 188 CYS B O 1
ATOM 2972 N N . MET B 1 189 ? 6.043 -15.961 -2.59 1 95.12 189 MET B N 1
ATOM 2973 C CA . MET B 1 189 ? 7.121 -16.641 -3.309 1 95.12 189 MET B CA 1
ATOM 2974 C C . MET B 1 189 ? 6.699 -18.047 -3.717 1 95.12 189 MET B C 1
ATOM 2976 O O . MET B 1 189 ? 7.031 -18.5 -4.812 1 95.12 189 MET B O 1
ATOM 2980 N N . GLN B 1 190 ? 5.965 -18.688 -2.891 1 93.06 190 GLN B N 1
ATOM 2981 C CA . GLN B 1 190 ? 5.488 -20.047 -3.186 1 93.06 190 GLN B CA 1
ATOM 2982 C C . GLN B 1 190 ? 4.641 -20.062 -4.453 1 93.06 190 GLN B C 1
ATOM 2984 O O . GLN B 1 190 ? 4.676 -21.016 -5.219 1 93.06 190 GLN B O 1
ATOM 2989 N N . MET B 1 191 ? 3.965 -19.016 -4.684 1 92.81 191 MET B N 1
ATOM 2990 C CA . MET B 1 191 ? 3.092 -18.938 -5.852 1 92.81 191 MET B CA 1
ATOM 2991 C C . MET B 1 191 ? 3.906 -18.797 -7.133 1 92.81 191 MET B C 1
ATOM 2993 O O . MET B 1 191 ? 3.395 -19.031 -8.227 1 92.81 191 MET B O 1
ATOM 2997 N N . MET B 1 192 ? 5.121 -18.406 -7.004 1 94.19 192 MET B N 1
ATOM 2998 C CA . MET B 1 192 ? 5.977 -18.188 -8.164 1 94.19 192 MET B CA 1
ATOM 2999 C C . MET B 1 192 ? 6.84 -19.422 -8.438 1 94.19 192 MET B C 1
ATOM 3001 O O . MET B 1 192 ? 7.402 -19.562 -9.523 1 94.19 192 MET B O 1
ATOM 3005 N N . THR B 1 193 ? 6.973 -20.203 -7.402 1 88.56 193 THR B N 1
ATOM 3006 C CA . THR B 1 193 ? 7.871 -21.344 -7.516 1 88.56 193 THR B CA 1
ATOM 3007 C C . THR B 1 193 ? 7.188 -22.516 -8.227 1 88.56 193 THR B C 1
ATOM 3009 O O . THR B 1 193 ? 5.957 -22.625 -8.211 1 88.56 193 THR B O 1
ATOM 3012 N N . ARG B 1 194 ? 8 -23.391 -8.922 1 79.56 194 ARG B N 1
ATOM 3013 C CA . ARG B 1 194 ? 7.539 -24.594 -9.609 1 79.56 194 ARG B CA 1
ATOM 3014 C C . ARG B 1 194 ? 7.547 -25.797 -8.68 1 79.56 194 ARG B C 1
ATOM 3016 O O . ARG B 1 194 ? 8.359 -25.875 -7.758 1 79.56 194 ARG B O 1
#

pLDDT: mean 90.97, std 9.48, range [37.66, 98.0]

Sequence (388 aa):
MNKSAASRQSICVVGEKLFALHGYSAVGIKLILDEVGIPKGSFYHYFASKEAFAATVAEHYFQQRIQPIAIDPGVNFKANLSTVLNGYHQLIDELFSGSEPRGCLMGNLMVEVSSLSPLLHQTLNQLYDQWIALLSALIQQGQQQGHIRADLPASTLASVFWSNWQGTMLRCQIKVDKMAAKRALVQCMQMMTRMNKSAASRQSICVVGEKLFALHGYSAVGIKLILDEVGIPKGSFYHYFASKEAFAATVAEHYFQQRIQPIAIDPGVNFKANLSTVLNGYHQLIDELFSGSEPRGCLMGNLMVEVSSLSPLLHQTLNQLYDQWIALLSALIQQGQQQGHIRADLPASTLASVFWSNWQGTMLRCQIKVDKMAAKRALVQCMQMMTR

Solvent-accessible surface area (backbone atoms only — not comparable to full-atom values): 20728 Å² total; per-residue (Å²): 130,58,67,67,57,57,47,50,52,52,45,30,55,50,46,50,52,46,37,40,76,58,30,66,86,70,56,48,70,66,59,53,30,64,71,69,68,49,63,74,71,56,52,57,71,75,24,90,38,70,55,52,42,51,33,49,26,50,50,48,48,39,58,69,64,46,59,70,50,52,71,52,89,90,50,57,49,69,60,34,50,53,50,36,55,50,41,51,43,50,50,50,51,59,43,53,63,54,96,55,56,38,46,49,56,68,62,50,48,34,67,68,49,43,91,85,33,58,68,36,34,50,46,53,41,52,50,48,52,52,52,38,50,50,42,16,52,51,41,40,47,19,32,76,71,64,48,26,57,71,92,54,58,37,60,57,56,19,49,48,53,51,11,29,51,45,19,43,27,46,48,31,45,56,46,83,43,72,67,59,48,52,48,50,55,53,53,55,50,54,54,43,41,108,131,59,67,67,58,57,47,51,53,52,46,30,55,50,45,48,52,46,37,54,74,59,31,66,88,70,55,48,69,65,60,53,28,63,72,70,66,49,63,74,72,55,52,58,72,75,26,90,39,70,55,52,42,51,34,49,25,51,51,48,47,40,58,70,66,45,59,71,50,53,71,52,89,91,49,57,50,70,60,33,49,51,53,36,54,49,41,51,43,49,51,49,53,59,36,52,64,52,97,57,59,40,49,51,61,68,61,52,49,34,66,68,48,44,91,86,33,59,67,34,34,51,46,52,40,53,51,48,53,50,51,38,50,51,42,16,53,53,41,40,48,21,32,76,70,65,46,24,58,72,91,54,58,38,60,56,56,20,47,47,52,50,12,29,52,46,18,43,28,46,49,30,44,57,48,83,43,71,67,60,47,50,46,50,54,54,52,56,51,55,53,44,41,110